Protein 6SAX (pdb70)

Sequence (612 aa):
GSDDISKLIAACDQEPIHIPNAIQPFGAMLIVEKDTQQIVYASANSAEYFSVADNTIHELSDIKQANINSLLPEHLISGLASAIRENEPIWVETDRLSFLGWRHENYYIIEVERYHVQTSNWFEIQFQRAFQKLRNCKTHNDLINTLTRLIQEISGYDRVMIYQFDPEWNGRVIAESVRQLFTSMLNHHFPASDIPAQARAMYSINPIRIIPDVNAEPQPLHMIHKPQNTEAVNLSSGVLRAVSPLHMQYLRNFGVSASTSIGIFNEDELWGIVACHHTKPRAIGRRIRRLLVRTVEFAAERLWLIHDDISKLIAACDQEPIHIPNAIQPFGAMLIVEKDTQQIVYASANSAEYFSVADNTIHELSDIKQANINSLLPEHLISGLASAIRENEPIWWVETDRLSFLGWRHENYYIIEVERYHVQTSNWFEIQFQRAFQKLRNCKTHNDDLINTLTRLIQEISGYDRVMIYQFDPEWNGRVIAESVRQLFTSMLNHHHFPASDIPAQARAMYSINPIRIIPDVNAEPQPLHMIHKPQNTEAVNLSSGVLRAVSPLHMQYLRNFGVSASTSIGIFNEDELWGIVACHHTKPRAIGRRRIRRLLVRTVEFAAERLWLIH

Radius of gyration: 31.43 Å; Cα contacts (8 Å, |Δi|>4): 1172; chains: 2; bounding box: 61×74×91 Å

Foldseek 3Di:
DVVVVVVVLVVLQVDCLQFPQWWFPQWWKFKAFQVVQATFKTWQCVQVQQCQVDVVGNHPLCNLVDHPPSRDPPVQVVCQVVDDDFLDWDWDDDPFKIWIWGDDDRIIMIIIHGDDDDDPCPLVVLLVVLLVLLVPDFALVSLVQSLQVSLCVLFVFQKKWWWFADPQQKTATDYIDGPDDDDDRHGPTGGNSLQHPVNVVLCLSPQKEWFQFLPGDITGMDTNDNDPDPDGDGPRNDHTRDDDNVVSVVCVVVLFTIKMKGFQDDPSDGGTIIIGGHNHGHDDDPSSVVSSNVSSPSSSVSSVPHD/DVVCVVLVVLQVPPLQFPLWFFPQWKKFKAFQVVRQGFKIWQCNQVFQCVQPVPRHHPLCSLVDGPVSSDDPVLVVCAVPPPDFLDWDWDDDQFKIWIWTDDDRIIMIIIGTDDDDPDCVLVVLLVVLLVCLVPDQALLSLQQSLQVSLCVNQVFQKKFWWFADPQQKTFTDYMDHHPPQDDRHGPIGGNSLCHDVNLVLCLSPQKEWFQFLPGDITGMDTRDHDPDDDGDGPSSDHGRDDDNVVSVVQVVSLFTIKMKGFQDPPNDGGTIIIGTHNHRGDDDPVSVVSSNVSSNSSNVSNVVSD

Solvent-accessible surface area: 29562 Å² total; per-residue (Å²): 47,25,102,88,6,48,139,85,58,56,57,28,47,139,65,73,23,75,51,47,62,15,0,8,39,38,0,0,0,1,0,3,4,69,103,66,99,66,2,1,21,0,0,40,9,0,20,109,18,1,37,38,64,28,117,100,7,126,110,53,71,35,1,100,143,18,89,10,98,73,7,6,29,142,144,0,24,60,16,4,63,95,26,160,180,76,42,104,61,43,123,26,61,41,114,121,0,3,2,26,0,2,43,23,104,49,14,18,0,1,0,0,8,128,68,157,150,82,102,101,100,87,40,107,82,43,32,94,152,0,52,74,87,0,112,103,11,168,62,103,79,74,2,14,66,26,8,1,107,10,0,19,97,21,0,17,0,4,11,0,6,2,15,45,18,55,124,86,72,31,3,72,4,26,2,50,20,65,135,87,169,62,118,63,27,81,26,39,35,43,58,25,30,44,29,23,46,36,25,31,56,18,18,81,82,18,45,12,37,1,3,13,38,3,100,27,123,65,40,64,21,74,91,13,39,192,9,131,69,100,122,43,7,30,0,2,2,5,9,0,12,7,17,20,101,59,66,16,60,55,2,97,95,57,50,7,22,0,12,1,14,1,6,4,46,58,166,138,108,14,58,0,10,0,15,0,14,9,52,139,79,84,74,7,39,31,80,41,12,123,0,0,7,110,0,2,97,26,2,6,97,57,25,79,122,30,171,119,85,31,75,126,34,95,55,16,30,58,132,19,54,21,68,52,48,63,15,0,6,38,38,0,0,0,0,0,2,6,74,90,60,91,70,1,0,21,0,0,35,10,0,15,93,10,0,48,66,54,34,136,101,5,136,108,48,70,36,0,95,153,23,89,10,89,85,4,14,26,150,132,0,49,61,22,10,83,82,24,143,132,73,55,75,57,50,90,16,77,52,125,144,1,3,1,27,0,2,39,31,118,58,22,37,0,1,0,0,13,105,53,142,109,100,130,57,90,115,50,51,67,20,20,115,136,0,38,87,67,0,120,84,12,159,69,56,88,72,2,4,56,16,8,0,106,4,0,21,63,4,5,16,0,14,13,0,8,0,17,55,17,61,140,131,73,49,3,103,4,17,0,27,18,43,98,157,169,74,92,56,9,79,64,19,57,18,40,24,33,38,33,27,34,36,24,36,64,18,17,85,89,19,46,14,36,0,3,10,42,0,95,28,135,67,47,65,22,74,84,14,50,181,10,136,73,96,125,41,8,38,0,5,11,4,10,0,12,6,16,19,76,50,66,15,81,67,2,96,50,63,51,7,18,0,11,1,15,0,5,5,47,56,151,120,97,17,36,0,6,0,16,2,11,19,61,144,80,88,83,8,38,20,102,32,14,116,2,1,11,63,1,1,75,25,2,8,83,56,7,44,125,47,145

Organism: NCBI:txid1036674

Nearest PDB structures (foldseek):
  5lly-assembly1_C  TM=9.921E-01  e=1.375E-58  Idiomarina sp. A28L
  5lly-assembly2_A  TM=9.893E-01  e=1.227E-58  Idiomarina sp. A28L
  5llw-assembly1_A  TM=9.892E-01  e=7.573E-58  Idiomarina sp. A28L
  6saw-assembly2_B  TM=9.685E-01  e=1.299E-58  Idiomarina sp. A28L
  6et7-assembly1_A  TM=9.796E-01  e=2.362E-57  Idiomarina sp. A28L

B-factor: mean 48.81, std 17.59, range [23.15, 106.36]

CATH classification: 3.30.450.40

Secondary structure (DSSP, 8-state):
-HHHHHHHHHTT--TT--SEE-TTSEEEEEETTT--EEEEETTHHHHHHHH-TT--SSGGGTT--HHHHS-HHHHHHHHH--STT--EEEE-SSEEEEEEEETTEEEEEEEE-------HHHHHHHHHHHHHHT--SHHHHHHHHHHHHHHHH--SEEEEEEE-TTS-EEEEEEEE-TTSPP-TT-EE-GGGS-HHHHHHTTT-SEEEES-TTSPPEEEEE-SPPS--SPPP-TTSS-BPPPHHHHHHHHHHT-SEEEEEEEEETTEEEEEEEEEESS-----HHHHHHHHHHHHHHHHHHHHH-/-HHHHHHHHHHHTTS-TT--SEE-TTSEEEEEETTTTEEEEEETTTHHHHTTT-SS--STHHHHH--HHHHS-HHHHHHHHT--STT--EEEE-SS-EEEEEEETTEEEEEEE------TTHHHHHHHHHHHHHHT--SHHHHHHHHHHHHHHHH--SEEEEEEE-TTS-EEEEEEEESS-----TTBEE-GGGS-HHHHHHHHH-SEEEES-TTS--EEEEE-S--S--SPPP-TTSS-BPPPHHHHHHHHHHT-SEEEEEEEEETTEEEEEEEEEESS-----HHHHHHHHHHHHHHHHHHTT--

Structure (mmCIF, N/CA/C/O backbone):
data_6SAX
#
_entry.id   6SAX
#
_cell.length_a   149.960
_cell.length_b   149.960
_cell.length_c   77.520
_cell.angle_alpha   90.000
_cell.angle_beta   90.000
_cell.angle_gamma   120.000
#
_symmetry.space_group_name_H-M   'P 61'
#
loop_
_entity.id
_entity.type
_entity.pdbx_description
1 polymer 'Diguanylate cyclase (GGDEF) domain-containing protein'
2 non-polymer '3-[2-[(Z)-[3-(2-carboxyethyl)-5-[(Z)-(4-ethenyl-3-methyl-5-oxidanylidene-pyrrol-2-ylidene)methyl]-4-methyl-pyrrol-1-ium -2-ylidene]methyl]-5-[(Z)-[(3E)-3-ethylidene-4-methyl-5-oxidanylidene-pyrrolidin-2-ylidene]methyl]-4-methyl-1H-pyrrol-3- yl]propanoic acid'
3 water water
#
loop_
_atom_site.group_PDB
_atom_site.id
_atom_site.type_symbol
_atom_site.label_atom_id
_atom_site.label_alt_id
_atom_site.label_comp_id
_atom_site.label_asym_id
_atom_site.label_entity_id
_atom_site.label_seq_id
_atom_site.pdbx_PDB_ins_code
_atom_site.Cartn_x
_atom_site.Cartn_y
_atom_site.Cartn_z
_atom_site.occupancy
_atom_site.B_iso_or_equiv
_atom_site.auth_seq_id
_atom_site.auth_comp_id
_atom_site.auth_asym_id
_atom_site.auth_atom_id
_atom_site.pdbx_PDB_model_num
ATOM 1 N N . GLY A 1 8 ? -100.627 -27.591 -42.004 1.00 59.28 6 GLY B N 1
ATOM 2 C CA . GLY A 1 8 ? -101.066 -26.604 -42.979 1.00 60.20 6 GLY B CA 1
ATOM 3 C C . GLY A 1 8 ? -100.234 -25.335 -42.920 1.00 63.74 6 GLY B C 1
ATOM 4 O O . GLY A 1 8 ? -99.908 -24.858 -41.844 1.00 67.28 6 GLY B O 1
ATOM 5 N N . SER A 1 9 ? -99.906 -24.774 -44.085 1.00 61.27 7 SER B N 1
ATOM 6 C CA . SER A 1 9 ? -98.940 -23.678 -44.154 1.00 59.53 7 SER B CA 1
ATOM 7 C C . SER A 1 9 ? -99.522 -22.366 -43.625 1.00 62.32 7 SER B C 1
ATOM 8 O O . SER A 1 9 ? -98.906 -21.678 -42.790 1.00 59.04 7 SER B O 1
ATOM 11 N N . ASP A 1 10 ? -100.704 -21.991 -44.119 1.00 65.15 8 ASP B N 1
ATOM 12 C CA . ASP A 1 10 ? -101.343 -20.769 -43.653 1.00 63.92 8 ASP B CA 1
ATOM 13 C C . ASP A 1 10 ? -101.780 -20.875 -42.201 1.00 65.50 8 ASP B C 1
ATOM 14 O O . ASP A 1 10 ? -101.840 -19.853 -41.518 1.00 63.99 8 ASP B O 1
ATOM 19 N N . ASP A 1 11 ? -102.025 -22.088 -41.703 1.00 63.24 9 ASP B N 1
ATOM 20 C CA . ASP A 1 11 ? -102.351 -22.268 -40.290 1.00 68.75 9 ASP B CA 1
ATOM 21 C C . ASP A 1 11 ? -101.140 -22.005 -39.400 1.00 67.06 9 ASP B C 1
ATOM 22 O O . ASP A 1 11 ? -101.244 -21.332 -38.357 1.00 68.25 9 ASP B O 1
ATOM 27 N N . ILE A 1 12 ? -99.986 -22.560 -39.778 1.00 63.28 10 ILE B N 1
ATOM 28 C CA . ILE A 1 12 ? -98.755 -22.261 -39.056 1.00 65.79 10 ILE B CA 1
ATOM 29 C C . ILE A 1 12 ? -98.503 -20.759 -39.063 1.00 64.89 10 ILE B C 1
ATOM 30 O O . ILE A 1 12 ? -98.059 -20.180 -38.060 1.00 63.36 10 ILE B O 1
ATOM 35 N N . SER A 1 13 ? -98.820 -20.096 -40.180 1.00 60.91 11 SER B N 1
ATOM 36 C CA . SER A 1 13 ? -98.616 -18.653 -40.222 1.00 60.67 11 SER B CA 1
ATOM 37 C C . SER A 1 13 ? -99.608 -17.900 -39.330 1.00 62.72 11 SER B C 1
ATOM 38 O O . SER A 1 13 ? -99.246 -16.878 -38.735 1.00 58.98 11 SER B O 1
ATOM 41 N N . LYS A 1 14 ? -100.857 -18.374 -39.225 1.00 61.78 12 LYS B N 1
ATOM 42 C CA . LYS A 1 14 ? -101.779 -17.791 -38.245 1.00 66.61 12 LYS B CA 1
ATOM 43 C C . LYS A 1 14 ? -101.188 -17.861 -36.844 1.00 65.85 12 LYS B C 1
ATOM 44 O O . LYS A 1 14 ? -101.177 -16.866 -36.108 1.00 67.96 12 LYS B O 1
ATOM 50 N N . LEU A 1 15 ? -100.705 -19.043 -36.453 1.00 65.01 13 LEU B N 1
ATOM 51 C CA . LEU A 1 15 ? -100.133 -19.191 -35.115 1.00 63.44 13 LEU B CA 1
ATOM 52 C C . LEU A 1 15 ? -98.961 -18.238 -34.904 1.00 64.24 13 LEU B C 1
ATOM 53 O O . LEU A 1 15 ? -98.900 -17.532 -33.892 1.00 66.78 13 LEU B O 1
ATOM 58 N N . ILE A 1 16 ? -98.018 -18.201 -35.852 1.00 62.68 14 ILE B N 1
ATOM 59 C CA . ILE A 1 16 ? -96.877 -17.292 -35.728 1.00 58.40 14 ILE B CA 1
ATOM 60 C C . ILE A 1 16 ? -97.350 -15.847 -35.614 1.00 60.38 14 ILE B C 1
ATOM 61 O O . ILE A 1 16 ? -96.774 -15.048 -34.870 1.00 60.49 14 ILE B O 1
ATOM 66 N N . ALA A 1 17 ? -98.410 -15.491 -36.347 1.00 61.70 15 ALA B N 1
ATOM 67 C CA . ALA A 1 17 ? -98.923 -14.127 -36.322 1.00 59.85 15 ALA B CA 1
ATOM 68 C C . ALA A 1 17 ? -99.667 -13.804 -35.034 1.00 63.43 15 ALA B C 1
ATOM 69 O O . ALA A 1 17 ? -99.814 -12.623 -34.703 1.00 63.96 15 ALA B O 1
ATOM 71 N N . ALA A 1 18 ? -100.144 -14.822 -34.309 1.00 64.66 16 ALA B N 1
ATOM 72 C CA . ALA A 1 18 ? -100.804 -14.580 -33.029 1.00 65.34 16 ALA B CA 1
ATOM 73 C C . ALA A 1 18 ? -99.824 -14.032 -32.000 1.00 66.03 16 ALA B C 1
ATOM 74 O O . ALA A 1 18 ? -100.199 -13.204 -31.162 1.00 70.91 16 ALA B O 1
ATOM 76 N N . CYS A 1 19 ? -98.570 -14.492 -32.045 1.00 67.03 17 CYS B N 1
ATOM 77 C CA . CYS A 1 19 ? -97.498 -13.965 -31.205 1.00 67.53 17 CYS B CA 1
ATOM 78 C C . CYS A 1 19 ? -97.531 -12.446 -31.120 1.00 69.39 17 CYS B C 1
ATOM 79 O O . CYS A 1 19 ? -97.588 -11.869 -30.028 1.00 71.07 17 CYS B O 1
ATOM 82 N N . ASP A 1 20 ? -97.489 -11.786 -32.274 1.00 62.75 18 ASP B N 1
ATOM 83 C CA . ASP A 1 20 ? -97.432 -10.331 -32.312 1.00 65.65 18 ASP B CA 1
ATOM 84 C C . ASP A 1 20 ? -98.733 -9.666 -31.885 1.00 68.27 18 ASP B C 1
ATOM 85 O O . ASP A 1 20 ? -98.789 -8.432 -31.861 1.00 69.56 18 ASP B O 1
ATOM 90 N N . GLN A 1 21 ? -99.775 -10.423 -31.544 1.00 70.34 19 GLN B N 1
ATOM 91 C CA . GLN A 1 21 ? -101.078 -9.833 -31.276 1.00 71.65 19 GLN B CA 1
ATOM 92 C C . GLN A 1 21 ? -101.551 -9.991 -29.836 1.00 68.10 19 GLN B C 1
ATOM 93 O O . GLN A 1 21 ? -102.640 -9.509 -29.513 1.00 71.45 19 GLN B O 1
ATOM 99 N N . GLU A 1 22 ? -100.782 -10.640 -28.965 1.00 67.09 20 GLU B N 1
ATOM 100 C CA . GLU A 1 22 ? -101.146 -10.662 -27.551 1.00 69.75 20 GLU B CA 1
ATOM 101 C C . GLU A 1 22 ? -101.109 -9.238 -27.003 1.00 71.86 20 GLU B C 1
ATOM 102 O O . GLU A 1 22 ? -100.142 -8.505 -27.253 1.00 69.97 20 GLU B O 1
ATOM 108 N N . PRO A 1 23 ? -102.122 -8.807 -26.276 1.00 72.20 21 PRO B N 1
ATOM 109 C CA . PRO A 1 23 ? -102.164 -7.393 -25.846 1.00 70.14 21 PRO B CA 1
ATOM 110 C C . PRO A 1 23 ? -101.302 -7.135 -24.614 1.00 70.10 21 PRO B C 1
ATOM 111 O O . PRO A 1 23 ? -101.789 -6.903 -23.498 1.00 73.43 21 PRO B O 1
ATOM 115 N N . ILE A 1 24 ? -99.977 -7.158 -24.805 1.00 68.46 22 ILE B N 1
ATOM 116 C CA . ILE A 1 24 ? -99.064 -7.067 -23.666 1.00 64.87 22 ILE B CA 1
ATOM 117 C C . ILE A 1 24 ? -99.156 -5.719 -22.956 1.00 62.82 22 ILE B C 1
ATOM 118 O O . ILE A 1 24 ? -98.765 -5.613 -21.788 1.00 58.64 22 ILE B O 1
ATOM 123 N N . HIS A 1 25 ? -99.669 -4.685 -23.623 1.00 59.91 23 HIS B N 1
ATOM 124 C CA . HIS A 1 25 ? -99.676 -3.352 -23.037 1.00 62.40 23 HIS B CA 1
ATOM 125 C C . HIS A 1 25 ? -100.781 -3.148 -22.006 1.00 68.63 23 HIS B C 1
ATOM 126 O O . HIS A 1 25 ? -100.736 -2.159 -21.268 1.00 64.61 23 HIS B O 1
ATOM 133 N N . ILE A 1 26 ? -101.759 -4.046 -21.927 1.00 68.43 24 ILE B N 1
ATOM 134 C CA . ILE A 1 26 ? -102.888 -3.865 -21.017 1.00 62.14 24 ILE B CA 1
ATOM 135 C C . ILE A 1 26 ? -103.175 -5.143 -20.236 1.00 65.26 24 ILE B C 1
ATOM 136 O O . ILE A 1 26 ? -104.298 -5.664 -20.296 1.00 66.13 24 ILE B O 1
ATOM 141 N N . PRO A 1 27 ? -102.220 -5.669 -19.462 1.00 65.74 25 PRO B N 1
ATOM 142 C CA . PRO A 1 27 ? -102.486 -6.917 -18.731 1.00 64.88 25 PRO B CA 1
ATOM 143 C C . PRO A 1 27 ? -103.385 -6.756 -17.515 1.00 67.28 25 PRO B C 1
ATOM 144 O O . PRO A 1 27 ? -103.898 -7.769 -17.021 1.00 67.61 25 PRO B O 1
ATOM 148 N N . ASN A 1 28 ? -103.584 -5.535 -17.009 1.00 66.34 26 ASN B N 1
ATOM 149 C CA . ASN A 1 28 ? -104.360 -5.309 -15.786 1.00 67.86 26 ASN B CA 1
ATOM 150 C C . ASN A 1 28 ? -103.837 -6.169 -14.639 1.00 66.98 26 ASN B C 1
ATOM 151 O O . ASN A 1 28 ? -104.598 -6.729 -13.845 1.00 65.78 26 ASN B O 1
ATOM 156 N N . ALA A 1 29 ? -102.516 -6.290 -14.582 1.00 64.60 27 ALA B N 1
ATOM 157 C CA . ALA A 1 29 ? -101.802 -6.904 -13.474 1.00 61.96 27 ALA B CA 1
ATOM 158 C C . ALA A 1 29 ? -100.403 -6.308 -13.474 1.00 54.30 27 ALA B C 1
ATOM 159 O O . ALA A 1 29 ? -100.031 -5.566 -14.387 1.00 56.82 27 ALA B O 1
ATOM 161 N N . ILE A 1 30 ? -99.634 -6.611 -12.426 1.00 48.62 28 ILE B N 1
ATOM 162 C CA . ILE A 1 30 ? -98.261 -6.134 -12.317 1.00 49.87 28 ILE B CA 1
ATOM 163 C C . ILE A 1 30 ? -97.391 -7.222 -11.708 1.00 54.00 28 ILE B C 1
ATOM 164 O O . ILE A 1 30 ? -97.877 -8.168 -11.083 1.00 56.61 28 ILE B O 1
ATOM 169 N N . GLN A 1 31 ? -96.088 -7.066 -11.894 1.00 46.43 29 GLN B N 1
ATOM 170 C CA . GLN A 1 31 ? -95.142 -7.865 -11.140 1.00 50.70 29 GLN B CA 1
ATOM 171 C C . GLN A 1 31 ? -95.082 -7.364 -9.698 1.00 52.71 29 GLN B C 1
ATOM 172 O O . GLN A 1 31 ? -95.142 -6.154 -9.456 1.00 50.30 29 GLN B O 1
ATOM 178 N N . PRO A 1 32 ? -94.951 -8.258 -8.729 1.00 56.27 30 PRO B N 1
ATOM 179 C CA . PRO A 1 32 ? -95.110 -7.855 -7.321 1.00 54.45 30 PRO B CA 1
ATOM 180 C C . PRO A 1 32 ? -93.905 -7.178 -6.681 1.00 52.14 30 PRO B C 1
ATOM 181 O O . PRO A 1 32 ? -93.851 -7.097 -5.452 1.00 54.74 30 PRO B O 1
ATOM 185 N N . PHE A 1 33 ? -92.941 -6.681 -7.454 1.00 51.66 31 PHE B N 1
ATOM 186 C CA . PHE A 1 33 ? -91.839 -5.954 -6.837 1.00 47.48 31 PHE B CA 1
ATOM 187 C C . PHE A 1 33 ? -92.156 -4.475 -6.653 1.00 45.36 31 PHE B C 1
ATOM 188 O O . PHE A 1 33 ? -91.298 -3.714 -6.200 1.00 46.15 31 PHE B O 1
ATOM 196 N N . GLY A 1 34 ? -93.375 -4.060 -6.978 1.00 48.23 32 GLY B N 1
ATOM 197 C CA . GLY A 1 34 ? -93.854 -2.736 -6.640 1.00 52.63 32 GLY B CA 1
ATOM 198 C C . GLY A 1 34 ? -95.358 -2.786 -6.494 1.00 52.74 32 GLY B C 1
ATOM 199 O O . GLY A 1 34 ? -95.982 -3.840 -6.636 1.00 51.70 32 GLY B O 1
ATOM 200 N N . ALA A 1 35 ? -95.946 -1.631 -6.204 1.00 48.17 33 ALA B N 1
ATOM 201 C CA . ALA A 1 35 ? -97.395 -1.520 -6.169 1.00 52.74 33 ALA B CA 1
ATOM 202 C C . ALA A 1 35 ? -97.815 -0.407 -7.111 1.00 46.34 33 ALA B C 1
ATOM 203 O O . ALA A 1 35 ? -97.036 0.498 -7.412 1.00 49.57 33 ALA B O 1
ATOM 205 N N . MET A 1 36 ? -99.051 -0.484 -7.594 1.00 47.45 34 MET B N 1
ATOM 206 C CA . MET A 1 36 ? -99.526 0.454 -8.601 1.00 55.41 34 MET B CA 1
ATOM 207 C C . MET A 1 36 ? -100.883 1.038 -8.228 1.00 59.46 34 MET B C 1
ATOM 208 O O . MET A 1 36 ? -101.781 0.318 -7.778 1.00 61.85 34 MET B O 1
ATOM 213 N N . LEU A 1 37 ? -101.023 2.349 -8.431 1.00 60.39 35 LEU B N 1
ATOM 214 C CA . LEU A 1 37 ? -102.288 3.059 -8.306 1.00 65.68 35 LEU B CA 1
ATOM 215 C C . LEU A 1 37 ? -102.635 3.713 -9.636 1.00 68.17 35 LEU B C 1
ATOM 216 O O . LEU A 1 37 ? -101.771 4.305 -10.298 1.00 64.48 35 LEU B O 1
ATOM 221 N N . ILE A 1 38 ? -103.902 3.606 -10.026 1.00 70.18 36 ILE B N 1
ATOM 222 C CA . ILE A 1 38 ? -104.432 4.286 -11.198 1.00 77.37 36 ILE B CA 1
ATOM 223 C C . ILE A 1 38 ? -105.545 5.207 -10.729 1.00 80.91 36 ILE B C 1
ATOM 224 O O . ILE A 1 38 ? -106.507 4.752 -10.096 1.00 82.72 36 ILE B O 1
ATOM 229 N N . VAL A 1 39 ? -105.414 6.491 -11.060 1.00 79.00 37 VAL B N 1
ATOM 230 C CA . VAL A 1 39 ? -106.244 7.555 -10.514 1.00 81.13 37 VAL B CA 1
ATOM 231 C C . VAL A 1 39 ? -106.814 8.372 -11.664 1.00 82.27 37 VAL B C 1
ATOM 232 O O . VAL A 1 39 ? -106.070 8.788 -12.555 1.00 81.78 37 VAL B O 1
ATOM 236 N N . GLU A 1 40 ? -108.120 8.627 -11.644 1.00 84.85 38 GLU B N 1
ATOM 237 C CA . GLU A 1 40 ? -108.689 9.504 -12.662 1.00 87.51 38 GLU B CA 1
ATOM 238 C C . GLU A 1 40 ? -108.198 10.933 -12.441 1.00 86.11 38 GLU B C 1
ATOM 239 O O . GLU A 1 40 ? -108.190 11.425 -11.310 1.00 89.11 38 GLU B O 1
ATOM 245 N N . LYS A 1 41 ? -107.771 11.592 -13.522 1.00 82.48 39 LYS B N 1
ATOM 246 C CA . LYS A 1 41 ? -107.120 12.896 -13.397 1.00 85.20 39 LYS B CA 1
ATOM 247 C C . LYS A 1 41 ? -108.078 13.955 -12.865 1.00 88.13 39 LYS B C 1
ATOM 248 O O . LYS A 1 41 ? -107.767 14.652 -11.891 1.00 88.92 39 LYS B O 1
ATOM 254 N N . ASP A 1 42 ? -109.243 14.101 -13.500 1.00 90.37 40 ASP B N 1
ATOM 255 C CA . ASP A 1 42 ? -110.186 15.136 -13.083 1.00 93.07 40 ASP B CA 1
ATOM 256 C C . ASP A 1 42 ? -110.881 14.770 -11.773 1.00 91.17 40 ASP B C 1
ATOM 257 O O . ASP A 1 42 ? -111.011 15.614 -10.879 1.00 92.89 40 ASP B O 1
ATOM 262 N N . THR A 1 43 ? -111.328 13.518 -11.638 1.00 90.08 41 THR B N 1
ATOM 263 C CA . THR A 1 43 ? -111.944 13.081 -10.388 1.00 90.07 41 THR B CA 1
ATOM 264 C C . THR A 1 43 ? -110.970 13.172 -9.220 1.00 91.85 41 THR B C 1
ATOM 265 O O . THR A 1 43 ? -111.389 13.399 -8.078 1.00 90.74 41 THR B O 1
ATOM 269 N N . GLN A 1 44 ? -109.676 13.028 -9.493 1.00 93.09 42 GLN B N 1
ATOM 270 C CA . GLN A 1 44 ? -108.656 12.802 -8.471 1.00 90.60 42 GLN B CA 1
ATOM 271 C C . GLN A 1 44 ? -109.147 11.759 -7.471 1.00 88.30 42 GLN B C 1
ATOM 272 O O . GLN A 1 44 ? -109.191 11.975 -6.261 1.00 93.28 42 GLN B O 1
ATOM 278 N N . GLN A 1 45 ? -109.532 10.609 -8.020 1.00 84.09 43 GLN B N 1
ATOM 279 C CA . GLN A 1 45 ? -110.059 9.500 -7.242 1.00 87.03 43 GLN B CA 1
ATOM 280 C C . GLN A 1 45 ? -109.376 8.203 -7.651 1.00 89.26 43 GLN B C 1
ATOM 281 O O . GLN A 1 45 ? -109.145 7.956 -8.839 1.00 85.49 43 GLN B O 1
ATOM 287 N N . ILE A 1 46 ? -109.074 7.371 -6.659 1.00 87.79 44 ILE B N 1
ATOM 288 C CA . ILE A 1 46 ? -108.339 6.128 -6.867 1.00 84.87 44 ILE B CA 1
ATOM 289 C C . ILE A 1 46 ? -109.291 5.087 -7.449 1.00 87.99 44 ILE B C 1
ATOM 290 O O . ILE A 1 46 ? -110.187 4.593 -6.759 1.00 89.10 44 ILE B O 1
ATOM 295 N N . VAL A 1 47 ? -109.098 4.750 -8.726 1.00 91.50 45 VAL B N 1
ATOM 296 C CA . VAL A 1 47 ? -110.009 3.863 -9.433 1.00 89.39 45 VAL B CA 1
ATOM 297 C C . VAL A 1 47 ? -109.450 2.451 -9.609 1.00 86.94 45 VAL B C 1
ATOM 298 O O . VAL A 1 47 ? -110.235 1.497 -9.694 1.00 86.02 45 VAL B O 1
ATOM 302 N N . TYR A 1 48 ? -108.129 2.279 -9.662 1.00 84.21 46 TYR B N 1
ATOM 303 C CA . TYR A 1 48 ? -107.555 0.941 -9.679 1.00 81.69 46 TYR B CA 1
ATOM 304 C C . TYR A 1 48 ? -106.376 0.867 -8.719 1.00 77.72 46 TYR B C 1
ATOM 305 O O . TYR A 1 48 ? -105.610 1.824 -8.584 1.00 75.49 46 TYR B O 1
ATOM 314 N N . ALA A 1 49 ? -106.232 -0.276 -8.056 1.00 76.70 47 ALA B N 1
ATOM 315 C CA . ALA A 1 49 ? -105.095 -0.487 -7.171 1.00 75.64 47 ALA B CA 1
ATOM 316 C C . ALA A 1 49 ? -104.672 -1.946 -7.227 1.00 75.87 47 ALA B C 1
ATOM 317 O O . ALA A 1 49 ? -105.517 -2.846 -7.224 1.00 77.82 47 ALA B O 1
ATOM 319 N N . SER A 1 50 ? -103.364 -2.174 -7.271 1.00 70.54 48 SER B N 1
ATOM 320 C CA . SER A 1 50 ? -102.857 -3.536 -7.283 1.00 71.42 48 SER B CA 1
ATOM 321 C C . SER A 1 50 ? -103.198 -4.241 -5.971 1.00 69.61 48 SER B C 1
ATOM 322 O O . SER A 1 50 ? -103.259 -3.625 -4.902 1.00 67.52 48 SER B O 1
ATOM 325 N N . ALA A 1 51 ? -103.421 -5.552 -6.064 1.00 70.77 49 ALA B N 1
ATOM 326 C CA . ALA A 1 51 ? -103.833 -6.356 -4.917 1.00 73.24 49 ALA B CA 1
ATOM 327 C C . ALA A 1 51 ? -102.782 -6.374 -3.811 1.00 68.88 49 ALA B C 1
ATOM 328 O O . ALA A 1 51 ? -102.991 -6.988 -2.760 1.00 70.63 49 ALA B O 1
ATOM 330 N N . ASN A 1 52 ? -101.651 -5.706 -4.031 1.00 66.30 50 ASN B N 1
ATOM 331 C CA . ASN A 1 52 ? -100.571 -5.672 -3.057 1.00 63.87 50 ASN B CA 1
ATOM 332 C C . ASN A 1 52 ? -100.276 -4.261 -2.566 1.00 66.35 50 ASN B C 1
ATOM 333 O O . ASN A 1 52 ? -99.285 -4.063 -1.851 1.00 70.25 50 ASN B O 1
ATOM 338 N N . SER A 1 53 ? -101.114 -3.278 -2.922 1.00 64.89 51 SER B N 1
ATOM 339 C CA . SER A 1 53 ? -100.856 -1.889 -2.544 1.00 67.52 51 SER B CA 1
ATOM 340 C C . SER A 1 53 ? -100.692 -1.721 -1.039 1.00 68.09 51 SER B C 1
ATOM 341 O O . SER A 1 53 ? -99.953 -0.835 -0.591 1.00 66.73 51 SER B O 1
ATOM 344 N N . ALA A 1 54 ? -101.354 -2.567 -0.247 1.00 68.28 52 ALA B N 1
ATOM 345 C CA . ALA A 1 54 ? -101.358 -2.392 1.201 1.00 71.63 52 ALA B CA 1
ATOM 346 C C . ALA A 1 54 ? -99.948 -2.460 1.778 1.00 71.98 52 ALA B C 1
ATOM 347 O O . ALA A 1 54 ? -99.557 -1.611 2.586 1.00 71.19 52 ALA B O 1
ATOM 349 N N . GLU A 1 55 ? -99.162 -3.457 1.368 1.00 74.22 53 GLU B N 1
ATOM 350 C CA . GLU A 1 55 ? -97.841 -3.669 1.955 1.00 73.75 53 GLU B CA 1
ATOM 351 C C . GLU A 1 55 ? -96.793 -2.671 1.479 1.00 69.73 53 GLU B C 1
ATOM 352 O O . GLU A 1 55 ? -95.649 -2.738 1.939 1.00 69.16 53 GLU B O 1
ATOM 358 N N . TYR A 1 56 ? -97.137 -1.768 0.563 1.00 70.25 54 TYR B N 1
ATOM 359 C CA . TYR A 1 56 ? -96.238 -0.686 0.178 1.00 70.07 54 TYR B CA 1
ATOM 360 C C . TYR A 1 56 ? -96.613 0.641 0.820 1.00 66.70 54 TYR B C 1
ATOM 361 O O . TYR A 1 56 ? -95.732 1.371 1.284 1.00 65.64 54 TYR B O 1
ATOM 370 N N . PHE A 1 57 ? -97.900 0.965 0.880 1.00 66.69 55 PHE B N 1
ATOM 371 C CA . PHE A 1 57 ? -98.307 2.201 1.529 1.00 72.61 55 PHE B CA 1
ATOM 372 C C . PHE A 1 57 ? -98.408 2.066 3.043 1.00 77.54 55 PHE B C 1
ATOM 373 O O . PHE A 1 57 ? -98.422 3.086 3.738 1.00 77.54 55 PHE B O 1
ATOM 381 N N . SER A 1 58 ? -98.440 0.841 3.571 1.00 77.39 56 SER B N 1
ATOM 382 C CA . SER A 1 58 ? -98.275 0.645 5.007 1.00 77.06 56 SER B CA 1
ATOM 383 C C . SER A 1 58 ? -96.884 1.026 5.495 1.00 79.03 56 SER B C 1
ATOM 384 O O . SER A 1 58 ? -96.653 1.032 6.710 1.00 87.38 56 SER B O 1
ATOM 387 N N . VAL A 1 59 ? -95.960 1.336 4.585 1.00 76.32 57 VAL B N 1
ATOM 388 C CA . VAL A 1 59 ? -94.620 1.750 4.988 1.00 77.89 57 VAL B CA 1
ATOM 389 C C . VAL A 1 59 ? -94.600 3.230 5.363 1.00 77.37 57 VAL B C 1
ATOM 390 O O . VAL A 1 59 ? -93.930 3.628 6.323 1.00 73.05 57 VAL B O 1
ATOM 394 N N . ALA A 1 60 ? -95.333 4.064 4.620 1.00 80.63 58 ALA B N 1
ATOM 395 C CA . ALA A 1 60 ? -95.421 5.494 4.895 1.00 81.02 58 ALA B CA 1
ATOM 396 C C . ALA A 1 60 ? -96.597 5.842 5.801 1.00 86.19 58 ALA B C 1
ATOM 397 O O . ALA A 1 60 ? -96.457 6.663 6.712 1.00 86.76 58 ALA B O 1
ATOM 399 N N . ASP A 1 61 ? -97.751 5.222 5.566 1.00 90.49 59 ASP B N 1
ATOM 400 C CA . ASP A 1 61 ? -98.986 5.495 6.289 1.00 91.09 59 ASP B CA 1
ATOM 401 C C . ASP A 1 61 ? -99.385 4.249 7.067 1.00 94.13 59 ASP B C 1
ATOM 402 O O . ASP A 1 61 ? -99.529 3.169 6.483 1.00 92.53 59 ASP B O 1
ATOM 407 N N . ASN A 1 62 ? -99.576 4.397 8.379 1.00 100.41 60 ASN B N 1
ATOM 408 C CA . ASN A 1 62 ? -99.919 3.258 9.221 1.00 102.69 60 ASN B CA 1
ATOM 409 C C . ASN A 1 62 ? -101.417 3.021 9.339 1.00 101.06 60 ASN B C 1
ATOM 410 O O . ASN A 1 62 ? -101.815 1.970 9.851 1.00 100.16 60 ASN B O 1
ATOM 415 N N . THR A 1 63 ? -102.255 3.957 8.885 1.00 98.39 61 THR B N 1
ATOM 416 C CA . THR A 1 63 ? -103.693 3.705 8.904 1.00 99.91 61 THR B CA 1
ATOM 417 C C . THR A 1 63 ? -104.082 2.639 7.889 1.00 101.36 61 THR B C 1
ATOM 418 O O . THR A 1 63 ? -105.087 1.943 8.078 1.00 99.96 61 THR B O 1
ATOM 422 N N . ILE A 1 64 ? -103.292 2.485 6.828 1.00 100.38 62 ILE B N 1
ATOM 423 C CA . ILE A 1 64 ? -103.604 1.564 5.740 1.00 97.23 62 ILE B CA 1
ATOM 424 C C . ILE A 1 64 ? -102.952 0.217 6.029 1.00 96.20 62 ILE B C 1
ATOM 425 O O . ILE A 1 64 ? -101.721 0.111 6.070 1.00 95.79 62 ILE B O 1
ATOM 430 N N . HIS A 1 65 ? -103.777 -0.816 6.233 1.00 96.97 63 HIS B N 1
ATOM 431 C CA . HIS A 1 65 ? -103.293 -2.187 6.347 1.00 98.03 63 HIS B CA 1
ATOM 432 C C . HIS A 1 65 ? -104.006 -3.149 5.410 1.00 95.95 63 HIS B C 1
ATOM 433 O O . HIS A 1 65 ? -103.677 -4.340 5.409 1.00 97.44 63 HIS B O 1
ATOM 440 N N . GLU A 1 66 ? -104.980 -2.680 4.634 1.00 93.56 64 GLU B N 1
ATOM 441 C CA . GLU A 1 66 ? -105.743 -3.559 3.763 1.00 93.99 64 GLU B CA 1
ATOM 442 C C . GLU A 1 66 ? -106.103 -2.824 2.484 1.00 93.73 64 GLU B C 1
ATOM 443 O O . GLU A 1 66 ? -106.098 -1.591 2.423 1.00 93.73 64 GLU B O 1
ATOM 449 N N . LEU A 1 67 ? -106.421 -3.616 1.457 1.00 91.22 65 LEU B N 1
ATOM 450 C CA . LEU A 1 67 ? -106.891 -3.050 0.200 1.00 91.43 65 LEU B CA 1
ATOM 451 C C . LEU A 1 67 ? -108.137 -2.203 0.411 1.00 90.33 65 LEU B C 1
ATOM 452 O O . LEU A 1 67 ? -108.323 -1.194 -0.277 1.00 94.40 65 LEU B O 1
ATOM 457 N N . SER A 1 68 ? -108.989 -2.586 1.369 1.00 94.12 66 SER B N 1
ATOM 458 C CA . SER A 1 68 ? -110.197 -1.816 1.655 1.00 96.93 66 SER B CA 1
ATOM 459 C C . SER A 1 68 ? -109.861 -0.378 2.032 1.00 96.68 66 SER B C 1
ATOM 460 O O . SER A 1 68 ? -110.545 0.562 1.603 1.00 91.06 66 SER B O 1
ATOM 463 N N . ASP A 1 69 ? -108.802 -0.191 2.828 1.00 96.05 67 ASP B N 1
ATOM 464 C CA . ASP A 1 69 ? -108.424 1.133 3.311 1.00 95.14 67 ASP B CA 1
ATOM 465 C C . ASP A 1 69 ? -108.098 2.098 2.180 1.00 95.56 67 ASP B C 1
ATOM 466 O O . ASP A 1 69 ? -108.130 3.315 2.393 1.00 96.41 67 ASP B O 1
ATOM 471 N N . ILE A 1 70 ? -107.791 1.584 0.989 1.00 95.47 68 ILE B N 1
ATOM 472 C CA . ILE A 1 70 ? -107.424 2.438 -0.135 1.00 96.51 68 ILE B CA 1
ATOM 473 C C . ILE A 1 70 ? -108.649 3.110 -0.745 1.00 96.87 68 ILE B C 1
ATOM 474 O O . ILE A 1 70 ? -108.542 4.200 -1.325 1.00 91.53 68 ILE B O 1
ATOM 479 N N . LYS A 1 71 ? -109.824 2.485 -0.632 1.00 96.46 69 LYS B N 1
ATOM 480 C CA . LYS A 1 71 ? -111.049 3.174 -1.017 1.00 98.66 69 LYS B CA 1
ATOM 481 C C . LYS A 1 71 ? -111.271 4.403 -0.141 1.00 100.45 69 LYS B C 1
ATOM 482 O O . LYS A 1 71 ? -111.719 5.449 -0.627 1.00 98.17 69 LYS B O 1
ATOM 488 N N . GLN A 1 72 ? -110.933 4.297 1.153 1.00 100.66 70 GLN B N 1
ATOM 489 C CA . GLN A 1 72 ? -111.025 5.440 2.062 1.00 101.45 70 GLN B CA 1
ATOM 490 C C . GLN A 1 72 ? -109.926 6.456 1.793 1.00 99.99 70 GLN B C 1
ATOM 491 O O . GLN A 1 72 ? -110.156 7.669 1.887 1.00 95.86 70 GLN B O 1
ATOM 497 N N . ALA A 1 73 ? -108.730 5.976 1.468 1.00 96.53 71 ALA B N 1
ATOM 498 C CA . ALA A 1 73 ? -107.559 6.834 1.415 1.00 93.69 71 ALA B CA 1
ATOM 499 C C . ALA A 1 73 ? -107.749 7.970 0.419 1.00 89.76 71 ALA B C 1
ATOM 500 O O . ALA A 1 73 ? -108.396 7.815 -0.621 1.00 89.02 71 ALA B O 1
ATOM 502 N N . ASN A 1 74 ? -107.207 9.128 0.774 1.00 90.88 72 ASN B N 1
ATOM 503 C CA . ASN A 1 74 ? -107.081 10.257 -0.128 1.00 88.15 72 ASN B CA 1
ATOM 504 C C . ASN A 1 74 ? -105.729 10.175 -0.824 1.00 86.82 72 ASN B C 1
ATOM 505 O O . ASN A 1 74 ? -104.762 9.635 -0.280 1.00 85.99 72 ASN B O 1
ATOM 510 N N . ILE A 1 75 ? -105.672 10.706 -2.045 1.00 81.24 73 ILE B N 1
ATOM 511 C CA . ILE A 1 75 ? -104.413 10.735 -2.784 1.00 79.48 73 ILE B CA 1
ATOM 512 C C . ILE A 1 75 ? -103.356 11.522 -2.023 1.00 79.53 73 ILE B C 1
ATOM 513 O O . ILE A 1 75 ? -102.175 11.153 -2.007 1.00 79.41 73 ILE B O 1
ATOM 518 N N . ASN A 1 76 ? -103.759 12.610 -1.371 1.00 79.56 74 ASN B N 1
ATOM 519 C CA . ASN A 1 76 ? -102.790 13.531 -0.791 1.00 80.58 74 ASN B CA 1
ATOM 520 C C . ASN A 1 76 ? -102.184 13.016 0.511 1.00 76.54 74 ASN B C 1
ATOM 521 O O . ASN A 1 76 ? -101.119 13.496 0.916 1.00 69.78 74 ASN B O 1
ATOM 526 N N . SER A 1 77 ? -102.817 12.037 1.158 1.00 77.85 75 SER B N 1
ATOM 527 C CA . SER A 1 77 ? -102.144 11.331 2.242 1.00 78.27 75 SER B CA 1
ATOM 528 C C . SER A 1 77 ? -101.223 10.240 1.712 1.00 79.06 75 SER B C 1
ATOM 529 O O . SER A 1 77 ? -100.160 9.996 2.294 1.00 81.11 75 SER B O 1
ATOM 532 N N . LEU A 1 78 ? -101.599 9.599 0.600 1.00 81.30 76 LEU B N 1
ATOM 533 C CA . LEU A 1 78 ? -100.827 8.481 0.059 1.00 77.53 76 LEU B CA 1
ATOM 534 C C . LEU A 1 78 ? -99.601 8.953 -0.716 1.00 72.00 76 LEU B C 1
ATOM 535 O O . LEU A 1 78 ? -98.500 8.416 -0.536 1.00 69.09 76 LEU B O 1
ATOM 540 N N . LEU A 1 79 ? -99.771 9.948 -1.591 1.00 68.61 77 LEU B N 1
ATOM 541 C CA . LEU A 1 79 ? -98.654 10.301 -2.457 1.00 66.39 77 LEU B CA 1
ATOM 542 C C . LEU A 1 79 ? -97.943 11.544 -1.947 1.00 65.95 77 LEU B C 1
ATOM 543 O O . LEU A 1 79 ? -98.595 12.477 -1.469 1.00 70.35 77 LEU B O 1
ATOM 548 N N . PRO A 1 80 ? -96.617 11.590 -2.051 1.00 64.45 78 PRO B N 1
ATOM 549 C CA . PRO A 1 80 ? -95.898 12.809 -1.671 1.00 63.60 78 PRO B CA 1
ATOM 550 C C . PRO A 1 80 ? -96.364 13.981 -2.515 1.00 71.01 78 PRO B C 1
ATOM 551 O O . PRO A 1 80 ? -96.857 13.815 -3.633 1.00 72.13 78 PRO B O 1
ATOM 555 N N . GLU A 1 81 ? -96.216 15.181 -1.958 1.00 76.49 79 GLU B N 1
ATOM 556 C CA . GLU A 1 81 ? -96.847 16.343 -2.568 1.00 74.57 79 GLU B CA 1
ATOM 557 C C . GLU A 1 81 ? -96.153 16.737 -3.862 1.00 72.84 79 GLU B C 1
ATOM 558 O O . GLU A 1 81 ? -96.816 17.137 -4.828 1.00 74.62 79 GLU B O 1
ATOM 564 N N . HIS A 1 82 ? -94.823 16.633 -3.905 1.00 69.16 80 HIS B N 1
ATOM 565 C CA . HIS A 1 82 ? -94.113 16.948 -5.139 1.00 71.75 80 HIS B CA 1
ATOM 566 C C . HIS A 1 82 ? -94.553 16.045 -6.285 1.00 73.42 80 HIS B C 1
ATOM 567 O O . HIS A 1 82 ? -94.587 16.482 -7.442 1.00 70.29 80 HIS B O 1
ATOM 574 N N . LEU A 1 83 ? -94.922 14.798 -5.986 1.00 71.84 81 LEU B N 1
ATOM 575 C CA . LEU A 1 83 ? -95.413 13.910 -7.034 1.00 71.02 81 LEU B CA 1
ATOM 576 C C . LEU A 1 83 ? -96.733 14.416 -7.611 1.00 71.15 81 LEU B C 1
ATOM 577 O O . LEU A 1 83 ? -96.898 14.493 -8.834 1.00 70.01 81 LEU B O 1
ATOM 582 N N . ILE A 1 84 ? -97.690 14.761 -6.744 1.00 71.94 82 ILE B N 1
ATOM 583 C CA . ILE A 1 84 ? -98.984 15.246 -7.219 1.00 69.31 82 ILE B CA 1
ATOM 584 C C . ILE A 1 84 ? -98.811 16.553 -7.984 1.00 69.49 82 ILE B C 1
ATOM 585 O O . ILE A 1 84 ? -99.442 16.768 -9.028 1.00 70.63 82 ILE B O 1
ATOM 590 N N . SER A 1 85 ? -97.928 17.431 -7.497 1.00 69.60 83 SER B N 1
ATOM 591 C CA . SER A 1 85 ? -97.715 18.713 -8.162 1.00 69.16 83 SER B CA 1
ATOM 592 C C . SER A 1 85 ? -97.061 18.527 -9.528 1.00 73.16 83 SER B C 1
ATOM 593 O O . SER A 1 85 ? -97.448 19.188 -10.498 1.00 74.05 83 SER B O 1
ATOM 596 N N . GLY A 1 86 ? -96.075 17.629 -9.628 1.00 73.45 84 GLY B N 1
ATOM 597 C CA . GLY A 1 86 ? -95.458 17.364 -10.917 1.00 68.71 84 GLY B CA 1
ATOM 598 C C . GLY A 1 86 ? -96.413 16.713 -11.899 1.00 71.57 84 GLY B C 1
ATOM 599 O O . GLY A 1 86 ? -96.413 17.040 -13.086 1.00 75.64 84 GLY B O 1
ATOM 600 N N . LEU A 1 87 ? -97.241 15.782 -11.419 1.00 69.99 85 LEU B N 1
ATOM 601 C CA . LEU A 1 87 ? -98.195 15.115 -12.298 1.00 73.36 85 LEU B CA 1
ATOM 602 C C . LEU A 1 87 ? -99.269 16.075 -12.795 1.00 76.81 85 LEU B C 1
ATOM 603 O O . LEU A 1 87 ? -99.746 15.948 -13.929 1.00 79.30 85 LEU B O 1
ATOM 608 N N . ALA A 1 88 ? -99.680 17.032 -11.961 1.00 77.89 86 ALA B N 1
ATOM 609 C CA . ALA A 1 88 ? -100.629 18.036 -12.429 1.00 78.36 86 ALA B CA 1
ATOM 610 C C . ALA A 1 88 ? -99.969 18.986 -13.422 1.00 76.56 86 ALA B C 1
ATOM 611 O O . ALA A 1 88 ? -100.470 19.186 -14.535 1.00 75.70 86 ALA B O 1
ATOM 613 N N . SER A 1 89 ? -98.821 19.558 -13.046 1.00 74.14 87 SER B N 1
ATOM 614 C CA . SER A 1 89 ? -98.077 20.489 -13.886 1.00 77.52 87 SER B CA 1
ATOM 615 C C . SER A 1 89 ? -97.376 19.812 -15.069 1.00 80.86 87 SER B C 1
ATOM 616 O O . SER A 1 89 ? -96.445 20.400 -15.641 1.00 81.42 87 SER B O 1
ATOM 619 N N . ALA A 1 90 ? -97.783 18.605 -15.453 1.00 81.76 88 ALA B N 1
ATOM 620 C CA . ALA A 1 90 ? -97.175 17.889 -16.566 1.00 83.91 88 ALA B CA 1
ATOM 621 C C . ALA A 1 90 ? -98.167 17.818 -17.717 1.00 88.23 88 ALA B C 1
ATOM 622 O O . ALA A 1 90 ? -99.243 17.223 -17.579 1.00 87.13 88 ALA B O 1
ATOM 624 N N . ILE A 1 91 ? -97.796 18.415 -18.847 1.00 90.88 89 ILE B N 1
ATOM 625 C CA . ILE A 1 91 ? -98.635 18.401 -20.044 1.00 94.78 89 ILE B CA 1
ATOM 626 C C . ILE A 1 91 ? -98.383 17.154 -20.890 1.00 92.19 89 ILE B C 1
ATOM 627 O O . ILE A 1 91 ? -99.327 16.530 -21.384 1.00 89.36 89 ILE B O 1
ATOM 632 N N . ARG A 1 92 ? -97.111 16.784 -21.052 1.00 91.21 90 ARG B N 1
ATOM 633 C CA . ARG A 1 92 ? -96.720 15.676 -21.917 1.00 88.40 90 ARG B CA 1
ATOM 634 C C . ARG A 1 9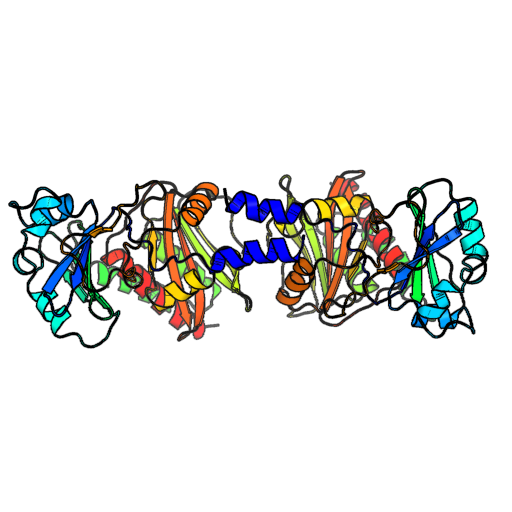2 ? -97.210 14.341 -21.362 1.00 85.24 90 ARG B C 1
ATOM 635 O O . ARG A 1 92 ? -96.974 14.020 -20.195 1.00 86.01 90 ARG B O 1
ATOM 643 N N . GLU A 1 93 ? -97.877 13.553 -22.202 1.00 80.78 91 GLU B N 1
ATOM 644 C CA . GLU A 1 93 ? -98.257 12.211 -21.791 1.00 78.23 91 GLU B CA 1
ATOM 645 C C . GLU A 1 93 ? -97.037 11.294 -21.750 1.00 76.85 91 GLU B C 1
ATOM 646 O O . GLU A 1 93 ? -96.016 11.539 -22.401 1.00 67.51 91 GLU B O 1
ATOM 652 N N . ASN A 1 94 ? -97.157 10.235 -20.943 1.00 75.61 92 ASN B N 1
ATOM 653 C CA . ASN A 1 94 ? -96.240 9.087 -20.955 1.00 72.05 92 ASN B CA 1
ATOM 654 C C . ASN A 1 94 ? -94.773 9.496 -20.805 1.00 71.22 92 ASN B C 1
ATOM 655 O O . ASN A 1 94 ? -93.889 8.971 -21.486 1.00 72.30 92 ASN B O 1
ATOM 660 N N . GLU A 1 95 ? -94.504 10.431 -19.902 1.00 70.05 93 GLU B N 1
ATOM 661 C CA . GLU A 1 95 ? -93.132 10.778 -19.530 1.00 71.89 93 GLU B CA 1
ATOM 662 C C . GLU A 1 95 ? -92.990 10.721 -18.013 1.00 71.17 93 GLU B C 1
ATOM 663 O O . GLU A 1 95 ? -93.501 11.616 -17.309 1.00 64.43 93 GLU B O 1
ATOM 669 N N . PRO A 1 96 ? -92.318 9.703 -17.475 1.00 70.73 94 PRO B N 1
ATOM 670 C CA . PRO A 1 96 ? -92.401 9.444 -16.034 1.00 65.81 94 PRO B CA 1
ATOM 671 C C . PRO A 1 96 ? -91.626 10.441 -15.182 1.00 64.66 94 PRO B C 1
ATOM 672 O O . PRO A 1 96 ? -90.481 10.803 -15.473 1.00 62.53 94 PRO B O 1
ATOM 676 N N . ILE A 1 97 ? -92.295 10.871 -14.119 1.00 61.35 95 ILE B N 1
ATOM 677 C CA . ILE A 1 97 ? -91.786 11.671 -13.013 1.00 64.36 95 ILE B CA 1
ATOM 678 C C . ILE A 1 97 ? -91.354 10.735 -11.893 1.00 60.15 95 ILE B C 1
ATOM 679 O O . ILE A 1 97 ? -92.041 9.754 -11.590 1.00 53.82 95 ILE B O 1
ATOM 684 N N . TRP A 1 98 ? -90.228 11.040 -11.259 1.00 58.76 96 TRP B N 1
ATOM 685 C CA . TRP A 1 98 ? -89.729 10.250 -10.146 1.00 54.61 96 TRP B CA 1
ATOM 686 C C . TRP A 1 98 ? -89.614 11.114 -8.898 1.00 55.21 96 TRP B C 1
ATOM 687 O O . TRP A 1 98 ? -88.976 12.171 -8.928 1.00 56.61 96 TRP B O 1
ATOM 698 N N . VAL A 1 99 ? -90.213 10.651 -7.801 1.00 56.24 97 VAL B N 1
ATOM 699 C CA . VAL A 1 99 ? -90.132 11.322 -6.505 1.00 53.84 97 VAL B CA 1
ATOM 700 C C . VAL A 1 99 ? -89.752 10.297 -5.445 1.00 49.98 97 VAL B C 1
ATOM 701 O O . VAL A 1 99 ? -90.441 9.287 -5.273 1.00 49.12 97 VAL B O 1
ATOM 705 N N . GLU A 1 100 ? -88.678 10.573 -4.714 1.00 51.20 98 GLU B N 1
ATOM 706 C CA . GLU A 1 100 ? -88.130 9.646 -3.726 1.00 53.15 98 GLU B CA 1
ATOM 707 C C . GLU A 1 100 ? -88.285 10.248 -2.334 1.00 53.51 98 GLU B C 1
ATOM 708 O O . GLU A 1 100 ? -87.650 11.263 -2.027 1.00 51.31 98 GLU B O 1
ATOM 714 N N . THR A 1 101 ? -89.116 9.625 -1.489 1.00 50.93 99 THR B N 1
ATOM 715 C CA . THR A 1 101 ? -89.235 10.031 -0.092 1.00 45.30 99 THR B CA 1
ATOM 716 C C . THR A 1 101 ? -88.127 9.366 0.722 1.00 49.04 99 THR B C 1
ATOM 717 O O . THR A 1 101 ? -87.161 8.825 0.180 1.00 52.37 99 THR B O 1
ATOM 721 N N . ASP A 1 102 ? -88.249 9.400 2.045 1.00 48.87 100 ASP B N 1
ATOM 722 C CA . ASP A 1 102 ? -87.287 8.710 2.897 1.00 50.55 100 ASP B CA 1
ATOM 723 C C . ASP A 1 102 ? -87.475 7.197 2.885 1.00 48.76 100 ASP B C 1
ATOM 724 O O . ASP A 1 102 ? -86.557 6.467 3.275 1.00 50.47 100 ASP B O 1
ATOM 729 N N . ARG A 1 103 ? -88.639 6.720 2.444 1.00 50.52 101 ARG B N 1
ATOM 730 C CA . ARG A 1 103 ? -89.001 5.312 2.513 1.00 48.43 101 ARG B CA 1
ATOM 731 C C . ARG A 1 103 ? -89.441 4.712 1.197 1.00 54.43 101 ARG B C 1
ATOM 732 O O . ARG A 1 103 ? -89.495 3.480 1.096 1.00 51.37 101 ARG B O 1
ATOM 740 N N . LEU A 1 104 ? -89.802 5.521 0.206 1.00 46.81 102 LEU B N 1
ATOM 741 C CA . LEU A 1 104 ? -90.482 5.010 -0.967 1.00 47.38 102 LEU B CA 1
ATOM 742 C C . LEU A 1 104 ? -89.955 5.717 -2.207 1.00 48.41 102 LEU B C 1
ATOM 743 O O . LEU A 1 104 ? -89.522 6.872 -2.153 1.00 47.31 102 LEU B O 1
ATOM 748 N N . SER A 1 105 ? -89.968 4.991 -3.322 1.00 46.92 103 SER B N 1
ATOM 749 C CA . SER A 1 105 ? -89.513 5.504 -4.609 1.00 44.10 103 SER B CA 1
ATOM 750 C C . SER A 1 105 ? -90.699 5.457 -5.558 1.00 44.86 103 SER B C 1
ATOM 751 O O . SER A 1 105 ? -91.192 4.370 -5.887 1.00 43.19 103 SER B O 1
ATOM 754 N N . PHE A 1 106 ? -91.175 6.632 -5.964 1.00 47.24 104 PHE B N 1
ATOM 755 C CA . PHE A 1 106 ? -92.358 6.781 -6.792 1.00 48.33 104 PHE B CA 1
ATOM 756 C C . PHE A 1 106 ? -91.952 7.116 -8.218 1.00 48.19 104 PHE B C 1
ATOM 757 O O . PHE A 1 106 ? -91.021 7.901 -8.444 1.00 46.80 104 PHE B O 1
ATOM 765 N N . LEU A 1 107 ? -92.676 6.533 -9.168 1.00 46.58 105 LEU B N 1
ATOM 766 C CA . LEU A 1 107 ? -92.586 6.884 -10.580 1.00 48.67 105 LEU B CA 1
ATOM 767 C C . LEU A 1 107 ? -94.011 6.978 -11.097 1.00 50.33 105 LEU B C 1
ATOM 768 O O . LEU A 1 107 ? -94.757 6.003 -11.014 1.00 53.68 105 LEU B O 1
ATOM 773 N N . GLY A 1 108 ? -94.409 8.147 -11.595 1.00 46.90 106 GLY B N 1
ATOM 774 C CA . GLY A 1 108 ? -95.755 8.339 -12.088 1.00 48.75 106 GLY B CA 1
ATOM 775 C C . GLY A 1 108 ? -95.755 9.054 -13.424 1.00 57.18 106 GLY B C 1
ATOM 776 O O . GLY A 1 108 ? -94.781 9.694 -13.810 1.00 53.63 106 GLY B O 1
ATOM 777 N N . TRP A 1 109 ? -96.869 8.920 -14.141 1.00 56.01 107 TRP B N 1
ATOM 778 C CA . TRP A 1 109 ? -96.998 9.564 -15.446 1.00 55.35 107 TRP B CA 1
ATOM 779 C C . TRP A 1 109 ? -98.476 9.670 -15.791 1.00 61.41 107 TRP B C 1
ATOM 780 O O . TRP A 1 109 ? -99.326 9.019 -15.178 1.00 64.75 107 TRP B O 1
ATOM 791 N N . ARG A 1 110 ? -98.785 10.516 -16.771 1.00 63.36 108 ARG B N 1
ATOM 792 C CA . ARG A 1 110 ? -100.169 10.712 -17.178 1.00 73.73 108 ARG B CA 1
ATOM 793 C C . ARG A 1 110 ? -100.411 10.099 -18.550 1.00 74.81 108 ARG B C 1
ATOM 794 O O . ARG A 1 110 ? -99.586 10.220 -19.462 1.00 71.15 108 ARG B O 1
ATOM 802 N N . HIS A 1 111 ? -101.549 9.423 -18.667 1.00 78.03 109 HIS B N 1
ATOM 803 C CA . HIS A 1 111 ? -101.971 8.721 -19.874 1.00 80.80 109 HIS B CA 1
ATOM 804 C C . HIS A 1 111 ? -103.469 8.986 -19.992 1.00 85.05 109 HIS B C 1
ATOM 805 O O . HIS A 1 111 ? -104.265 8.400 -19.248 1.00 84.77 109 HIS B O 1
ATOM 812 N N . GLU A 1 112 ? -103.838 9.906 -20.887 1.00 84.67 110 GLU B N 1
ATOM 813 C CA . GLU A 1 112 ? -105.235 10.267 -21.153 1.00 83.90 110 GLU B CA 1
ATOM 814 C C . GLU A 1 112 ? -105.835 10.875 -19.891 1.00 84.15 110 GLU B C 1
ATOM 815 O O . GLU A 1 112 ? -105.295 11.880 -19.392 1.00 83.33 110 GLU B O 1
ATOM 821 N N . ASN A 1 113 ? -106.936 10.340 -19.358 1.00 84.55 111 ASN B N 1
ATOM 822 C CA . ASN A 1 113 ? -107.541 10.814 -18.123 1.00 84.02 111 ASN B CA 1
ATOM 823 C C . ASN A 1 113 ? -107.022 10.063 -16.900 1.00 85.29 111 ASN B C 1
ATOM 824 O O . ASN A 1 113 ? -107.633 10.131 -15.827 1.00 85.74 111 ASN B O 1
ATOM 829 N N . TYR A 1 114 ? -105.911 9.349 -17.033 1.00 82.80 112 TYR B N 1
ATOM 830 C CA . TYR A 1 114 ? -105.395 8.535 -15.947 1.00 77.89 112 TYR B CA 1
ATOM 831 C C . TYR A 1 114 ? -104.027 9.034 -15.510 1.00 78.41 112 TYR B C 1
ATOM 832 O O . TYR A 1 114 ? -103.208 9.445 -16.335 1.00 79.65 112 TYR B O 1
ATOM 841 N N . TYR A 1 115 ? -103.816 9.044 -14.199 1.00 77.95 113 TYR B N 1
ATOM 842 C CA . TYR A 1 115 ? -102.499 9.099 -13.586 1.00 73.46 113 TYR B CA 1
ATOM 843 C C . TYR A 1 115 ? -102.129 7.684 -13.172 1.00 68.13 113 TYR B C 1
ATOM 844 O O . TYR A 1 115 ? -102.918 7.010 -12.498 1.00 69.03 113 TYR B O 1
ATOM 853 N N . ILE A 1 116 ? -100.946 7.228 -13.574 1.00 65.73 114 ILE B N 1
ATOM 854 C CA . ILE A 1 116 ? -100.459 5.910 -13.183 1.00 68.18 114 ILE B CA 1
ATOM 855 C C . ILE A 1 116 ? -99.221 6.096 -12.317 1.00 56.14 114 ILE B C 1
ATOM 856 O O . ILE A 1 116 ? -98.244 6.731 -12.742 1.00 51.55 114 ILE B O 1
ATOM 861 N N . ILE A 1 117 ? -99.269 5.545 -11.107 1.00 50.03 115 ILE B N 1
ATOM 862 C CA . ILE A 1 117 ? -98.212 5.691 -10.117 1.00 56.79 115 ILE B CA 1
ATOM 863 C C . ILE A 1 117 ? -97.726 4.301 -9.728 1.00 52.63 115 ILE B C 1
ATOM 864 O O . ILE A 1 117 ? -98.524 3.446 -9.326 1.00 51.25 115 ILE B O 1
ATOM 869 N N . GLU A 1 118 ? -96.425 4.079 -9.869 1.00 50.82 116 GLU B N 1
ATOM 870 C CA . GLU A 1 118 ? -95.739 2.893 -9.392 1.00 49.90 116 GLU B CA 1
ATOM 871 C C . GLU A 1 118 ? -94.906 3.287 -8.183 1.00 52.27 116 GLU B C 1
ATOM 872 O O . GLU A 1 118 ? -94.279 4.354 -8.166 1.00 50.61 116 GLU B O 1
ATOM 878 N N . VAL A 1 119 ? -94.908 2.432 -7.171 1.00 45.54 117 VAL B N 1
ATOM 879 C CA . VAL A 1 119 ? -94.163 2.686 -5.949 1.00 48.13 117 VAL B CA 1
ATOM 880 C C . VAL A 1 119 ? -93.332 1.452 -5.638 1.00 49.36 117 VAL B C 1
ATOM 881 O O . VAL A 1 119 ? -93.811 0.316 -5.766 1.00 44.14 117 VAL B O 1
ATOM 885 N N . GLU A 1 120 ? -92.075 1.678 -5.272 1.00 47.85 118 GLU B N 1
ATOM 886 C CA . GLU A 1 120 ? -91.166 0.622 -4.876 1.00 46.05 118 GLU B CA 1
ATOM 887 C C . GLU A 1 120 ? -90.510 1.008 -3.565 1.00 46.01 118 GLU B C 1
ATOM 888 O O . GLU A 1 120 ? -90.597 2.151 -3.108 1.00 46.33 118 GLU B O 1
ATOM 894 N N . ARG A 1 121 ? -89.859 0.021 -2.970 1.00 43.81 119 ARG B N 1
ATOM 895 C CA . ARG A 1 121 ? -88.949 0.189 -1.854 1.00 45.68 119 ARG B CA 1
ATOM 896 C C . ARG A 1 121 ? -87.538 0.374 -2.389 1.00 43.18 119 ARG B C 1
ATOM 897 O O . ARG A 1 121 ? -87.259 0.104 -3.559 1.00 40.16 119 ARG B O 1
ATOM 905 N N . TYR A 1 122 ? -86.635 0.829 -1.526 1.00 42.99 120 TYR B N 1
ATOM 906 C CA . TYR A 1 122 ? -85.245 0.934 -1.947 1.00 42.77 120 TYR B CA 1
ATOM 907 C C . TYR A 1 122 ? -84.301 0.780 -0.765 1.00 44.47 120 TYR B C 1
ATOM 908 O O . TYR A 1 122 ? -84.647 1.080 0.377 1.00 46.99 120 TYR B O 1
ATOM 917 N N . HIS A 1 123 ? -83.099 0.304 -1.072 1.00 45.01 121 HIS B N 1
ATOM 918 C CA . HIS A 1 123 ? -82.015 0.140 -0.126 1.00 45.27 121 HIS B CA 1
ATOM 919 C C . HIS A 1 123 ? -81.336 1.475 0.161 1.00 45.57 121 HIS B C 1
ATOM 920 O O . HIS A 1 123 ? -81.455 2.450 -0.590 1.00 42.13 121 HIS B O 1
ATOM 927 N N . VAL A 1 124 ? -80.595 1.500 1.269 1.00 43.88 122 VAL B N 1
ATOM 928 C CA . VAL A 1 124 ? -79.816 2.681 1.607 1.00 46.10 122 VAL B CA 1
ATOM 929 C C . VAL A 1 124 ? -78.774 2.922 0.518 1.00 43.75 122 VAL B C 1
ATOM 930 O O . VAL A 1 124 ? -78.142 1.985 0.013 1.00 44.38 122 VAL B O 1
ATOM 934 N N . GLN A 1 125 ? -78.607 4.185 0.133 1.00 43.69 123 GLN B N 1
ATOM 935 C CA . GLN A 1 125 ? -77.794 4.572 -1.014 1.00 39.34 123 GLN B CA 1
ATOM 936 C C . GLN A 1 125 ? -76.492 5.233 -0.574 1.00 43.07 123 GLN B C 1
ATOM 937 O O . GLN A 1 125 ? -76.394 5.811 0.516 1.00 39.62 123 GLN B O 1
ATOM 943 N N . THR A 1 126 ? -75.488 5.148 -1.447 1.00 31.99 124 THR B N 1
ATOM 944 C CA . THR A 1 126 ? -74.220 5.845 -1.264 1.00 34.53 124 THR B CA 1
ATOM 945 C C . THR A 1 126 ? -74.187 7.075 -2.166 1.00 38.04 124 THR B C 1
ATOM 946 O O . THR A 1 126 ? -74.337 6.954 -3.385 1.00 45.13 124 THR B O 1
ATOM 950 N N . SER A 1 127 ? -73.982 8.251 -1.572 1.00 38.80 125 SER B N 1
ATOM 951 C CA . SER A 1 127 ? -73.933 9.483 -2.353 1.00 40.18 125 SER B CA 1
ATOM 952 C C . SER A 1 127 ? -72.851 9.421 -3.430 1.00 41.70 125 SER B C 1
ATOM 953 O O . SER A 1 127 ? -71.766 8.864 -3.219 1.00 41.28 125 SER B O 1
ATOM 956 N N . ASN A 1 128 ? -73.158 10.008 -4.594 1.00 38.35 126 ASN B N 1
ATOM 957 C CA . ASN A 1 128 ? -72.242 10.146 -5.725 1.00 39.47 126 ASN B CA 1
ATOM 958 C C . ASN A 1 128 ? -71.847 8.810 -6.346 1.00 38.66 126 ASN B C 1
ATOM 959 O O . ASN A 1 128 ? -70.957 8.767 -7.214 1.00 38.67 126 ASN B O 1
ATOM 964 N N . TRP A 1 129 ? -72.465 7.713 -5.919 1.00 39.17 127 TRP B N 1
ATOM 965 C CA . TRP A 1 129 ? -72.097 6.412 -6.454 1.00 41.13 127 TRP B CA 1
ATOM 966 C C . TRP A 1 129 ? -72.573 6.260 -7.899 1.00 40.27 127 TRP B C 1
ATOM 967 O O . TRP A 1 129 ? -71.816 5.799 -8.761 1.00 39.08 127 TRP B O 1
ATOM 978 N N . PHE A 1 130 ? -73.818 6.658 -8.177 1.00 39.80 128 PHE B N 1
ATOM 979 C CA . PHE A 1 130 ? -74.342 6.686 -9.540 1.00 38.61 128 PHE B CA 1
ATOM 980 C C . PHE A 1 130 ? -73.361 7.378 -10.488 1.00 42.22 128 PHE B C 1
ATOM 981 O O . PHE A 1 130 ? -72.923 6.801 -11.495 1.00 40.44 128 PHE B O 1
ATOM 989 N N . GLU A 1 131 ? -72.988 8.617 -10.149 1.00 39.64 129 GLU B N 1
ATOM 990 C CA . GLU A 1 131 ? -72.153 9.433 -11.020 1.00 35.10 129 GLU B CA 1
ATOM 991 C C . GLU A 1 131 ? -70.735 8.888 -11.118 1.00 35.27 129 GLU B C 1
ATOM 992 O O . GLU A 1 131 ? -70.153 8.892 -12.202 1.00 40.33 129 GLU B O 1
ATOM 998 N N . ILE A 1 132 ? -70.154 8.409 -10.016 1.00 36.05 130 ILE B N 1
ATOM 999 C CA . ILE A 1 132 ? -68.798 7.867 -10.109 1.00 35.35 130 ILE B CA 1
ATOM 1000 C C . ILE A 1 132 ? -68.773 6.612 -10.980 1.00 38.88 130 ILE B C 1
ATOM 1001 O O . ILE A 1 132 ? -67.846 6.407 -11.775 1.00 37.68 130 ILE B O 1
ATOM 1006 N N . GLN A 1 133 ? -69.788 5.755 -10.846 1.00 39.57 131 GLN B N 1
ATOM 1007 C CA . GLN A 1 133 ? -69.878 4.570 -11.692 1.00 39.08 131 GLN B CA 1
ATOM 1008 C C . GLN A 1 133 ? -70.026 4.953 -13.161 1.00 39.56 131 GLN B C 1
ATOM 1009 O O . GLN A 1 133 ? -69.305 4.435 -14.021 1.00 39.44 131 GLN B O 1
ATOM 1015 N N . PHE A 1 134 ? -70.947 5.875 -13.471 1.00 40.75 132 PHE B N 1
ATOM 1016 C CA . PHE A 1 134 ? -71.073 6.315 -14.855 1.00 35.50 132 PHE B CA 1
ATOM 1017 C C . PHE A 1 134 ? -69.774 6.921 -15.365 1.00 41.52 132 PHE B C 1
ATOM 1018 O O . PHE A 1 134 ? -69.439 6.780 -16.548 1.00 40.53 132 PHE B O 1
ATOM 1026 N N . GLN A 1 135 ? -69.027 7.594 -14.495 1.00 40.64 133 GLN B N 1
ATOM 1027 C CA . GLN A 1 135 ? -67.768 8.184 -14.925 1.00 43.57 133 GLN B CA 1
ATOM 1028 C C . GLN A 1 135 ? -66.776 7.113 -15.367 1.00 45.79 133 GLN B C 1
ATOM 1029 O O . GLN A 1 135 ? -66.068 7.285 -16.365 1.00 48.49 133 GLN B O 1
ATOM 1035 N N . ARG A 1 136 ? -66.710 5.999 -14.635 1.00 43.77 134 ARG B N 1
ATOM 1036 C CA . ARG A 1 136 ? -65.796 4.929 -15.013 1.00 43.58 134 ARG B CA 1
ATOM 1037 C C . ARG A 1 136 ? -66.249 4.241 -16.291 1.00 42.70 134 ARG B C 1
ATOM 1038 O O . ARG A 1 136 ? -65.417 3.826 -17.103 1.00 41.22 134 ARG B O 1
ATOM 1046 N N . ALA A 1 137 ? -67.563 4.106 -16.483 1.00 42.42 135 ALA B N 1
ATOM 1047 C CA . ALA A 1 137 ? -68.063 3.533 -17.727 1.00 40.78 135 ALA B CA 1
ATOM 1048 C C . ALA A 1 137 ? -67.824 4.484 -18.890 1.00 43.30 135 ALA B C 1
ATOM 1049 O O . ALA A 1 137 ? -67.433 4.057 -19.982 1.00 43.68 135 ALA B O 1
ATOM 1051 N N . PHE A 1 138 ? -68.043 5.782 -18.661 1.00 45.96 136 PHE B N 1
ATOM 1052 C CA . PHE A 1 138 ? -67.814 6.779 -19.698 1.00 44.02 136 PHE B CA 1
ATOM 1053 C C . PHE A 1 138 ? -66.370 6.741 -20.176 1.00 45.35 136 PHE B C 1
ATOM 1054 O O . PHE A 1 138 ? -66.101 6.856 -21.378 1.00 44.69 136 PHE B O 1
ATOM 1062 N N . GLN A 1 139 ? -65.429 6.544 -19.252 1.00 44.66 137 GLN B N 1
ATOM 1063 C CA . GLN A 1 139 ? -64.018 6.546 -19.616 1.00 45.43 137 GLN B CA 1
ATOM 1064 C C . GLN A 1 139 ? -63.628 5.270 -20.348 1.00 48.98 137 GLN B C 1
ATOM 1065 O O . GLN A 1 139 ? -62.793 5.305 -21.258 1.00 50.16 137 GLN B O 1
ATOM 1071 N N . LYS A 1 140 ? -64.198 4.129 -19.955 1.00 46.19 138 LYS B N 1
ATOM 1072 C CA . LYS A 1 140 ? -63.836 2.876 -20.610 1.00 46.39 138 LYS B CA 1
ATOM 1073 C C . LYS A 1 140 ? -64.438 2.782 -22.005 1.00 45.81 138 LYS B C 1
ATOM 1074 O O . LYS A 1 140 ? -63.758 2.368 -22.949 1.00 45.95 138 LYS B O 1
ATOM 1080 N N . LEU A 1 141 ? -65.712 3.151 -22.152 1.00 41.38 139 LEU B N 1
ATOM 1081 C CA . LEU A 1 141 ? -66.345 3.126 -23.463 1.00 40.49 139 LEU B CA 1
ATOM 1082 C C . LEU A 1 141 ? -65.681 4.118 -24.414 1.00 46.26 139 LEU B C 1
ATOM 1083 O O . LEU A 1 141 ? -65.520 3.837 -25.609 1.00 47.05 139 LEU B O 1
ATOM 1088 N N . ARG A 1 142 ? -65.272 5.279 -23.896 1.00 46.67 140 ARG B N 1
ATOM 1089 C CA . ARG A 1 142 ? -64.684 6.303 -24.753 1.00 48.17 140 ARG B CA 1
ATOM 1090 C C . ARG A 1 142 ? -63.290 5.918 -25.237 1.00 47.79 140 ARG B C 1
ATOM 1091 O O . ARG A 1 142 ? -62.874 6.359 -26.312 1.00 44.41 140 ARG B O 1
ATOM 1099 N N . ASN A 1 143 ? -62.549 5.118 -24.468 1.00 44.69 141 ASN B N 1
ATOM 1100 C CA . ASN A 1 143 ? -61.231 4.674 -24.911 1.00 48.24 141 ASN B CA 1
ATOM 1101 C C . ASN A 1 143 ? -61.279 3.526 -25.904 1.00 50.61 141 ASN B C 1
ATOM 1102 O O . ASN A 1 143 ? -60.220 3.103 -26.380 1.00 52.76 141 ASN B O 1
ATOM 1107 N N . CYS A 1 144 ? -62.458 2.996 -26.207 1.00 48.43 142 CYS B N 1
ATOM 1108 C CA . CYS A 1 144 ? -62.569 1.940 -27.197 1.00 46.84 142 CYS B CA 1
ATOM 1109 C C . CYS A 1 144 ? -62.441 2.537 -28.589 1.00 48.11 142 CYS B C 1
ATOM 1110 O O . CYS A 1 144 ? -62.987 3.606 -28.874 1.00 48.70 142 CYS B O 1
ATOM 1113 N N . LYS A 1 145 ? -61.712 1.843 -29.457 1.00 46.25 143 LYS B N 1
ATOM 1114 C CA . LYS A 1 145 ? -61.443 2.366 -30.785 1.00 52.05 143 LYS B CA 1
ATOM 1115 C C . LYS A 1 145 ? -61.993 1.525 -31.931 1.00 49.59 143 LYS B C 1
ATOM 1116 O O . LYS A 1 145 ? -62.049 2.032 -33.052 1.00 51.17 143 LYS B O 1
ATOM 1122 N N . THR A 1 146 ? -62.408 0.278 -31.693 1.00 45.88 144 THR B N 1
ATOM 1123 C CA . THR A 1 146 ? -63.175 -0.481 -32.674 1.00 44.58 144 THR B CA 1
ATOM 1124 C C . THR A 1 146 ? -64.451 -1.006 -32.038 1.00 43.00 144 THR B C 1
ATOM 1125 O O . THR A 1 146 ? -64.553 -1.148 -30.815 1.00 46.11 144 THR B O 1
ATOM 1129 N N . HIS A 1 147 ? -65.423 -1.314 -32.899 1.00 40.78 145 HIS B N 1
ATOM 1130 C CA . HIS A 1 147 ? -66.720 -1.757 -32.409 1.00 42.08 145 HIS B CA 1
ATOM 1131 C C . HIS A 1 147 ? -66.609 -3.043 -31.599 1.00 41.01 145 HIS B C 1
ATOM 1132 O O . HIS A 1 147 ? -67.411 -3.274 -30.692 1.00 41.43 145 HIS B O 1
ATOM 1139 N N . ASN A 1 148 ? -65.626 -3.885 -31.899 1.00 44.34 146 ASN B N 1
ATOM 1140 C CA . ASN A 1 148 ? -65.532 -5.142 -31.176 1.00 41.04 146 ASN B CA 1
ATOM 1141 C C . ASN A 1 148 ? -65.064 -4.907 -29.751 1.00 41.91 146 ASN B C 1
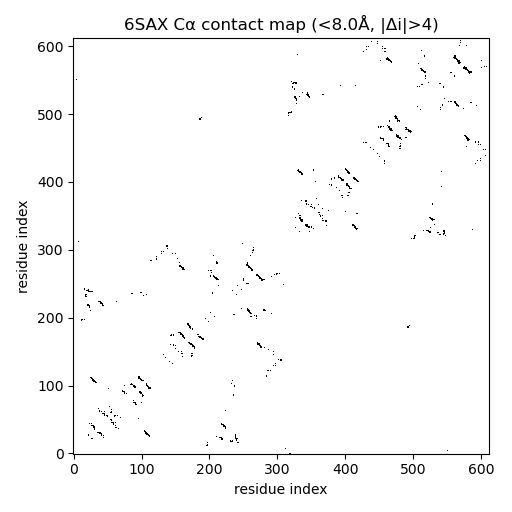ATOM 1142 O O . ASN A 1 148 ? -65.553 -5.556 -28.821 1.00 42.39 146 ASN B O 1
ATOM 1147 N N . ASP A 1 149 ? -64.128 -3.976 -29.551 1.00 41.35 147 ASP B N 1
ATOM 1148 C CA . ASP A 1 149 ? -63.777 -3.607 -28.183 1.00 39.19 147 ASP B CA 1
ATOM 1149 C C . ASP A 1 149 ? -64.929 -2.882 -27.504 1.00 40.58 147 ASP B C 1
ATOM 1150 O O . ASP A 1 149 ? -65.225 -3.139 -26.336 1.00 44.34 147 ASP B O 1
ATOM 1155 N N . LEU A 1 150 ? -65.621 -2.012 -28.238 1.00 43.41 148 LEU B N 1
ATOM 1156 C CA . LEU A 1 150 ? -66.757 -1.299 -27.670 1.00 40.90 148 LEU B CA 1
ATOM 1157 C C . LEU A 1 150 ? -67.819 -2.256 -27.138 1.00 37.23 148 LEU B C 1
ATOM 1158 O O . LEU A 1 150 ? -68.266 -2.116 -25.996 1.00 37.15 148 LEU B O 1
ATOM 1163 N N . ILE A 1 151 ? -68.256 -3.223 -27.952 1.00 36.84 149 ILE B N 1
ATOM 1164 C CA . ILE A 1 151 ? -69.379 -4.058 -27.514 1.00 41.09 149 ILE B CA 1
ATOM 1165 C C . ILE A 1 151 ? -68.964 -5.007 -26.390 1.00 36.65 149 ILE B C 1
ATOM 1166 O O . ILE A 1 151 ? -69.759 -5.281 -25.483 1.00 37.66 149 ILE B O 1
ATOM 1171 N N . ASN A 1 152 ? -67.724 -5.512 -26.417 1.00 37.67 150 ASN B N 1
ATOM 1172 C CA . ASN A 1 152 ? -67.248 -6.382 -25.345 1.00 37.75 150 ASN B CA 1
ATOM 1173 C C . ASN A 1 152 ? -67.147 -5.611 -24.039 1.00 39.90 150 ASN B C 1
ATOM 1174 O O . ASN A 1 152 ? -67.604 -6.085 -22.988 1.00 38.61 150 ASN B O 1
ATOM 1179 N N . THR A 1 153 ? -66.521 -4.425 -24.095 1.00 37.14 151 THR B N 1
ATOM 1180 C CA . THR A 1 153 ? -66.477 -3.514 -22.960 1.00 33.80 151 THR B CA 1
ATOM 1181 C C . THR A 1 153 ? -67.874 -3.236 -22.419 1.00 37.15 151 THR B C 1
ATOM 1182 O O . THR A 1 153 ? -68.091 -3.244 -21.202 1.00 37.57 151 THR B O 1
ATOM 1186 N N . LEU A 1 154 ? -68.839 -2.998 -23.312 1.00 33.94 152 LEU B N 1
ATOM 1187 C CA . LEU A 1 154 ? -70.201 -2.733 -22.864 1.00 33.48 152 LEU B CA 1
ATOM 1188 C C . LEU A 1 154 ? -70.761 -3.915 -22.076 1.00 36.52 152 LEU B C 1
ATOM 1189 O O . LEU A 1 154 ? -71.297 -3.737 -20.971 1.00 36.10 152 LEU B O 1
ATOM 1194 N N . THR A 1 155 ? -70.681 -5.127 -22.644 1.00 34.72 153 THR B N 1
ATOM 1195 C CA . THR A 1 155 ? -71.220 -6.288 -21.935 1.00 38.07 153 THR B CA 1
ATOM 1196 C C . THR A 1 155 ? -70.563 -6.445 -20.573 1.00 34.47 153 THR B C 1
ATOM 1197 O O . THR A 1 155 ? -71.241 -6.723 -19.582 1.00 35.28 153 THR B O 1
ATOM 1201 N N . ARG A 1 156 ? -69.244 -6.242 -20.503 1.00 37.85 154 ARG B N 1
ATOM 1202 C CA . ARG A 1 156 ? -68.549 -6.373 -19.228 1.00 35.19 154 ARG B CA 1
ATOM 1203 C C . ARG A 1 156 ? -69.029 -5.333 -18.215 1.00 38.57 154 ARG B C 1
ATOM 1204 O O . ARG A 1 156 ? -69.258 -5.661 -17.046 1.00 44.74 154 ARG B O 1
ATOM 1212 N N . LEU A 1 157 ? -69.182 -4.071 -18.635 1.00 39.89 155 LEU B N 1
ATOM 1213 C CA . LEU A 1 157 ? -69.654 -3.041 -17.705 1.00 36.84 155 LEU B CA 1
ATOM 1214 C C . LEU A 1 157 ? -71.064 -3.336 -17.219 1.00 34.62 155 LEU B C 1
ATOM 1215 O O . LEU A 1 157 ? -71.367 -3.167 -16.034 1.00 36.73 155 LEU B O 1
ATOM 1220 N N . ILE A 1 158 ? -71.953 -3.739 -18.125 1.00 34.63 156 ILE B N 1
ATOM 1221 C CA . ILE A 1 158 ? -73.325 -4.046 -17.724 1.00 36.38 156 ILE B CA 1
ATOM 1222 C C . ILE A 1 158 ? -73.337 -5.218 -16.753 1.00 35.17 156 ILE B C 1
ATOM 1223 O O . ILE A 1 158 ? -74.072 -5.224 -15.758 1.00 35.48 156 ILE B O 1
ATOM 1228 N N . GLN A 1 159 ? -72.503 -6.218 -17.022 1.00 38.60 157 GLN B N 1
ATOM 1229 C CA . GLN A 1 159 ? -72.308 -7.325 -16.095 1.00 39.47 157 GLN B CA 1
ATOM 1230 C C . GLN A 1 159 ? -71.857 -6.840 -14.713 1.00 38.26 157 GLN B C 1
ATOM 1231 O O . GLN A 1 159 ? -72.386 -7.281 -13.688 1.00 35.72 157 GLN B O 1
ATOM 1237 N N . GLU A 1 160 ? -70.861 -5.950 -14.665 1.00 36.70 158 GLU B N 1
ATOM 1238 C CA . GLU A 1 160 ? -70.342 -5.511 -13.367 1.00 39.67 158 GLU B CA 1
ATOM 1239 C C . GLU A 1 160 ? -71.359 -4.666 -12.608 1.00 38.97 158 GLU B C 1
ATOM 1240 O O . GLU A 1 160 ? -71.530 -4.835 -11.399 1.00 41.92 158 GLU B O 1
ATOM 1246 N N . ILE A 1 161 ? -72.061 -3.769 -13.297 1.00 38.78 159 ILE B N 1
ATOM 1247 C CA . ILE A 1 161 ? -73.024 -2.910 -12.618 1.00 34.84 159 ILE B CA 1
ATOM 1248 C C . ILE A 1 161 ? -74.219 -3.722 -12.130 1.00 35.97 159 ILE B C 1
ATOM 1249 O O . ILE A 1 161 ? -74.663 -3.570 -10.986 1.00 42.16 159 ILE B O 1
ATOM 1254 N N . SER A 1 162 ? -74.762 -4.595 -12.980 1.00 36.54 160 SER B N 1
ATOM 1255 C CA . SER A 1 162 ? -75.996 -5.286 -12.626 1.00 34.48 160 SER B CA 1
ATOM 1256 C C . SER A 1 162 ? -75.760 -6.562 -11.825 1.00 36.18 160 SER B C 1
ATOM 1257 O O . SER A 1 162 ? -76.655 -7.000 -11.093 1.00 36.42 160 SER B O 1
ATOM 1260 N N . GLY A 1 163 ? -74.586 -7.174 -11.947 1.00 38.70 161 GLY B N 1
ATOM 1261 C CA . GLY A 1 163 ? -74.364 -8.473 -11.335 1.00 38.53 161 GLY B CA 1
ATOM 1262 C C . GLY A 1 163 ? -75.166 -9.628 -11.910 1.00 36.81 161 GLY B C 1
ATOM 1263 O O . GLY A 1 163 ? -75.277 -10.668 -11.259 1.00 42.04 161 GLY B O 1
ATOM 1264 N N . TYR A 1 164 ? -75.738 -9.494 -13.104 1.00 39.43 162 TYR B N 1
ATOM 1265 C CA . TYR A 1 164 ? -76.453 -10.624 -13.685 1.00 39.57 162 TYR B CA 1
ATOM 1266 C C . TYR A 1 164 ? -75.478 -11.713 -14.114 1.00 35.28 162 TYR B C 1
ATOM 1267 O O . TYR A 1 164 ? -74.330 -11.437 -14.474 1.00 36.89 162 TYR B O 1
ATOM 1276 N N . ASP A 1 165 ? -75.947 -12.966 -14.046 1.00 31.95 163 ASP B N 1
ATOM 1277 C CA . ASP A 1 165 ? -75.110 -14.108 -14.412 1.00 34.81 163 ASP B CA 1
ATOM 1278 C C . ASP A 1 165 ? -74.663 -14.032 -15.867 1.00 37.98 163 ASP B C 1
ATOM 1279 O O . ASP A 1 165 ? -73.539 -14.437 -16.198 1.00 34.91 163 ASP B O 1
ATOM 1284 N N . ARG A 1 166 ? -75.528 -13.531 -16.757 1.00 31.90 164 ARG B N 1
ATOM 1285 C CA . ARG A 1 166 ? -75.162 -13.476 -18.167 1.00 37.23 164 ARG B CA 1
ATOM 1286 C C . ARG A 1 166 ? -75.659 -12.194 -18.811 1.00 33.98 164 ARG B C 1
ATOM 1287 O O . ARG A 1 166 ? -76.838 -11.852 -18.688 1.00 31.74 164 ARG B O 1
ATOM 1295 N N . VAL A 1 167 ? -74.756 -11.511 -19.516 1.00 31.83 165 VAL B N 1
ATOM 1296 C CA . VAL A 1 167 ? -75.067 -10.318 -20.298 1.00 30.87 165 VAL B CA 1
ATOM 1297 C C . VAL A 1 167 ? -74.650 -10.555 -21.748 1.00 31.62 165 VAL B C 1
ATOM 1298 O O . VAL A 1 167 ? -73.518 -10.975 -22.012 1.00 36.12 165 VAL B O 1
ATOM 1302 N N . MET A 1 168 ? -75.557 -10.262 -22.682 1.00 32.44 166 MET B N 1
ATOM 1303 C CA . MET A 1 168 ? -75.365 -10.499 -24.108 1.00 29.56 166 MET B CA 1
ATOM 1304 C C . MET A 1 168 ? -75.797 -9.283 -24.917 1.00 31.64 166 MET B C 1
ATOM 1305 O O . MET A 1 168 ? -76.684 -8.532 -24.503 1.00 30.25 166 MET B O 1
ATOM 1310 N N . ILE A 1 169 ? -75.170 -9.099 -26.081 1.00 32.32 167 ILE B N 1
ATOM 1311 C CA . ILE A 1 169 ? -75.654 -8.157 -27.089 1.00 31.89 167 ILE B CA 1
ATOM 1312 C C . ILE A 1 169 ? -76.354 -8.962 -28.173 1.00 30.55 167 ILE B C 1
ATOM 1313 O O . ILE A 1 169 ? -75.766 -9.875 -28.763 1.00 33.01 167 ILE B O 1
ATOM 1318 N N . TYR A 1 170 ? -77.601 -8.617 -28.445 1.00 27.19 168 TYR B N 1
ATOM 1319 C CA . TYR A 1 170 ? -78.431 -9.316 -29.412 1.00 32.49 168 TYR B CA 1
ATOM 1320 C C . TYR A 1 170 ? -78.724 -8.331 -30.536 1.00 35.44 168 TYR B C 1
ATOM 1321 O O . TYR A 1 170 ? -79.381 -7.310 -30.309 1.00 36.41 168 TYR B O 1
ATOM 1330 N N . GLN A 1 171 ? -78.210 -8.612 -31.734 1.00 33.98 169 GLN B N 1
ATOM 1331 C CA . GLN A 1 171 ? -78.292 -7.689 -32.864 1.00 37.03 169 GLN B CA 1
ATOM 1332 C C . GLN A 1 171 ? -79.372 -8.128 -33.844 1.00 35.85 169 GLN B C 1
ATOM 1333 O O . GLN A 1 171 ? -79.397 -9.293 -34.275 1.00 35.10 169 GLN B O 1
ATOM 1339 N N . PHE A 1 172 ? -80.264 -7.200 -34.181 1.00 33.65 170 PHE B N 1
ATOM 1340 C CA . PHE A 1 172 ? -81.302 -7.466 -35.170 1.00 41.37 170 PHE B CA 1
ATOM 1341 C C . PHE A 1 172 ? -80.739 -7.349 -36.586 1.00 37.88 170 PHE B C 1
ATOM 1342 O O . PHE A 1 172 ? -79.828 -6.556 -36.853 1.00 37.68 170 PHE B O 1
ATOM 1350 N N . ASP A 1 173 ? -81.281 -8.169 -37.497 1.00 37.63 171 ASP B N 1
ATOM 1351 C CA . ASP A 1 173 ? -80.999 -8.019 -38.926 1.00 36.99 171 ASP B CA 1
ATOM 1352 C C . ASP A 1 173 ? -82.182 -7.287 -39.561 1.00 38.80 171 ASP B C 1
ATOM 1353 O O . ASP A 1 173 ? -83.163 -7.014 -38.851 1.00 34.95 171 ASP B O 1
ATOM 1358 N N . PRO A 1 174 ? -82.155 -6.963 -40.869 1.00 34.82 172 PRO B N 1
ATOM 1359 C CA . PRO A 1 174 ? -83.229 -6.124 -41.429 1.00 30.26 172 PRO B CA 1
ATOM 1360 C C . PRO A 1 174 ? -84.631 -6.675 -41.247 1.00 33.89 172 PRO B C 1
ATOM 1361 O O . PRO A 1 174 ? -85.587 -5.895 -41.303 1.00 37.75 172 PRO B O 1
ATOM 1365 N N . GLU A 1 175 ? -84.797 -7.969 -40.980 1.00 39.56 173 GLU B N 1
ATOM 1366 C CA . GLU A 1 175 ? -86.125 -8.555 -40.830 1.00 38.30 173 GLU B CA 1
ATOM 1367 C C . GLU A 1 175 ? -86.462 -8.884 -39.384 1.00 42.37 173 GLU B C 1
ATOM 1368 O O . GLU A 1 175 ? -87.454 -9.583 -39.136 1.00 43.20 173 GLU B O 1
ATOM 1374 N N . TRP A 1 176 ? -85.688 -8.341 -38.461 1.00 37.51 174 TRP B N 1
ATOM 1375 C CA . TRP A 1 176 ? -85.924 -8.500 -37.035 1.00 40.66 174 TRP B CA 1
ATOM 1376 C C . TRP A 1 176 ? -85.567 -9.854 -36.445 1.00 40.22 174 TRP B C 1
ATOM 1377 O O . TRP A 1 176 ? -85.933 -10.175 -35.330 1.00 42.38 174 TRP B O 1
ATOM 1388 N N . ASN A 1 177 ? -84.845 -10.643 -37.216 1.00 41.85 175 ASN B N 1
ATOM 1389 C CA . ASN A 1 177 ? -84.336 -11.888 -36.730 1.00 39.97 175 ASN B CA 1
ATOM 1390 C C . ASN A 1 177 ? -83.088 -11.351 -36.073 1.00 41.18 175 ASN B C 1
ATOM 1391 O O . ASN A 1 177 ? -82.661 -10.251 -36.395 1.00 40.08 175 ASN B O 1
ATOM 1396 N N . GLY A 1 178 ? -82.505 -12.091 -35.153 1.00 37.73 176 GLY B N 1
ATOM 1397 C CA . GLY A 1 178 ? -81.322 -11.612 -34.487 1.00 34.17 176 GLY B CA 1
ATOM 1398 C C . GLY A 1 178 ? -80.344 -12.672 -34.081 1.00 33.50 176 GLY B C 1
ATOM 1399 O O . GLY A 1 178 ? -80.650 -13.846 -34.103 1.00 34.13 176 GLY B O 1
ATOM 1400 N N . ARG A 1 179 ? -79.147 -12.239 -33.732 1.00 31.48 177 ARG B N 1
ATOM 1401 C CA . ARG A 1 179 ? -78.125 -13.149 -33.238 1.00 31.58 177 ARG B CA 1
ATOM 1402 C C . ARG A 1 179 ? -77.334 -12.512 -32.101 1.00 34.72 177 ARG B C 1
ATOM 1403 O O . ARG A 1 179 ? -77.183 -11.289 -32.027 1.00 34.86 177 ARG B O 1
ATOM 1411 N N . VAL A 1 180 ? -76.827 -13.360 -31.212 1.00 31.29 178 VAL B N 1
ATOM 1412 C CA . VAL A 1 180 ? -75.976 -12.913 -30.116 1.00 27.73 178 VAL B CA 1
ATOM 1413 C C . VAL A 1 180 ? -74.592 -12.612 -30.673 1.00 31.43 178 VAL B C 1
ATOM 1414 O O . VAL A 1 180 ? -73.990 -13.457 -31.347 1.00 26.85 178 VAL B O 1
ATOM 1418 N N . ILE A 1 181 ? -74.072 -11.418 -30.390 1.00 33.08 179 ILE B N 1
ATOM 1419 C CA . ILE A 1 181 ? -72.784 -10.999 -30.939 1.00 28.93 179 ILE B CA 1
ATOM 1420 C C . ILE A 1 181 ? -71.716 -10.780 -29.879 1.00 32.98 179 ILE B C 1
ATOM 1421 O O . ILE A 1 181 ? -70.554 -10.548 -30.238 1.00 34.99 179 ILE B O 1
ATOM 1426 N N . ALA A 1 182 ? -72.051 -10.843 -28.592 1.00 35.30 180 ALA B N 1
ATOM 1427 C CA . ALA A 1 182 ? -71.071 -10.658 -27.527 1.00 35.19 180 ALA B CA 1
ATOM 1428 C C . ALA A 1 182 ? -71.671 -11.201 -26.239 1.00 31.43 180 ALA B C 1
ATOM 1429 O O . ALA A 1 182 ? -72.895 -11.249 -26.089 1.00 32.35 180 ALA B O 1
ATOM 1431 N N . GLU A 1 183 ? -70.798 -11.590 -25.310 1.00 35.82 181 GLU B N 1
ATOM 1432 C CA . GLU A 1 183 ? -71.173 -12.396 -24.149 1.00 32.47 181 GLU B CA 1
ATOM 1433 C C . GLU A 1 183 ? -70.266 -12.055 -22.975 1.00 36.62 181 GLU B C 1
ATOM 1434 O O . GLU A 1 183 ? -69.050 -11.950 -23.148 1.00 33.88 181 GLU B O 1
ATOM 1440 N N . SER A 1 184 ? -70.856 -11.909 -21.779 1.00 36.78 182 SER B N 1
ATOM 1441 C CA . SER A 1 184 ? -70.098 -11.830 -20.532 1.00 36.07 182 SER B CA 1
ATOM 1442 C C . SER A 1 184 ? -70.818 -12.623 -19.452 1.00 36.23 182 SER B C 1
ATOM 1443 O O . SER A 1 184 ? -72.014 -12.413 -19.216 1.00 33.03 182 SER B O 1
ATOM 1446 N N . VAL A 1 185 ? -70.094 -13.533 -18.793 1.00 34.36 183 VAL B N 1
ATOM 1447 C CA . VAL A 1 185 ? -70.732 -14.451 -17.857 1.00 36.21 183 VAL B CA 1
ATOM 1448 C C . VAL A 1 185 ? -70.049 -14.415 -16.490 1.00 34.43 183 VAL B C 1
ATOM 1449 O O . VAL A 1 185 ? -68.873 -14.061 -16.351 1.00 31.62 183 VAL B O 1
ATOM 1453 N N . ARG A 1 186 ? -70.818 -14.770 -15.468 1.00 37.65 184 ARG B N 1
ATOM 1454 C CA . ARG A 1 186 ? -70.361 -14.816 -14.084 1.00 40.92 184 ARG B CA 1
ATOM 1455 C C . ARG A 1 186 ? -70.116 -16.242 -13.609 1.00 37.38 184 ARG B C 1
ATOM 1456 O O . ARG A 1 186 ? -69.979 -16.472 -12.404 1.00 38.66 184 ARG B O 1
ATOM 1464 N N . GLN A 1 187 ? -70.054 -17.195 -14.534 1.00 38.09 185 GLN B N 1
ATOM 1465 C CA . GLN A 1 187 ? -69.958 -18.617 -14.239 1.00 37.92 185 GLN B CA 1
ATOM 1466 C C . GLN A 1 187 ? -69.762 -19.335 -15.567 1.00 36.64 185 GLN B C 1
ATOM 1467 O O . GLN A 1 187 ? -69.809 -18.719 -16.630 1.00 39.42 185 GLN B O 1
ATOM 1473 N N . LEU A 1 188 ? -69.548 -20.646 -15.504 1.00 34.85 186 LEU B N 1
ATOM 1474 C CA . LEU A 1 188 ? -69.464 -21.416 -16.735 1.00 32.26 186 LEU B CA 1
ATOM 1475 C C . LEU A 1 188 ? -70.837 -21.497 -17.389 1.00 36.33 186 LEU B C 1
ATOM 1476 O O . LEU A 1 188 ? -71.861 -21.638 -16.712 1.00 33.08 186 LEU B O 1
ATOM 1481 N N . PHE A 1 189 ? -70.840 -21.365 -18.714 1.00 32.37 187 PHE B N 1
ATOM 1482 C CA . PHE A 1 189 ? -72.022 -21.417 -19.560 1.00 35.11 187 PHE B CA 1
ATOM 1483 C C . PHE A 1 189 ? -71.565 -21.935 -20.906 1.00 33.60 187 PHE B C 1
ATOM 1484 O O . PHE A 1 189 ? -70.475 -21.577 -21.361 1.00 36.97 187 PHE B O 1
ATOM 1492 N N . THR A 1 190 ? -72.381 -22.773 -21.537 1.00 36.68 188 THR B N 1
ATOM 1493 C CA . THR A 1 190 ? -72.162 -23.041 -22.949 1.00 35.84 188 THR B CA 1
ATOM 1494 C C . THR A 1 190 ? -72.407 -21.753 -23.721 1.00 34.01 188 THR B C 1
ATOM 1495 O O . THR A 1 190 ? -73.305 -20.973 -23.389 1.00 33.13 188 THR B O 1
ATOM 1499 N N . SER A 1 191 ? -71.578 -21.518 -24.733 1.00 34.75 189 SER B N 1
ATOM 1500 C CA . SER A 1 191 ? -71.576 -20.232 -25.414 1.00 35.24 189 SER B CA 1
ATOM 1501 C C . SER A 1 191 ? -72.880 -19.997 -26.166 1.00 34.38 189 SER B C 1
ATOM 1502 O O . SER A 1 191 ? -73.455 -20.921 -26.746 1.00 35.42 189 SER B O 1
ATOM 1505 N N . MET A 1 192 ? -73.358 -18.752 -26.126 1.00 34.28 190 MET B N 1
ATOM 1506 C CA . MET A 1 192 ? -74.457 -18.290 -26.962 1.00 34.21 190 MET B CA 1
ATOM 1507 C C . MET A 1 192 ? -73.969 -17.504 -28.170 1.00 34.46 190 MET B C 1
ATOM 1508 O O . MET A 1 192 ? -74.791 -17.028 -28.960 1.00 32.36 190 MET B O 1
ATOM 1513 N N . LEU A 1 193 ? -72.660 -17.330 -28.311 1.00 29.40 191 LEU B N 1
ATOM 1514 C CA . LEU A 1 193 ? -72.125 -16.507 -29.382 1.00 33.29 191 LEU B CA 1
ATOM 1515 C C . LEU A 1 193 ? -72.596 -17.009 -30.746 1.00 36.11 191 LEU B C 1
ATOM 1516 O O . LEU A 1 193 ? -72.509 -18.205 -31.051 1.00 35.18 191 LEU B O 1
ATOM 1521 N N . ASN A 1 194 ? -73.121 -16.087 -31.554 1.00 33.76 192 ASN B N 1
ATOM 1522 C CA . ASN A 1 194 ? -73.587 -16.350 -32.916 1.00 29.65 192 ASN B CA 1
ATOM 1523 C C . ASN A 1 194 ? -74.739 -17.347 -32.966 1.00 31.38 192 ASN B C 1
ATOM 1524 O O . ASN A 1 194 ? -74.953 -17.997 -33.991 1.00 35.95 192 ASN B O 1
ATOM 1529 N N . HIS A 1 195 ? -75.484 -17.486 -31.875 1.00 27.59 193 HIS B N 1
ATOM 1530 C CA . HIS A 1 195 ? -76.748 -18.198 -31.904 1.00 28.40 193 HIS B CA 1
ATOM 1531 C C . HIS A 1 195 ? -77.808 -17.284 -32.490 1.00 31.53 193 HIS B C 1
ATOM 1532 O O . HIS A 1 195 ? -77.915 -16.116 -32.105 1.00 30.61 193 HIS B O 1
ATOM 1539 N N . HIS A 1 196 ? -78.574 -17.817 -33.433 1.00 31.08 194 HIS B N 1
ATOM 1540 C CA . HIS A 1 196 ? -79.605 -17.080 -34.138 1.00 30.14 194 HIS B CA 1
ATOM 1541 C C . HIS A 1 196 ? -80.959 -17.386 -33.537 1.00 32.34 194 HIS B C 1
ATOM 1542 O O . HIS A 1 196 ? -81.209 -18.491 -33.054 1.00 29.49 194 HIS B O 1
ATOM 1549 N N . PHE A 1 197 ? -81.846 -16.399 -33.602 1.00 32.42 195 PHE B N 1
ATOM 1550 C CA . PHE A 1 197 ? -83.176 -16.549 -33.077 1.00 32.00 195 PHE B CA 1
ATOM 1551 C C . PHE A 1 197 ? -84.120 -15.856 -34.047 1.00 34.47 195 PHE B C 1
ATOM 1552 O O . PHE A 1 197 ? -83.763 -14.821 -34.641 1.00 39.58 195 PHE B O 1
ATOM 1560 N N . PRO A 1 198 ? -85.313 -16.412 -34.238 1.00 36.56 196 PRO B N 1
ATOM 1561 C CA . PRO A 1 198 ? -86.262 -15.826 -35.185 1.00 33.03 196 PRO B CA 1
ATOM 1562 C C . PRO A 1 198 ? -86.857 -14.540 -34.632 1.00 37.96 196 PRO B C 1
ATOM 1563 O O . PRO A 1 198 ? -86.774 -14.236 -33.439 1.00 35.58 196 PRO B O 1
ATOM 1567 N N . ALA A 1 199 ? -87.488 -13.788 -35.533 1.00 37.13 197 ALA B N 1
ATOM 1568 C CA . ALA A 1 199 ? -88.128 -12.541 -35.146 1.00 37.72 197 ALA B CA 1
ATOM 1569 C C . ALA A 1 199 ? -89.269 -12.757 -34.165 1.00 37.92 197 ALA B C 1
ATOM 1570 O O . ALA A 1 199 ? -89.576 -11.850 -33.387 1.00 40.89 197 ALA B O 1
ATOM 1572 N N . SER A 1 200 ? -89.888 -13.939 -34.165 1.00 37.45 198 SER B N 1
ATOM 1573 C CA . SER A 1 200 ? -91.050 -14.167 -33.317 1.00 38.08 198 SER B CA 1
ATOM 1574 C C . SER A 1 200 ? -90.702 -14.229 -31.833 1.00 41.25 198 SER B C 1
ATOM 1575 O O . SER A 1 200 ? -91.602 -14.094 -30.999 1.00 42.14 198 SER B O 1
ATOM 1578 N N . ASP A 1 201 ? -89.428 -14.433 -31.480 1.00 41.15 199 ASP B N 1
ATOM 1579 C CA . ASP A 1 201 ? -89.063 -14.528 -30.067 1.00 39.38 199 ASP B CA 1
ATOM 1580 C C . ASP A 1 201 ? -89.210 -13.189 -29.354 1.00 39.63 199 ASP B C 1
ATOM 1581 O O . ASP A 1 201 ? -89.445 -13.156 -28.140 1.00 43.00 199 ASP B O 1
ATOM 1586 N N . ILE A 1 202 ? -89.062 -12.088 -30.082 1.00 39.04 200 ILE B N 1
ATOM 1587 C CA . ILE A 1 202 ? -89.410 -10.753 -29.600 1.00 41.88 200 ILE B CA 1
ATOM 1588 C C . ILE A 1 202 ? -90.403 -10.165 -30.593 1.00 45.01 200 ILE B C 1
ATOM 1589 O O . ILE A 1 202 ? -89.991 -9.518 -31.570 1.00 44.99 200 ILE B O 1
ATOM 1594 N N . PRO A 1 203 ? -91.703 -10.371 -30.399 1.00 45.69 201 PRO B N 1
ATOM 1595 C CA . PRO A 1 203 ? -92.679 -9.898 -31.385 1.00 45.73 201 PRO B CA 1
ATOM 1596 C C . PRO A 1 203 ? -92.658 -8.380 -31.499 1.00 47.79 201 PRO B C 1
ATOM 1597 O O . PRO A 1 203 ? -92.089 -7.672 -30.665 1.00 46.04 201 PRO B O 1
ATOM 1601 N N . ALA A 1 204 ? -93.287 -7.881 -32.566 1.00 49.33 202 ALA B N 1
ATOM 1602 C CA . ALA A 1 204 ? -93.180 -6.460 -32.892 1.00 49.89 202 ALA B CA 1
ATOM 1603 C C . ALA A 1 204 ? -93.693 -5.579 -31.762 1.00 47.60 202 ALA B C 1
ATOM 1604 O O . ALA A 1 204 ? -93.181 -4.473 -31.558 1.00 50.22 202 ALA B O 1
ATOM 1606 N N . GLN A 1 205 ? -94.692 -6.056 -31.016 1.00 47.03 203 GLN B N 1
ATOM 1607 C CA . GLN A 1 205 ? -95.216 -5.312 -29.872 1.00 48.83 203 GLN B CA 1
ATOM 1608 C C . GLN A 1 205 ? -94.160 -5.145 -28.782 1.00 52.76 203 GLN B C 1
ATOM 1609 O O . GLN A 1 205 ? -94.022 -4.065 -28.191 1.00 50.01 203 GLN B O 1
ATOM 1615 N N . ALA A 1 206 ? -93.414 -6.210 -28.490 1.00 49.98 204 ALA B N 1
ATOM 1616 C CA . ALA A 1 206 ? -92.312 -6.097 -27.547 1.00 43.28 204 ALA B CA 1
ATOM 1617 C C . ALA A 1 206 ? -91.209 -5.193 -28.089 1.00 45.32 204 ALA B C 1
ATOM 1618 O O . ALA A 1 206 ? -90.665 -4.361 -27.356 1.00 47.43 204 ALA B O 1
ATOM 1620 N N . ARG A 1 207 ? -90.860 -5.340 -29.366 1.00 42.40 205 ARG B N 1
ATOM 1621 C CA . ARG A 1 207 ? -89.851 -4.460 -29.945 1.00 44.42 205 ARG B CA 1
ATOM 1622 C C . ARG A 1 207 ? -90.248 -3.001 -29.785 1.00 43.28 205 ARG B C 1
ATOM 1623 O O . ARG A 1 207 ? -89.413 -2.150 -29.455 1.00 41.03 205 ARG B O 1
ATOM 1631 N N . ALA A 1 208 ? -91.531 -2.701 -29.991 1.00 46.35 206 ALA B N 1
ATOM 1632 C CA . ALA A 1 208 ? -92.018 -1.331 -29.887 1.00 44.26 206 ALA B CA 1
ATOM 1633 C C . ALA A 1 208 ? -91.982 -0.819 -28.448 1.00 42.68 206 ALA B C 1
ATOM 1634 O O . ALA A 1 208 ? -91.867 0.390 -28.223 1.00 46.12 206 ALA B O 1
ATOM 1636 N N . MET A 1 209 ? -92.061 -1.717 -27.467 1.00 43.01 207 MET B N 1
ATOM 1637 C CA . MET A 1 209 ? -92.076 -1.298 -26.072 1.00 44.51 207 MET B CA 1
ATOM 1638 C C . MET A 1 209 ? -90.777 -0.620 -25.642 1.00 44.26 207 MET B C 1
ATOM 1639 O O . MET A 1 209 ? -90.791 0.157 -24.681 1.00 45.46 207 MET B O 1
ATOM 1644 N N . TYR A 1 210 ? -89.660 -0.890 -26.323 1.00 42.98 208 TYR B N 1
ATOM 1645 C CA . TYR A 1 210 ? -88.409 -0.207 -26.010 1.00 40.74 208 TYR B CA 1
ATOM 1646 C C . TYR A 1 210 ? -88.427 1.253 -26.434 1.00 46.34 208 TYR B C 1
ATOM 1647 O O . TYR A 1 210 ? -87.672 2.059 -25.879 1.00 48.25 208 TYR B O 1
ATOM 1656 N N . SER A 1 211 ? -89.258 1.614 -27.411 1.00 46.09 209 SER B N 1
ATOM 1657 C CA . SER A 1 211 ? -89.403 3.024 -27.750 1.00 46.52 209 SER B CA 1
ATOM 1658 C C . SER A 1 211 ? -90.177 3.795 -26.683 1.00 42.59 209 SER B C 1
ATOM 1659 O O . SER A 1 211 ? -90.062 5.019 -26.619 1.00 47.25 209 SER B O 1
ATOM 1662 N N . ILE A 1 212 ? -90.937 3.108 -25.839 1.00 39.99 210 ILE B N 1
ATOM 1663 C CA . ILE A 1 212 ? -91.709 3.739 -24.775 1.00 44.60 210 ILE B CA 1
ATOM 1664 C C . ILE A 1 212 ? -90.962 3.709 -23.436 1.00 49.09 210 ILE B C 1
ATOM 1665 O O . ILE A 1 212 ? -90.793 4.743 -22.787 1.00 43.90 210 ILE B O 1
ATOM 1670 N N . ASN A 1 213 ? -90.500 2.537 -23.010 1.00 44.09 211 ASN B N 1
ATOM 1671 C CA . ASN A 1 213 ? -89.568 2.414 -21.887 1.00 40.83 211 ASN B CA 1
ATOM 1672 C C . ASN A 1 213 ? -88.357 1.612 -22.346 1.00 43.16 211 ASN B C 1
ATOM 1673 O O . ASN A 1 213 ? -88.481 0.395 -22.601 1.00 38.66 211 ASN B O 1
ATOM 1678 N N . PRO A 1 214 ? -87.175 2.227 -22.433 1.00 40.97 212 PRO B N 1
ATOM 1679 C CA . PRO A 1 214 ? -86.018 1.523 -23.000 1.00 38.27 212 PRO B CA 1
ATOM 1680 C C . PRO A 1 214 ? -85.532 0.335 -22.168 1.00 41.55 212 PRO B C 1
ATOM 1681 O O . PRO A 1 214 ? -84.697 -0.435 -22.667 1.00 37.78 212 PRO B O 1
ATOM 1685 N N . ILE A 1 215 ? -85.996 0.164 -20.927 1.00 38.15 213 ILE B N 1
ATOM 1686 C CA . ILE A 1 215 ? -85.588 -0.959 -20.094 1.00 33.59 213 ILE B CA 1
ATOM 1687 C C . ILE A 1 215 ? -86.823 -1.771 -19.725 1.00 40.37 213 ILE B C 1
ATOM 1688 O O . ILE A 1 215 ? -87.892 -1.217 -19.440 1.00 39.78 213 ILE B O 1
ATOM 1693 N N . ARG A 1 216 ? -86.676 -3.091 -19.783 1.00 38.71 214 ARG B N 1
ATOM 1694 C CA . ARG A 1 216 ? -87.680 -4.041 -19.338 1.00 37.70 214 ARG B CA 1
ATOM 1695 C C . ARG A 1 216 ? -87.027 -4.908 -18.283 1.00 41.44 214 ARG B C 1
ATOM 1696 O O . ARG A 1 216 ? -85.895 -5.373 -18.469 1.00 41.98 214 ARG B O 1
ATOM 1704 N N . ILE A 1 217 ? -87.735 -5.126 -17.180 1.00 39.24 215 ILE B N 1
ATOM 1705 C CA . ILE A 1 217 ? -87.131 -5.725 -16.003 1.00 40.05 215 ILE B CA 1
ATOM 1706 C C . ILE A 1 217 ? -88.092 -6.760 -15.430 1.00 40.92 215 ILE B C 1
ATOM 1707 O O . ILE A 1 217 ? -89.284 -6.487 -15.259 1.00 38.21 215 ILE B O 1
ATOM 1712 N N . ILE A 1 218 ? -87.584 -7.964 -15.184 1.00 41.88 216 ILE B N 1
ATOM 1713 C CA . ILE A 1 218 ? -88.366 -9.103 -14.711 1.00 41.76 216 ILE B CA 1
ATOM 1714 C C . ILE A 1 218 ? -87.581 -9.740 -13.571 1.00 40.22 216 ILE B C 1
ATOM 1715 O O . ILE A 1 218 ? -86.717 -10.594 -13.822 1.00 41.63 216 ILE B O 1
ATOM 1720 N N . PRO A 1 219 ? -87.832 -9.354 -12.317 1.00 40.93 217 PRO B N 1
ATOM 1721 C CA . PRO A 1 219 ? -86.983 -9.842 -11.211 1.00 38.83 217 PRO B CA 1
ATOM 1722 C C . PRO A 1 219 ? -87.138 -11.322 -10.887 1.00 39.76 217 PRO B C 1
ATOM 1723 O O . PRO A 1 219 ? -86.207 -11.905 -10.319 1.00 36.71 217 PRO B O 1
ATOM 1727 N N . ASP A 1 220 ? -88.271 -11.941 -11.214 1.00 38.50 218 ASP B N 1
ATOM 1728 C CA . ASP A 1 220 ? -88.538 -13.322 -10.821 1.00 39.27 218 ASP B CA 1
ATOM 1729 C C . ASP A 1 220 ? -89.582 -13.883 -11.771 1.00 44.11 218 ASP B C 1
ATOM 1730 O O . ASP A 1 220 ? -90.699 -13.359 -11.833 1.00 46.84 218 ASP B O 1
ATOM 1735 N N . VAL A 1 221 ? -89.227 -14.932 -12.524 1.00 46.51 219 VAL B N 1
ATOM 1736 C CA . VAL A 1 221 ? -90.181 -15.470 -13.495 1.00 48.67 219 VAL B CA 1
ATOM 1737 C C . VAL A 1 221 ? -91.317 -16.198 -12.808 1.00 50.11 219 VAL B C 1
ATOM 1738 O O . VAL A 1 221 ? -92.388 -16.362 -13.399 1.00 53.41 219 VAL B O 1
ATOM 1742 N N . ASN A 1 222 ? -91.120 -16.629 -11.566 1.00 54.35 220 ASN B N 1
ATOM 1743 C CA . ASN A 1 222 ? -92.123 -17.400 -10.853 1.00 52.26 220 ASN B CA 1
ATOM 1744 C C . ASN A 1 222 ? -92.882 -16.578 -9.824 1.00 55.97 220 ASN B C 1
ATOM 1745 O O . ASN A 1 222 ? -93.781 -17.113 -9.172 1.00 56.55 220 ASN B O 1
ATOM 1750 N N . ALA A 1 223 ? -92.554 -15.295 -9.673 1.00 56.40 221 ALA B N 1
ATOM 1751 C CA . ALA A 1 223 ? -93.327 -14.432 -8.791 1.00 54.82 221 ALA B CA 1
ATOM 1752 C C . ALA A 1 223 ? -94.755 -14.315 -9.302 1.00 55.46 221 ALA B C 1
ATOM 1753 O O . ALA A 1 223 ? -94.998 -14.247 -10.507 1.00 59.76 221 ALA B O 1
ATOM 1755 N N . GLU A 1 224 ? -95.699 -14.279 -8.372 1.00 66.80 222 GLU B N 1
ATOM 1756 C CA . GLU A 1 224 ? -97.128 -14.266 -8.669 1.00 69.48 222 GLU B CA 1
ATOM 1757 C C . GLU A 1 224 ? -97.602 -12.883 -9.110 1.00 64.21 222 GLU B C 1
ATOM 1758 O O . GLU A 1 224 ? -97.553 -11.934 -8.317 1.00 63.84 222 GLU B O 1
ATOM 1764 N N . PRO A 1 225 ? -98.071 -12.722 -10.351 1.00 65.83 223 PRO B N 1
ATOM 1765 C CA . PRO A 1 225 ? -98.608 -11.418 -10.768 1.00 62.82 223 PRO B CA 1
ATOM 1766 C C . PRO A 1 225 ? -99.803 -11.009 -9.915 1.00 64.88 223 PRO B C 1
ATOM 1767 O O . PRO A 1 225 ? -100.568 -11.848 -9.434 1.00 63.84 223 PRO B O 1
ATOM 1771 N N . GLN A 1 226 ? -99.942 -9.695 -9.716 1.00 64.60 224 GLN B N 1
ATOM 1772 C CA . GLN A 1 226 ? -100.976 -9.128 -8.856 1.00 62.21 224 GLN B CA 1
ATOM 1773 C C . GLN A 1 226 ? -101.921 -8.298 -9.706 1.00 59.63 224 GLN B C 1
ATOM 1774 O O . GLN A 1 226 ? -101.477 -7.313 -10.314 1.00 60.99 224 GLN B O 1
ATOM 1780 N N . PRO A 1 227 ? -103.205 -8.634 -9.778 1.00 63.74 225 PRO B N 1
ATOM 1781 C CA . PRO A 1 227 ? -104.111 -7.918 -10.680 1.00 66.48 225 PRO B CA 1
ATOM 1782 C C . PRO A 1 227 ? -104.588 -6.595 -10.098 1.00 66.42 225 PRO B C 1
ATOM 1783 O O . PRO A 1 227 ? -104.600 -6.377 -8.886 1.00 67.31 225 PRO B O 1
ATOM 1787 N N . LEU A 1 228 ? -104.994 -5.707 -11.002 1.00 69.19 226 LEU B N 1
ATOM 1788 C CA . LEU A 1 228 ? -105.483 -4.384 -10.626 1.00 73.55 226 LEU B CA 1
ATOM 1789 C C . LEU A 1 228 ? -106.952 -4.481 -10.224 1.00 80.46 226 LEU B C 1
ATOM 1790 O O . LEU A 1 228 ? -107.817 -4.776 -11.059 1.00 77.62 226 LEU B O 1
ATOM 1795 N N . HIS A 1 229 ? -107.239 -4.223 -8.949 1.00 80.42 227 HIS B N 1
ATOM 1796 C CA . HIS A 1 229 ? -108.606 -4.238 -8.450 1.00 79.35 227 HIS B CA 1
ATOM 1797 C C . HIS A 1 229 ? -109.263 -2.878 -8.650 1.00 83.51 227 HIS B C 1
ATOM 1798 O O . HIS A 1 229 ? -108.610 -1.835 -8.538 1.00 83.96 227 HIS B O 1
ATOM 1805 N N . MET A 1 230 ? -110.559 -2.900 -8.959 1.00 85.09 228 MET B N 1
ATOM 1806 C CA . MET A 1 230 ? -111.337 -1.673 -9.067 1.00 85.38 228 MET B CA 1
ATOM 1807 C C . MET A 1 230 ? -111.624 -1.122 -7.673 1.00 92.30 228 MET B C 1
ATOM 1808 O O . MET A 1 230 ? -112.093 -1.849 -6.791 1.00 87.32 228 MET B O 1
ATOM 1813 N N . ILE A 1 231 ? -111.332 0.165 -7.472 1.00 93.75 229 ILE B N 1
ATOM 1814 C CA . ILE A 1 231 ? -111.483 0.797 -6.163 1.00 92.84 229 ILE B CA 1
ATOM 1815 C C . ILE A 1 231 ? -112.713 1.702 -6.158 1.00 91.69 229 ILE B C 1
ATOM 1816 O O . ILE A 1 231 ? -113.691 1.430 -5.453 1.00 94.03 229 ILE B O 1
ATOM 1821 N N . HIS A 1 232 ? -112.672 2.784 -6.932 1.00 90.38 230 HIS B N 1
ATOM 1822 C CA . HIS A 1 232 ? -113.827 3.648 -7.153 1.00 90.45 230 HIS B CA 1
ATOM 1823 C C . HIS A 1 232 ? -114.204 3.544 -8.623 1.00 91.58 230 HIS B C 1
ATOM 1824 O O . HIS A 1 232 ? -113.360 3.779 -9.494 1.00 96.35 230 HIS B O 1
ATOM 1831 N N . LYS A 1 233 ? -115.465 3.190 -8.894 1.00 91.91 231 LYS B N 1
ATOM 1832 C CA . LYS A 1 233 ? -115.971 2.899 -10.235 1.00 95.54 231 LYS B CA 1
ATOM 1833 C C . LYS A 1 233 ? -115.538 3.942 -11.263 1.00 94.30 231 LYS B C 1
ATOM 1834 O O . LYS A 1 233 ? -116.049 5.070 -11.268 1.00 91.62 231 LYS B O 1
ATOM 1840 N N . PRO A 1 234 ? -114.606 3.599 -12.151 1.00 95.39 232 PRO B N 1
ATOM 1841 C CA . PRO A 1 234 ? -114.138 4.573 -13.142 1.00 96.05 232 PRO B CA 1
ATOM 1842 C C . PRO A 1 234 ? -115.190 4.844 -14.205 1.00 95.60 232 PRO B C 1
ATOM 1843 O O . PRO A 1 234 ? -116.019 3.988 -14.529 1.00 92.18 232 PRO B O 1
ATOM 1847 N N . GLN A 1 235 ? -115.140 6.061 -14.755 1.00 96.78 233 GLN B N 1
ATOM 1848 C CA . GLN A 1 235 ? -116.074 6.438 -15.811 1.00 94.77 233 GLN B CA 1
ATOM 1849 C C . GLN A 1 235 ? -115.969 5.492 -16.999 1.00 95.85 233 GLN B C 1
ATOM 1850 O O . GLN A 1 235 ? -116.986 5.093 -17.580 1.00 93.85 233 GLN B O 1
ATOM 1856 N N . ASN A 1 236 ? -114.747 5.118 -17.366 1.00 100.49 234 ASN B N 1
ATOM 1857 C CA . ASN A 1 236 ? -114.473 4.261 -18.512 1.00 98.04 234 ASN B CA 1
ATOM 1858 C C . ASN A 1 236 ? -113.815 2.980 -18.014 1.00 99.84 234 ASN B C 1
ATOM 1859 O O . ASN A 1 236 ? -112.738 3.030 -17.408 1.00 100.10 234 ASN B O 1
ATOM 1864 N N . THR A 1 237 ? -114.462 1.838 -18.258 1.00 99.39 235 THR B N 1
ATOM 1865 C CA . THR A 1 237 ? -113.948 0.555 -17.789 1.00 101.28 235 THR B CA 1
ATOM 1866 C C . THR A 1 237 ? -112.969 -0.087 -18.767 1.00 102.45 235 THR B C 1
ATOM 1867 O O . THR A 1 237 ? -112.586 -1.244 -18.561 1.00 100.74 235 THR B O 1
ATOM 1871 N N . GLU A 1 238 ? -112.558 0.630 -19.815 1.00 100.12 236 GLU B N 1
ATOM 1872 C CA . GLU A 1 238 ? -111.534 0.118 -20.718 1.00 98.16 236 GLU B CA 1
ATOM 1873 C C . GLU A 1 238 ? -110.259 -0.217 -19.949 1.00 96.71 236 GLU B C 1
ATOM 1874 O O . GLU A 1 238 ? -109.999 0.314 -18.863 1.00 93.61 236 GLU B O 1
ATOM 1880 N N . ALA A 1 239 ? -109.461 -1.112 -20.524 1.00 94.70 237 ALA B N 1
ATOM 1881 C CA . ALA A 1 239 ? -108.179 -1.453 -19.926 1.00 88.84 237 ALA B CA 1
ATOM 1882 C C . ALA A 1 239 ? -107.215 -0.277 -20.047 1.00 83.72 237 ALA B C 1
ATOM 1883 O O . ALA A 1 239 ? -107.183 0.420 -21.067 1.00 79.73 237 ALA B O 1
ATOM 1885 N N . VAL A 1 240 ? -106.434 -0.048 -18.989 1.00 80.38 238 VAL B N 1
ATOM 1886 C CA . VAL A 1 240 ? -105.497 1.070 -18.942 1.00 79.71 238 VAL B CA 1
ATOM 1887 C C . VAL A 1 240 ? -104.139 0.603 -19.451 1.00 72.09 238 VAL B C 1
ATOM 1888 O O . VAL A 1 240 ? -103.672 -0.496 -19.112 1.00 67.81 238 VAL B O 1
ATOM 1892 N N . ASN A 1 241 ? -103.500 1.440 -20.270 1.00 66.44 239 ASN B N 1
ATOM 18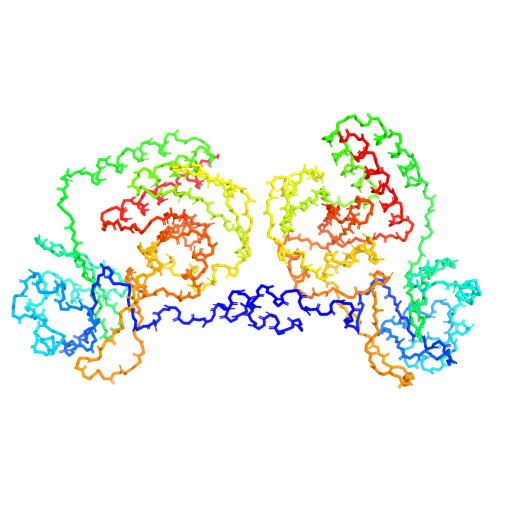93 C CA . ASN A 1 241 ? -102.193 1.121 -20.835 1.00 65.03 239 ASN B CA 1
ATOM 1894 C C . ASN A 1 241 ? -101.090 1.402 -19.815 1.00 65.43 239 ASN B C 1
ATOM 1895 O O . ASN A 1 241 ? -100.895 2.548 -19.393 1.00 62.67 239 ASN B O 1
ATOM 1900 N N . LEU A 1 242 ? -100.340 0.354 -19.466 1.00 64.39 240 LEU B N 1
ATOM 1901 C CA . LEU A 1 242 ? -99.310 0.385 -18.434 1.00 58.41 240 LEU B CA 1
ATOM 1902 C C . LEU A 1 242 ? -97.892 0.442 -19.012 1.00 58.16 240 LEU B C 1
ATOM 1903 O O . LEU A 1 242 ? -96.938 0.063 -18.325 1.00 55.55 240 LEU B O 1
ATOM 1908 N N . SER A 1 243 ? -97.731 0.948 -20.243 1.00 54.22 241 SER B N 1
ATOM 1909 C CA . SER A 1 243 ? -96.502 0.716 -21.009 1.00 52.31 241 SER B CA 1
ATOM 1910 C C . SER A 1 243 ? -95.295 1.464 -20.446 1.00 56.93 241 SER B C 1
ATOM 1911 O O . SER A 1 243 ? -94.169 0.949 -20.486 1.00 56.19 241 SER B O 1
ATOM 1914 N N . SER A 1 244 ? -95.490 2.687 -19.950 1.00 57.20 242 SER B N 1
ATOM 1915 C CA . SER A 1 244 ? -94.336 3.524 -19.634 1.00 57.22 242 SER B CA 1
ATOM 1916 C C . SER A 1 244 ? -93.604 3.114 -18.360 1.00 50.26 242 SER B C 1
ATOM 1917 O O . SER A 1 244 ? -92.475 3.570 -18.151 1.00 45.83 242 SER B O 1
ATOM 1920 N N . GLY A 1 245 ? -94.195 2.274 -17.512 1.00 50.98 243 GLY B N 1
ATOM 1921 C CA . GLY A 1 245 ? -93.594 1.913 -16.243 1.00 48.09 243 GLY B CA 1
ATOM 1922 C C . GLY A 1 245 ? -92.717 0.678 -16.340 1.00 49.87 243 GLY B C 1
ATOM 1923 O O . GLY A 1 245 ? -92.357 0.214 -17.425 1.00 51.15 243 GLY B O 1
ATOM 1924 N N . VAL A 1 246 ? -92.360 0.142 -15.170 1.00 45.50 244 VAL B N 1
ATOM 1925 C CA . VAL A 1 246 ? -91.591 -1.096 -15.103 1.00 44.90 244 VAL B CA 1
ATOM 1926 C C . VAL A 1 246 ? -92.359 -2.235 -14.456 1.00 48.25 244 VAL B C 1
ATOM 1927 O O . VAL A 1 246 ? -91.877 -3.379 -14.491 1.00 50.97 244 VAL B O 1
ATOM 1931 N N . LEU A 1 247 ? -93.537 -1.979 -13.887 1.00 43.31 245 LEU B N 1
ATOM 1932 C CA . LEU A 1 247 ? -94.249 -3.021 -13.162 1.00 48.17 245 LEU B CA 1
ATOM 1933 C C . LEU A 1 247 ? -95.153 -3.865 -14.044 1.00 45.97 245 LEU B C 1
ATOM 1934 O O . LEU A 1 247 ? -95.571 -4.944 -13.606 1.00 46.30 245 LEU B O 1
ATOM 1939 N N . ARG A 1 248 ? -95.464 -3.397 -15.254 1.00 45.07 246 ARG B N 1
ATOM 1940 C CA . ARG A 1 248 ? -96.334 -4.086 -16.204 1.00 48.45 246 ARG B CA 1
ATOM 1941 C C . ARG A 1 248 ? -96.094 -5.594 -16.198 1.00 49.93 246 ARG B C 1
ATOM 1942 O O . ARG A 1 248 ? -94.975 -6.062 -16.448 1.00 47.54 246 ARG B O 1
ATOM 1950 N N . ALA A 1 249 ? -97.140 -6.353 -15.868 1.00 47.33 247 ALA B N 1
ATOM 1951 C CA . ALA A 1 249 ? -97.009 -7.799 -15.739 1.00 48.94 247 ALA B CA 1
ATOM 1952 C C . ALA A 1 249 ? -96.512 -8.419 -17.042 1.00 52.95 247 ALA B C 1
ATOM 1953 O O . ALA A 1 249 ? -96.728 -7.884 -18.138 1.00 51.44 247 ALA B O 1
ATOM 1955 N N . VAL A 1 250 ? -95.832 -9.564 -16.910 1.00 46.36 248 VAL B N 1
ATOM 1956 C CA . VAL A 1 250 ? -95.149 -10.213 -18.025 1.00 49.48 248 VAL B CA 1
ATOM 1957 C C . VAL A 1 250 ? -96.080 -11.225 -18.671 1.00 48.86 248 VAL B C 1
ATOM 1958 O O . VAL A 1 250 ? -96.742 -12.006 -17.977 1.00 48.21 248 VAL B O 1
ATOM 1962 N N . SER A 1 251 ? -96.125 -11.218 -20.002 1.00 51.15 249 SER B N 1
ATOM 1963 C CA . SER A 1 251 ? -96.796 -12.269 -20.753 1.00 47.76 249 SER B CA 1
ATOM 1964 C C . SER A 1 251 ? -96.349 -13.634 -20.238 1.00 50.92 249 SER B C 1
ATOM 1965 O O . SER A 1 251 ? -95.141 -13.924 -20.240 1.00 51.28 249 SER B O 1
ATOM 1968 N N . PRO A 1 252 ? -97.270 -14.482 -19.775 1.00 49.53 250 PRO B N 1
ATOM 1969 C CA . PRO A 1 252 ? -96.852 -15.788 -19.229 1.00 53.04 250 PRO B CA 1
ATOM 1970 C C . PRO A 1 252 ? -96.139 -16.663 -20.245 1.00 48.56 250 PRO B C 1
ATOM 1971 O O . PRO A 1 252 ? -95.330 -17.523 -19.864 1.00 51.19 250 PRO B O 1
ATOM 1975 N N . LEU A 1 253 ? -96.392 -16.446 -21.533 1.00 52.33 251 LEU B N 1
ATOM 1976 C CA . LEU A 1 253 ? -95.636 -17.144 -22.564 1.00 49.81 251 LEU B CA 1
ATOM 1977 C C . LEU A 1 253 ? -94.148 -16.831 -22.460 1.00 50.14 251 LEU B C 1
ATOM 1978 O O . LEU A 1 253 ? -93.309 -17.739 -22.520 1.00 48.48 251 LEU B O 1
ATOM 1983 N N . HIS A 1 254 ? -93.801 -15.553 -22.280 1.00 47.68 252 HIS B N 1
ATOM 1984 C CA . HIS A 1 254 ? -92.392 -15.189 -22.160 1.00 44.59 252 HIS B CA 1
ATOM 1985 C C . HIS A 1 254 ? -91.795 -15.671 -20.844 1.00 45.80 252 HIS B C 1
ATOM 1986 O O . HIS A 1 254 ? -90.604 -16.010 -20.785 1.00 45.45 252 HIS B O 1
ATOM 1993 N N . MET A 1 255 ? -92.598 -15.715 -19.781 1.00 48.13 253 MET B N 1
ATOM 1994 C CA . MET A 1 255 ? -92.140 -16.332 -18.542 1.00 43.71 253 MET B CA 1
ATOM 1995 C C . MET A 1 255 ? -91.726 -17.781 -18.780 1.00 46.14 253 MET B C 1
ATOM 1996 O O . MET A 1 255 ? -90.661 -18.224 -18.322 1.00 45.39 253 MET B O 1
ATOM 2001 N N . GLN A 1 256 ? -92.553 -18.538 -19.516 1.00 47.94 254 GLN B N 1
ATOM 2002 C CA . GLN A 1 256 ? -92.210 -19.932 -19.796 1.00 47.26 254 GLN B CA 1
ATOM 2003 C C . GLN A 1 256 ? -90.990 -20.031 -20.704 1.00 45.14 254 GLN B C 1
ATOM 2004 O O . GLN A 1 256 ? -90.155 -20.924 -20.534 1.00 40.74 254 GLN B O 1
ATOM 2010 N N . TYR A 1 257 ? -90.879 -19.118 -21.673 1.00 47.85 255 TYR B N 1
ATOM 2011 C CA . TYR A 1 257 ? -89.683 -19.023 -22.508 1.00 40.94 255 TYR B CA 1
ATOM 2012 C C . TYR A 1 257 ? -88.425 -18.829 -21.664 1.00 46.95 255 TYR B C 1
ATOM 2013 O O . TYR A 1 257 ? -87.372 -19.405 -21.963 1.00 45.68 255 TYR B O 1
ATOM 2022 N N . LEU A 1 258 ? -88.511 -18.004 -20.615 1.00 45.87 256 LEU B N 1
ATOM 2023 C CA . LEU A 1 258 ? -87.357 -17.811 -19.738 1.00 44.70 256 LEU B CA 1
ATOM 2024 C C . LEU A 1 258 ? -87.067 -19.065 -18.925 1.00 44.02 256 LEU B C 1
ATOM 2025 O O . LEU A 1 258 ? -85.901 -19.435 -18.736 1.00 41.72 256 LEU B O 1
ATOM 2030 N N . ARG A 1 259 ? -88.112 -19.728 -18.429 1.00 43.38 257 ARG B N 1
ATOM 2031 C CA . ARG A 1 259 ? -87.902 -20.995 -17.733 1.00 42.97 257 ARG B CA 1
ATOM 2032 C C . ARG A 1 259 ? -87.180 -21.994 -18.630 1.00 43.50 257 ARG B C 1
ATOM 2033 O O . ARG A 1 259 ? -86.201 -22.626 -18.210 1.00 43.70 257 ARG B O 1
ATOM 2041 N N . ASN A 1 260 ? -87.634 -22.125 -19.886 1.00 41.95 258 ASN B N 1
ATOM 2042 C CA . ASN A 1 260 ? -86.985 -23.031 -20.831 1.00 42.95 258 ASN B CA 1
ATOM 2043 C C . ASN A 1 260 ? -85.530 -22.647 -21.064 1.00 44.90 258 ASN B C 1
ATOM 2044 O O . ASN A 1 260 ? -84.700 -23.507 -21.370 1.00 47.55 258 ASN B O 1
ATOM 2049 N N . PHE A 1 261 ? -85.207 -21.362 -20.927 1.00 46.76 259 PHE B N 1
ATOM 2050 C CA . PHE A 1 261 ? -83.836 -20.884 -21.022 1.00 41.00 259 PHE B CA 1
ATOM 2051 C C . PHE A 1 261 ? -83.015 -21.225 -19.791 1.00 47.42 259 PHE B C 1
ATOM 2052 O O . PHE A 1 261 ? -81.782 -21.113 -19.843 1.00 47.59 259 PHE B O 1
ATOM 2060 N N . GLY A 1 262 ? -83.664 -21.624 -18.697 1.00 46.56 260 GLY B N 1
ATOM 2061 C CA . GLY A 1 262 ? -82.981 -21.817 -17.433 1.00 35.98 260 GLY B CA 1
ATOM 2062 C C . GLY A 1 262 ? -82.703 -20.525 -16.702 1.00 41.35 260 GLY B C 1
ATOM 2063 O O . GLY A 1 262 ? -81.651 -20.390 -16.069 1.00 41.07 260 GLY B O 1
ATOM 2064 N N . VAL A 1 263 ? -83.635 -19.575 -16.755 1.00 41.76 261 VAL B N 1
ATOM 2065 C CA . VAL A 1 263 ? -83.442 -18.213 -16.276 1.00 37.56 261 VAL B CA 1
ATOM 2066 C C . VAL A 1 263 ? -84.545 -17.887 -15.278 1.00 40.37 261 VAL B C 1
ATOM 2067 O O . VAL A 1 263 ? -85.718 -18.196 -15.513 1.00 43.91 261 VAL B O 1
ATOM 2071 N N . SER A 1 264 ? -84.176 -17.257 -14.161 1.00 43.64 262 SER B N 1
ATOM 2072 C CA . SER A 1 264 ? -85.166 -16.847 -13.175 1.00 43.10 262 SER B CA 1
ATOM 2073 C C . SER A 1 264 ? -85.401 -15.346 -13.128 1.00 45.68 262 SER B C 1
ATOM 2074 O O . SER A 1 264 ? -86.463 -14.925 -12.660 1.00 44.65 262 SER B O 1
ATOM 2077 N N . ALA A 1 265 ? -84.451 -14.538 -13.598 1.00 47.13 263 ALA B N 1
ATOM 2078 C CA . ALA A 1 265 ? -84.612 -13.093 -13.683 1.00 43.64 263 ALA B CA 1
ATOM 2079 C C . ALA A 1 265 ? -84.040 -12.602 -15.008 1.00 38.20 263 ALA B C 1
ATOM 2080 O O . ALA A 1 265 ? -82.996 -13.081 -15.458 1.00 37.02 263 ALA B O 1
ATOM 2082 N N . SER A 1 266 ? -84.713 -11.627 -15.611 1.00 35.26 264 SER B N 1
ATOM 2083 C CA . SER A 1 266 ? -84.321 -11.080 -16.899 1.00 35.27 264 SER B CA 1
ATOM 2084 C C . SER A 1 266 ? -84.338 -9.559 -16.857 1.00 36.05 264 SER B C 1
ATOM 2085 O O . SER A 1 266 ? -85.114 -8.951 -16.122 1.00 41.67 264 SER B O 1
ATOM 2088 N N . THR A 1 267 ? -83.475 -8.943 -17.660 1.00 38.19 265 THR B N 1
ATOM 2089 C CA . THR A 1 267 ? -83.523 -7.497 -17.866 1.00 33.55 265 THR B CA 1
ATOM 2090 C C . THR A 1 267 ? -82.933 -7.193 -19.231 1.00 34.18 265 THR B C 1
ATOM 2091 O O . THR A 1 267 ? -81.827 -7.642 -19.533 1.00 35.49 265 THR B O 1
ATOM 2095 N N . SER A 1 268 ? -83.663 -6.439 -20.050 1.00 34.88 266 SER B N 1
ATOM 2096 C CA . SER A 1 268 ? -83.168 -6.064 -21.371 1.00 31.36 266 SER B CA 1
ATOM 2097 C C . SER A 1 268 ? -83.264 -4.555 -21.589 1.00 36.50 266 SER B C 1
ATOM 2098 O O . SER A 1 268 ? -84.187 -3.882 -21.106 1.00 35.57 266 SER B O 1
ATOM 2101 N N . ILE A 1 269 ? -82.283 -4.029 -22.315 1.00 26.71 267 ILE B N 1
ATOM 2102 C CA . ILE A 1 269 ? -82.192 -2.606 -22.622 1.00 33.09 267 ILE B CA 1
ATOM 2103 C C . ILE A 1 269 ? -82.070 -2.436 -24.131 1.00 33.91 267 ILE B C 1
ATOM 2104 O O . ILE A 1 269 ? -81.213 -3.067 -24.764 1.00 32.51 267 ILE B O 1
ATOM 2109 N N . GLY A 1 270 ? -82.916 -1.585 -24.705 1.00 31.56 268 GLY B N 1
ATOM 2110 C CA . GLY A 1 270 ? -82.838 -1.331 -26.134 1.00 34.03 268 GLY B CA 1
ATOM 2111 C C . GLY A 1 270 ? -81.590 -0.546 -26.507 1.00 34.10 268 GLY B C 1
ATOM 2112 O O . GLY A 1 270 ? -81.145 0.343 -25.779 1.00 34.30 268 GLY B O 1
ATOM 2113 N N . ILE A 1 271 ? -81.020 -0.891 -27.657 1.00 37.38 269 ILE B N 1
ATOM 2114 C CA . ILE A 1 271 ? -79.894 -0.178 -28.252 1.00 35.01 269 ILE B CA 1
ATOM 2115 C C . ILE A 1 271 ? -80.422 0.576 -29.466 1.00 39.93 269 ILE B C 1
ATOM 2116 O O . ILE A 1 271 ? -80.743 -0.038 -30.489 1.00 38.92 269 ILE B O 1
ATOM 2121 N N . PHE A 1 272 ? -80.510 1.902 -29.358 1.00 40.36 270 PHE B N 1
ATOM 2122 C CA . PHE A 1 272 ? -81.129 2.745 -30.375 1.00 42.18 270 PHE B CA 1
ATOM 2123 C C . PHE A 1 272 ? -80.076 3.528 -31.144 1.00 41.97 270 PHE B C 1
ATOM 2124 O O . PHE A 1 272 ? -79.119 4.037 -30.556 1.00 47.15 270 PHE B O 1
ATOM 2132 N N . ASN A 1 273 ? -80.263 3.613 -32.461 1.00 40.43 271 ASN B N 1
ATOM 2133 C CA . ASN A 1 273 ? -79.622 4.614 -33.312 1.00 50.41 271 ASN B CA 1
ATOM 2134 C C . ASN A 1 273 ? -80.717 5.579 -33.754 1.00 50.71 271 ASN B C 1
ATOM 2135 O O . ASN A 1 273 ? -81.526 5.244 -34.627 1.00 50.05 271 ASN B O 1
ATOM 2140 N N . GLU A 1 274 ? -80.732 6.773 -33.160 1.00 47.45 272 GLU B N 1
ATOM 2141 C CA . GLU A 1 274 ? -81.850 7.714 -33.281 1.00 55.23 272 GLU B CA 1
ATOM 2142 C C . GLU A 1 274 ? -83.100 6.969 -32.832 1.00 51.04 272 GLU B C 1
ATOM 2143 O O . GLU A 1 274 ? -83.141 6.525 -31.674 1.00 49.15 272 GLU B O 1
ATOM 2149 N N . ASP A 1 275 ? -84.120 6.801 -33.668 1.00 55.98 273 ASP B N 1
ATOM 2150 C CA . ASP A 1 275 ? -85.330 6.094 -33.266 1.00 56.79 273 ASP B CA 1
ATOM 2151 C C . ASP A 1 275 ? -85.341 4.642 -33.717 1.00 52.56 273 ASP B C 1
ATOM 2152 O O . ASP A 1 275 ? -86.337 3.943 -33.495 1.00 52.92 273 ASP B O 1
ATOM 2157 N N . GLU A 1 276 ? -84.268 4.175 -34.342 1.00 44.03 274 GLU B N 1
ATOM 2158 C CA . GLU A 1 276 ? -84.222 2.831 -34.896 1.00 48.73 274 GLU B CA 1
ATOM 2159 C C . GLU A 1 276 ? -83.665 1.867 -33.850 1.00 45.56 274 GLU B C 1
ATOM 2160 O O . GLU A 1 276 ? -82.550 2.056 -33.348 1.00 38.07 274 GLU B O 1
ATOM 2166 N N . LEU A 1 277 ? -84.450 0.845 -33.516 1.00 42.47 275 LEU B N 1
ATOM 2167 C CA . LEU A 1 277 ? -83.999 -0.216 -32.621 1.00 35.84 275 LEU B CA 1
ATOM 2168 C C . LEU A 1 277 ? -82.994 -1.099 -33.352 1.00 38.16 275 LEU B C 1
ATOM 2169 O O . LEU A 1 277 ? -83.348 -1.820 -34.290 1.00 43.44 275 LEU B O 1
ATOM 2174 N N . TRP A 1 278 ? -81.740 -1.038 -32.925 1.00 34.59 276 TRP B N 1
ATOM 2175 C CA . TRP A 1 278 ? -80.656 -1.776 -33.553 1.00 33.58 276 TRP B CA 1
ATOM 2176 C C . TRP A 1 278 ? -80.404 -3.126 -32.892 1.00 38.91 276 TRP B C 1
ATOM 2177 O O . TRP A 1 278 ? -79.945 -4.064 -33.558 1.00 35.52 276 TRP B O 1
ATOM 2188 N N . GLY A 1 279 ? -80.710 -3.241 -31.605 1.00 35.10 277 GLY B N 1
ATOM 2189 C CA . GLY A 1 279 ? -80.458 -4.466 -30.873 1.00 37.03 277 GLY B CA 1
ATOM 2190 C C . GLY A 1 279 ? -80.867 -4.287 -29.428 1.00 36.48 277 GLY B C 1
ATOM 2191 O O . GLY A 1 279 ? -81.506 -3.299 -29.071 1.00 37.38 277 GLY B O 1
ATOM 2192 N N . ILE A 1 280 ? -80.510 -5.262 -28.592 1.00 38.22 278 ILE B N 1
ATOM 2193 C CA . ILE A 1 280 ? -80.776 -5.167 -27.161 1.00 36.84 278 ILE B CA 1
ATOM 2194 C C . ILE A 1 280 ? -79.587 -5.709 -26.376 1.00 35.30 278 ILE B C 1
ATOM 2195 O O . ILE A 1 280 ? -78.812 -6.537 -26.864 1.00 34.86 278 ILE B O 1
ATOM 2200 N N . VAL A 1 281 ? -79.427 -5.206 -25.157 1.00 32.84 279 VAL B N 1
ATOM 2201 C CA . VAL A 1 281 ? -78.633 -5.882 -24.139 1.00 31.01 279 VAL B CA 1
ATOM 2202 C C . VAL A 1 281 ? -79.576 -6.834 -23.422 1.00 33.98 279 VAL B C 1
ATOM 2203 O O . VAL A 1 281 ? -80.570 -6.396 -22.835 1.00 34.18 279 VAL B O 1
ATOM 2207 N N . ALA A 1 282 ? -79.290 -8.133 -23.482 1.00 34.83 280 ALA B N 1
ATOM 2208 C CA . ALA A 1 282 ? -80.087 -9.138 -22.784 1.00 29.95 280 ALA B CA 1
ATOM 2209 C C . ALA A 1 282 ? -79.343 -9.616 -21.544 1.00 30.87 280 ALA B C 1
ATOM 2210 O O . ALA A 1 282 ? -78.152 -9.931 -21.617 1.00 32.85 280 ALA B O 1
ATOM 2212 N N . CYS A 1 283 ? -80.042 -9.675 -20.411 1.00 33.72 281 CYS B N 1
ATOM 2213 C CA . CYS A 1 283 ? -79.439 -10.023 -19.130 1.00 30.41 281 CYS B CA 1
ATOM 2214 C C . CYS A 1 283 ? -80.252 -11.130 -18.494 1.00 32.61 281 CYS B C 1
ATOM 2215 O O . CYS A 1 283 ? -81.465 -10.983 -18.327 1.00 34.46 281 CYS B O 1
ATOM 2218 N N . HIS A 1 284 ? -79.581 -12.219 -18.128 1.00 32.18 282 HIS B N 1
ATOM 2219 C CA . HIS A 1 284 ? -80.194 -13.358 -17.461 1.00 36.08 282 HIS B CA 1
ATOM 2220 C C . HIS A 1 284 ? -79.573 -13.576 -16.091 1.00 33.84 282 HIS B C 1
ATOM 2221 O O . HIS A 1 284 ? -78.367 -13.372 -15.895 1.00 38.25 282 HIS B O 1
ATOM 2228 N N . HIS A 1 285 ? -80.401 -14.030 -15.154 1.00 35.17 283 HIS B N 1
ATOM 2229 C CA . HIS A 1 285 ? -79.926 -14.521 -13.867 1.00 38.22 283 HIS B CA 1
ATOM 2230 C C . HIS A 1 285 ? -80.541 -15.885 -13.564 1.00 36.97 283 HIS B C 1
ATOM 2231 O O . HIS A 1 285 ? -81.722 -16.121 -13.837 1.00 35.14 283 HIS B O 1
ATOM 2238 N N . THR A 1 286 ? -79.734 -16.784 -12.990 1.00 41.84 284 THR B N 1
ATOM 2239 C CA . THR A 1 286 ? -80.246 -18.116 -12.659 1.00 46.88 284 THR B CA 1
ATOM 2240 C C . THR A 1 286 ? -81.129 -18.086 -11.410 1.00 45.45 284 THR B C 1
ATOM 2241 O O . THR A 1 286 ? -82.140 -18.790 -11.350 1.00 54.21 284 THR B O 1
ATOM 2245 N N . LYS A 1 287 ? -80.773 -17.281 -10.404 1.00 47.36 285 LYS B N 1
ATOM 2246 C CA . LYS A 1 287 ? -81.662 -17.037 -9.272 1.00 47.81 285 LYS B CA 1
ATOM 2247 C C . LYS A 1 287 ? -82.450 -15.754 -9.501 1.00 44.43 285 LYS B C 1
ATOM 2248 O O . LYS A 1 287 ? -82.069 -14.924 -10.327 1.00 39.80 285 LYS B O 1
ATOM 2254 N N . PRO A 1 288 ? -83.560 -15.550 -8.789 1.00 45.53 286 PRO B N 1
ATOM 2255 C CA . PRO A 1 288 ? -84.249 -14.257 -8.879 1.00 41.16 286 PRO B CA 1
ATOM 2256 C C . PRO A 1 288 ? -83.328 -13.115 -8.485 1.00 39.66 286 PRO B C 1
ATOM 2257 O O . PRO A 1 288 ? -82.383 -13.283 -7.709 1.00 39.82 286 PRO B O 1
ATOM 2261 N N . ARG A 1 289 ? -83.584 -11.947 -9.064 1.00 38.77 287 ARG B N 1
ATOM 2262 C CA . ARG A 1 289 ? -82.721 -10.806 -8.804 1.00 36.74 287 ARG B CA 1
ATOM 2263 C C . ARG A 1 289 ? -83.509 -9.532 -9.032 1.00 35.26 287 ARG B C 1
ATOM 2264 O O . ARG A 1 289 ? -84.284 -9.437 -9.979 1.00 44.88 287 ARG B O 1
ATOM 2272 N N . ALA A 1 290 ? -83.307 -8.562 -8.160 1.00 38.52 288 ALA B N 1
ATOM 2273 C CA . ALA A 1 290 ? -83.873 -7.238 -8.327 1.00 40.41 288 ALA B CA 1
ATOM 2274 C C . ALA A 1 290 ? -82.746 -6.220 -8.302 1.00 42.25 288 ALA B C 1
ATOM 2275 O O . ALA A 1 290 ? -81.705 -6.430 -7.667 1.00 43.31 288 ALA B O 1
ATOM 2277 N N . ILE A 1 291 ? -82.951 -5.126 -9.025 1.00 42.32 289 ILE B N 1
ATOM 2278 C CA . ILE A 1 291 ? -82.002 -4.026 -9.075 1.00 40.96 289 ILE B CA 1
ATOM 2279 C C . ILE A 1 291 ? -82.790 -2.732 -8.934 1.00 40.26 289 ILE B C 1
ATOM 2280 O O . ILE A 1 291 ? -83.818 -2.551 -9.599 1.00 43.56 289 ILE B O 1
ATOM 2285 N N . GLY A 1 292 ? -82.322 -1.849 -8.055 1.00 38.34 290 GLY B N 1
ATOM 2286 C CA . GLY A 1 292 ? -83.021 -0.604 -7.796 1.00 35.36 290 GLY B CA 1
ATOM 2287 C C . GLY A 1 292 ? -83.066 0.320 -9.008 1.00 41.59 290 GLY B C 1
ATOM 2288 O O . GLY A 1 292 ? -82.424 0.113 -10.043 1.00 39.95 290 GLY B O 1
ATOM 2289 N N . ARG A 1 293 ? -83.860 1.383 -8.845 1.00 38.66 291 ARG B N 1
ATOM 2290 C CA . ARG A 1 293 ? -84.042 2.373 -9.901 1.00 40.54 291 ARG B CA 1
ATOM 2291 C C . ARG A 1 293 ? -82.720 2.984 -10.345 1.00 41.76 291 ARG B C 1
ATOM 2292 O O . ARG A 1 293 ? -82.537 3.289 -11.529 1.00 41.19 291 ARG B O 1
ATOM 2300 N N . ARG A 1 294 ? -81.788 3.190 -9.415 1.00 38.41 292 ARG B N 1
ATOM 2301 C CA . ARG A 1 294 ? -80.548 3.849 -9.801 1.00 40.33 292 ARG B CA 1
ATOM 2302 C C . ARG A 1 294 ? -79.693 2.944 -10.670 1.00 39.00 292 ARG B C 1
ATOM 2303 O O . ARG A 1 294 ? -79.079 3.410 -11.637 1.00 46.27 292 ARG B O 1
ATOM 2311 N N . ILE A 1 295 ? -79.649 1.648 -10.360 1.00 37.48 293 ILE B N 1
ATOM 2312 C CA . ILE A 1 295 ? -78.940 0.722 -11.238 1.00 42.20 293 ILE B CA 1
ATOM 2313 C C . ILE A 1 295 ? -79.614 0.668 -12.608 1.00 36.60 293 ILE B C 1
ATOM 2314 O O . ILE A 1 295 ? -78.941 0.653 -13.640 1.00 37.90 293 ILE B O 1
ATOM 2319 N N . ARG A 1 296 ? -80.946 0.683 -12.644 1.00 36.70 294 ARG B N 1
ATOM 2320 C CA . ARG A 1 296 ? -81.645 0.724 -13.924 1.00 38.39 294 ARG B CA 1
ATOM 2321 C C . ARG A 1 296 ? -81.229 1.938 -14.752 1.00 38.69 294 ARG B C 1
ATOM 2322 O O . ARG A 1 296 ? -80.901 1.815 -15.943 1.00 43.93 294 ARG B O 1
ATOM 2330 N N . ARG A 1 297 ? -81.258 3.126 -14.144 1.00 39.50 295 ARG B N 1
ATOM 2331 C CA . ARG A 1 297 ? -80.940 4.333 -14.902 1.00 43.60 295 ARG B CA 1
ATOM 2332 C C . ARG A 1 297 ? -79.485 4.340 -15.328 1.00 37.74 295 ARG B C 1
ATOM 2333 O O . ARG A 1 297 ? -79.160 4.795 -16.427 1.00 41.95 295 ARG B O 1
ATOM 2341 N N . LEU A 1 298 ? -78.595 3.845 -14.472 1.00 36.72 296 LEU B N 1
ATOM 2342 C CA . LEU A 1 298 ? -77.191 3.756 -14.848 1.00 36.36 296 LEU B CA 1
ATOM 2343 C C . LEU A 1 298 ? -76.990 2.808 -16.025 1.00 37.34 296 LEU B C 1
ATOM 2344 O O . LEU A 1 298 ? -76.199 3.094 -16.930 1.00 38.87 296 LEU B O 1
ATOM 2349 N N . LEU A 1 299 ? -77.701 1.673 -16.036 1.00 34.92 297 LEU B N 1
ATOM 2350 C CA . LEU A 1 299 ? -77.581 0.743 -17.154 1.00 37.33 297 LEU B CA 1
ATOM 2351 C C . LEU A 1 299 ? -78.041 1.400 -18.450 1.00 32.29 297 LEU B C 1
ATOM 2352 O O . LEU A 1 299 ? -77.332 1.362 -19.460 1.00 33.91 297 LEU B O 1
ATOM 2357 N N . VAL A 1 300 ? -79.222 2.028 -18.424 1.00 31.79 298 VAL B N 1
ATOM 2358 C CA . VAL A 1 300 ? -79.739 2.703 -19.617 1.00 33.68 298 VAL B CA 1
ATOM 2359 C C . VAL A 1 300 ? -78.766 3.776 -20.099 1.00 36.83 298 VAL B C 1
ATOM 2360 O O . VAL A 1 300 ? -78.466 3.874 -21.297 1.00 41.53 298 VAL B O 1
ATOM 2364 N N . ARG A 1 301 ? -78.257 4.596 -19.177 1.00 33.29 299 ARG B N 1
ATOM 2365 C CA . ARG A 1 301 ? -77.376 5.696 -19.560 1.00 36.42 299 ARG B CA 1
ATOM 2366 C C . ARG A 1 301 ? -76.064 5.177 -20.135 1.00 34.25 299 ARG B C 1
ATOM 2367 O O . ARG A 1 301 ? -75.531 5.737 -21.107 1.00 37.05 299 ARG B O 1
ATOM 2375 N N . THR A 1 302 ? -75.550 4.083 -19.566 1.00 33.76 300 THR B N 1
ATOM 2376 C CA . THR A 1 302 ? -74.355 3.436 -20.097 1.00 33.86 300 THR B CA 1
ATOM 2377 C C . THR A 1 302 ? -74.588 2.922 -21.515 1.00 35.75 300 THR B C 1
ATOM 2378 O O . THR A 1 302 ? -73.738 3.092 -22.398 1.00 30.03 300 THR B O 1
ATOM 2382 N N . VAL A 1 303 ? -75.744 2.300 -21.752 1.00 36.28 301 VAL B N 1
ATOM 2383 C CA . VAL A 1 303 ? -76.034 1.773 -23.079 1.00 32.68 301 VAL B CA 1
ATOM 2384 C C . VAL A 1 303 ? -76.158 2.909 -24.090 1.00 37.07 301 VAL B C 1
ATOM 2385 O O . VAL A 1 303 ? -75.698 2.789 -25.230 1.00 36.14 301 VAL B O 1
ATOM 2389 N N . GLU A 1 304 ? -76.782 4.025 -23.695 1.00 35.86 302 GLU B N 1
ATOM 2390 C CA . GLU A 1 304 ? -76.919 5.152 -24.616 1.00 36.59 302 GLU B CA 1
ATOM 2391 C C . GLU A 1 304 ? -75.561 5.723 -24.990 1.00 37.31 302 GLU B C 1
ATOM 2392 O O . GLU A 1 304 ? -75.309 6.042 -26.163 1.00 38.36 302 GLU B O 1
ATOM 2398 N N . PHE A 1 305 ? -74.664 5.850 -24.015 1.00 33.17 303 PHE B N 1
ATOM 2399 C CA . PHE A 1 305 ? -73.348 6.352 -24.385 1.00 36.49 303 PHE B CA 1
ATOM 2400 C C . PHE A 1 305 ? -72.609 5.355 -25.262 1.00 38.37 303 PHE B C 1
ATOM 2401 O O . PHE A 1 305 ? -71.881 5.753 -26.179 1.00 40.61 303 PHE B O 1
ATOM 2409 N N . ALA A 1 306 ? -72.759 4.055 -24.986 1.00 35.15 304 ALA B N 1
ATOM 2410 C CA . ALA A 1 306 ? -72.096 3.072 -25.831 1.00 34.99 304 ALA B CA 1
ATOM 2411 C C . ALA A 1 306 ? -72.612 3.168 -27.263 1.00 37.27 304 ALA B C 1
ATOM 2412 O O . ALA A 1 306 ? -71.826 3.172 -28.211 1.00 34.34 304 ALA B O 1
ATOM 2414 N N . ALA A 1 307 ? -73.934 3.301 -27.423 1.00 40.84 305 ALA B N 1
ATOM 2415 C CA . ALA A 1 307 ? -74.547 3.425 -28.741 1.00 37.48 305 ALA B CA 1
ATOM 2416 C C . ALA A 1 307 ? -73.992 4.621 -29.486 1.00 41.24 305 ALA B C 1
ATOM 2417 O O . ALA A 1 307 ? -73.553 4.502 -30.635 1.00 45.25 305 ALA B O 1
ATOM 2419 N N . GLU A 1 308 ? -74.015 5.788 -28.844 1.00 42.84 306 GLU B N 1
ATOM 2420 C CA . GLU A 1 308 ? -73.414 6.977 -29.435 1.00 42.00 306 GLU B CA 1
ATOM 2421 C C . GLU A 1 308 ? -72.009 6.687 -29.955 1.00 41.95 306 GLU B C 1
ATOM 2422 O O . GLU A 1 308 ? -71.668 7.052 -31.084 1.00 45.18 306 GLU B O 1
ATOM 2428 N N . ARG A 1 309 ? -71.184 6.008 -29.151 1.00 39.28 307 ARG B N 1
ATOM 2429 C CA . ARG A 1 309 ? -69.843 5.650 -29.603 1.00 38.88 307 ARG B CA 1
ATOM 2430 C C . ARG A 1 309 ? -69.883 4.642 -30.745 1.00 46.30 307 ARG B C 1
ATOM 2431 O O . ARG A 1 309 ? -69.040 4.695 -31.650 1.00 44.86 307 ARG B O 1
ATOM 2439 N N . LEU A 1 310 ? -70.852 3.724 -30.720 1.00 40.18 308 LEU B N 1
ATOM 2440 C CA . LEU A 1 310 ? -70.881 2.642 -31.693 1.00 44.97 308 LEU B CA 1
ATOM 2441 C C . LEU A 1 310 ? -71.114 3.157 -33.112 1.00 46.42 308 LEU B C 1
ATOM 2442 O O . LEU A 1 310 ? -70.580 2.592 -34.071 1.00 43.09 308 LEU B O 1
ATOM 2447 N N . TRP A 1 311 ? -71.891 4.227 -33.262 1.00 44.40 309 TRP B N 1
ATOM 2448 C CA . TRP A 1 311 ? -72.194 4.785 -34.571 1.00 45.49 309 TRP B CA 1
ATOM 2449 C C . TRP A 1 311 ? -71.094 5.696 -35.104 1.00 46.71 309 TRP B C 1
ATOM 2450 O O . TRP A 1 311 ? -71.195 6.163 -36.239 1.00 49.79 309 TRP B O 1
ATOM 2461 N N . LEU A 1 312 ? -70.062 5.971 -34.317 1.00 47.76 310 LEU B N 1
ATOM 2462 C CA . LEU A 1 312 ? -68.995 6.887 -34.697 1.00 48.74 310 LEU B CA 1
ATOM 2463 C C . LEU A 1 312 ? -67.691 6.180 -35.018 1.00 47.91 310 LEU B C 1
ATOM 2464 O O . LEU A 1 312 ? -67.031 6.527 -35.999 1.00 53.96 310 LEU B O 1
ATOM 2469 N N . ILE A 1 313 ? -67.310 5.186 -34.218 1.00 47.09 311 ILE B N 1
ATOM 2470 C CA . ILE A 1 313 ? -66.023 4.537 -34.390 1.00 47.07 311 ILE B CA 1
ATOM 2471 C C . ILE A 1 313 ? -66.118 3.469 -35.475 1.00 51.75 311 ILE B C 1
ATOM 2472 O O . ILE A 1 313 ? -67.203 3.037 -35.882 1.00 50.04 311 ILE B O 1
ATOM 2477 N N . HIS A 1 314 ? -64.953 3.049 -35.955 1.00 52.70 312 HIS B N 1
ATOM 2478 C CA . HIS A 1 314 ? -64.847 1.907 -36.848 1.00 51.91 312 HIS B CA 1
ATOM 2479 C C . HIS A 1 314 ? -64.566 0.664 -36.015 1.00 49.02 312 HIS B C 1
ATOM 2480 O O . HIS A 1 314 ? -65.486 -0.003 -35.532 1.00 45.23 312 HIS B O 1
ATOM 2488 N N . ASP B 1 10 ? -97.178 -23.942 -23.018 1.00 80.08 8 ASP A N 1
ATOM 2489 C CA . ASP B 1 10 ? -98.002 -24.715 -23.939 1.00 83.46 8 ASP A CA 1
ATOM 2490 C C . ASP B 1 10 ? -97.892 -24.146 -25.339 1.00 77.76 8 ASP A C 1
ATOM 2491 O O . ASP B 1 10 ? -97.715 -24.880 -26.311 1.00 72.08 8 ASP A O 1
ATOM 2496 N N . ASP B 1 11 ? -98.016 -22.821 -25.428 1.00 76.83 9 ASP A N 1
ATOM 2497 C CA . ASP B 1 11 ? -98.102 -22.172 -26.732 1.00 75.26 9 ASP A CA 1
ATOM 2498 C C . ASP B 1 11 ? -96.762 -22.210 -27.459 1.00 71.59 9 ASP A C 1
ATOM 2499 O O . ASP B 1 11 ? -96.722 -22.326 -28.690 1.00 71.63 9 ASP A O 1
ATOM 2504 N N . ILE B 1 12 ? -95.656 -22.124 -26.715 1.00 66.94 10 ILE A N 1
ATOM 2505 C CA . ILE B 1 12 ? -94.336 -22.311 -27.313 1.00 63.43 10 ILE A CA 1
ATOM 2506 C C . ILE B 1 12 ? -94.231 -23.701 -27.927 1.00 66.52 10 ILE A C 1
ATOM 2507 O O . ILE B 1 12 ? -93.802 -23.870 -29.080 1.00 62.72 10 ILE A O 1
ATOM 2512 N N . SER B 1 13 ? -94.603 -24.719 -27.145 1.00 67.49 11 SER A N 1
ATOM 2513 C CA . SER B 1 13 ? -94.558 -26.095 -27.625 1.00 65.72 11 SER A CA 1
ATOM 2514 C C . SER B 1 13 ? -95.400 -26.260 -28.882 1.00 62.19 11 SER A C 1
ATOM 2515 O O . SER B 1 13 ? -94.952 -26.864 -29.862 1.00 62.31 11 SER A O 1
ATOM 2518 N N . LYS B 1 14 ? -96.624 -25.719 -28.868 1.00 61.02 12 LYS A N 1
ATOM 2519 C CA . LYS B 1 14 ? -97.514 -25.838 -30.019 1.00 63.02 12 LYS A CA 1
ATOM 2520 C C . LYS B 1 14 ? -96.925 -25.160 -31.249 1.00 59.61 12 LYS A C 1
ATOM 2521 O O . LYS B 1 14 ? -96.974 -25.712 -32.353 1.00 56.22 12 LYS A O 1
ATOM 2527 N N . LEU B 1 15 ? -96.360 -23.963 -31.076 1.00 61.48 13 LEU A N 1
ATOM 2528 C CA . LEU B 1 15 ? -95.801 -23.231 -32.203 1.00 56.34 13 LEU A CA 1
ATOM 2529 C C . LEU B 1 15 ? -94.603 -23.955 -32.805 1.00 59.14 13 LEU A C 1
ATOM 2530 O O . LEU B 1 15 ? -94.498 -24.070 -34.032 1.00 59.26 13 LEU A O 1
ATOM 2535 N N . ILE B 1 16 ? -93.688 -24.454 -31.970 1.00 59.54 14 ILE A N 1
ATOM 2536 C CA . ILE B 1 16 ? -92.494 -25.094 -32.524 1.00 60.68 14 ILE A CA 1
ATOM 2537 C C . ILE B 1 16 ? -92.842 -26.451 -33.121 1.00 59.88 14 ILE A C 1
ATOM 2538 O O . ILE B 1 16 ? -92.349 -26.818 -34.194 1.00 58.08 14 ILE A O 1
ATOM 2543 N N . ALA B 1 17 ? -93.698 -27.217 -32.440 1.00 62.60 15 ALA A N 1
ATOM 2544 C CA . ALA B 1 17 ? -94.109 -28.524 -32.932 1.00 58.46 15 ALA A CA 1
ATOM 2545 C C . ALA B 1 17 ? -94.920 -28.434 -34.215 1.00 55.05 15 ALA A C 1
ATOM 2546 O O . ALA B 1 17 ? -94.950 -29.404 -34.978 1.00 57.19 15 ALA A O 1
ATOM 2548 N N . ALA B 1 18 ? -95.590 -27.309 -34.469 1.00 56.57 16 ALA A N 1
ATOM 2549 C CA . ALA B 1 18 ? -96.363 -27.191 -35.702 1.00 52.95 16 ALA A CA 1
ATOM 2550 C C . ALA B 1 18 ? -95.454 -27.102 -36.924 1.00 55.16 16 ALA A C 1
ATOM 2551 O O . ALA B 1 18 ? -95.863 -27.474 -38.031 1.00 54.39 16 ALA A O 1
ATOM 2553 N N . CYS B 1 19 ? -94.226 -26.608 -36.747 1.00 54.08 17 CYS A N 1
ATOM 2554 C CA . CYS B 1 19 ? -93.264 -26.624 -37.843 1.00 54.29 17 CYS A CA 1
ATOM 2555 C C . CYS B 1 19 ? -93.014 -28.044 -38.322 1.00 51.36 17 CYS A C 1
ATOM 2556 O O . CYS B 1 19 ? -92.838 -28.277 -39.526 1.00 52.23 17 CYS A O 1
ATOM 2559 N N . ASP B 1 20 ? -93.011 -29.009 -37.394 1.00 45.49 18 ASP A N 1
ATOM 2560 C CA . ASP B 1 20 ? -92.759 -30.406 -37.724 1.00 43.76 18 ASP A CA 1
ATOM 2561 C C . ASP B 1 20 ? -93.935 -31.074 -38.419 1.00 46.43 18 ASP A C 1
ATOM 2562 O O . ASP B 1 20 ? -93.809 -32.235 -38.815 1.00 46.89 18 ASP A O 1
ATOM 2567 N N . GLN B 1 21 ? -95.060 -30.377 -38.590 1.00 49.22 19 GLN A N 1
ATOM 2568 C CA . GLN B 1 21 ? -96.312 -30.997 -39.009 1.00 48.56 19 GLN A CA 1
ATOM 2569 C C . GLN B 1 21 ? -96.715 -30.693 -40.445 1.00 48.27 19 GLN A C 1
ATOM 2570 O O . GLN B 1 21 ? -97.598 -31.378 -40.976 1.00 48.93 19 GLN A O 1
ATOM 2576 N N . GLU B 1 22 ? -96.134 -29.681 -41.071 1.00 45.33 20 GLU A N 1
ATOM 2577 C CA . GLU B 1 22 ? -96.533 -29.343 -42.427 1.00 42.56 20 GLU A CA 1
ATOM 2578 C C . GLU B 1 22 ? -96.292 -30.545 -43.332 1.00 39.78 20 GLU A C 1
ATOM 2579 O O . GLU B 1 22 ? -95.192 -31.111 -43.319 1.00 37.70 20 GLU A O 1
ATOM 2585 N N . PRO B 1 23 ? -97.290 -30.988 -44.092 1.00 43.46 21 PRO A N 1
ATOM 2586 C CA . PRO B 1 23 ? -97.107 -32.150 -44.987 1.00 39.88 21 PRO A CA 1
ATOM 2587 C C . PRO B 1 23 ? -96.394 -31.741 -46.270 1.00 35.08 21 PRO A C 1
ATOM 2588 O O . PRO B 1 23 ? -96.983 -31.601 -47.343 1.00 36.95 21 PRO A O 1
ATOM 2592 N N . ILE B 1 24 ? -95.081 -31.516 -46.158 1.00 34.73 22 ILE A N 1
ATOM 2593 C CA . ILE B 1 24 ? -94.320 -30.995 -47.284 1.00 36.64 22 ILE A CA 1
ATOM 2594 C C . ILE B 1 24 ? -94.217 -32.007 -48.411 1.00 35.07 22 ILE A C 1
ATOM 2595 O O . ILE B 1 24 ? -93.871 -31.637 -49.536 1.00 34.84 22 ILE A O 1
ATOM 2600 N N . HIS B 1 25 ? -94.512 -33.279 -48.134 1.00 35.94 23 HIS A N 1
ATOM 2601 C CA . HIS B 1 25 ? -94.436 -34.326 -49.144 1.00 37.06 23 HIS A CA 1
ATOM 2602 C C . HIS B 1 25 ? -95.632 -34.334 -50.095 1.00 36.87 23 HIS A C 1
ATOM 2603 O O . HIS B 1 25 ? -95.559 -34.961 -51.156 1.00 37.47 23 HIS A O 1
ATOM 2610 N N . ILE B 1 26 ? -96.721 -33.657 -49.753 1.00 37.84 24 ILE A N 1
ATOM 2611 C CA . ILE B 1 26 ? -97.909 -33.654 -50.600 1.00 35.59 24 ILE A CA 1
ATOM 2612 C C . ILE B 1 26 ? -98.414 -32.228 -50.767 1.00 38.78 24 ILE A C 1
ATOM 2613 O O . ILE B 1 26 ? -99.531 -31.925 -50.325 1.00 42.47 24 ILE A O 1
ATOM 2618 N N . PRO B 1 27 ? 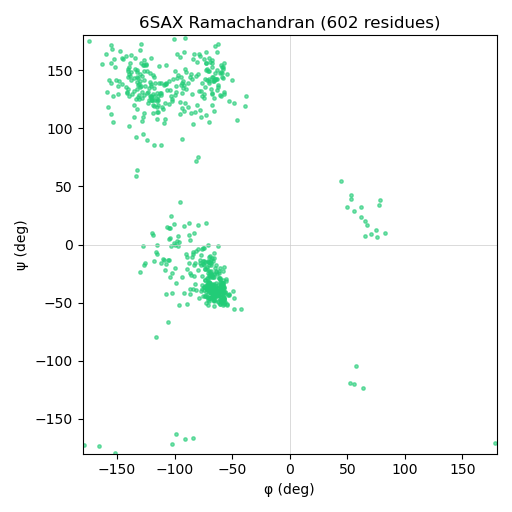-97.653 -31.324 -51.393 1.00 36.46 25 PRO A N 1
ATOM 2619 C CA . PRO B 1 27 ? -98.172 -29.967 -51.614 1.00 34.86 25 PRO A CA 1
ATOM 2620 C C . PRO B 1 27 ? -99.165 -29.871 -52.763 1.00 43.01 25 PRO A C 1
ATOM 2621 O O . PRO B 1 27 ? -99.780 -28.809 -52.932 1.00 42.36 25 PRO A O 1
ATOM 2625 N N . ASN B 1 28 ? -99.329 -30.940 -53.552 1.00 43.30 26 ASN A N 1
ATOM 2626 C CA . ASN B 1 28 ? -100.142 -30.935 -54.776 1.00 43.11 26 ASN A CA 1
ATOM 2627 C C . ASN B 1 28 ? -99.797 -29.760 -55.679 1.00 40.28 26 ASN A C 1
ATOM 2628 O O . ASN B 1 28 ? -100.652 -29.230 -56.389 1.00 45.15 26 ASN A O 1
ATOM 2633 N N . ALA B 1 29 ? -98.536 -29.347 -55.656 1.00 41.07 27 ALA A N 1
ATOM 2634 C CA . ALA B 1 29 ? -98.056 -28.294 -56.533 1.00 35.25 27 ALA A CA 1
ATOM 2635 C C . ALA B 1 29 ? -96.562 -28.499 -56.734 1.00 32.96 27 ALA A C 1
ATOM 2636 O O . ALA B 1 29 ? -95.929 -29.306 -56.052 1.00 32.27 27 ALA A O 1
ATOM 2638 N N . ILE B 1 30 ? -96.002 -27.771 -57.699 1.00 37.37 28 ILE A N 1
ATOM 2639 C CA . ILE B 1 30 ? -94.606 -27.920 -58.083 1.00 33.54 28 ILE A CA 1
ATOM 2640 C C . ILE B 1 30 ? -93.991 -26.547 -58.321 1.00 39.43 28 ILE A C 1
ATOM 2641 O O . ILE B 1 30 ? -94.682 -25.568 -58.610 1.00 40.96 28 ILE A O 1
ATOM 2646 N N . GLN B 1 31 ? -92.667 -26.489 -58.197 1.00 35.85 29 GLN A N 1
ATOM 2647 C CA . GLN B 1 31 ? -91.935 -25.329 -58.668 1.00 31.58 29 GLN A CA 1
ATOM 2648 C C . GLN B 1 31 ? -91.969 -25.297 -60.197 1.00 38.58 29 GLN A C 1
ATOM 2649 O O . GLN B 1 31 ? -92.019 -26.344 -60.843 1.00 34.36 29 GLN A O 1
ATOM 2655 N N . PRO B 1 32 ? -91.940 -24.105 -60.805 1.00 41.71 30 PRO A N 1
ATOM 2656 C CA . PRO B 1 32 ? -92.161 -24.028 -62.259 1.00 37.29 30 PRO A CA 1
ATOM 2657 C C . PRO B 1 32 ? -90.921 -24.187 -63.124 1.00 37.87 30 PRO A C 1
ATOM 2658 O O . PRO B 1 32 ? -90.970 -23.805 -64.295 1.00 50.45 30 PRO A O 1
ATOM 2662 N N . PHE B 1 33 ? -89.820 -24.745 -62.614 1.00 39.40 31 PHE A N 1
ATOM 2663 C CA . PHE B 1 33 ? -88.708 -25.029 -63.519 1.00 38.18 31 PHE A CA 1
ATOM 2664 C C . PHE B 1 33 ? -88.887 -26.353 -64.266 1.00 41.64 31 PHE A C 1
ATOM 2665 O O . PHE B 1 33 ? -87.957 -26.799 -64.947 1.00 40.59 31 PHE A O 1
ATOM 2673 N N . GLY B 1 34 ? -90.070 -26.953 -64.178 1.00 37.35 32 GLY A N 1
ATOM 2674 C CA . GLY B 1 34 ? -90.436 -28.097 -64.982 1.00 35.85 32 GLY A CA 1
ATOM 2675 C C . GLY B 1 34 ? -91.933 -28.326 -64.916 1.00 33.34 32 GLY A C 1
ATOM 2676 O O . GLY B 1 34 ? -92.677 -27.530 -64.342 1.00 39.11 32 GLY A O 1
ATOM 2677 N N . ALA B 1 35 ? -92.370 -29.439 -65.500 1.00 32.89 33 ALA A N 1
ATOM 2678 C CA . ALA B 1 35 ? -93.774 -29.836 -65.475 1.00 35.21 33 ALA A CA 1
ATOM 2679 C C . ALA B 1 35 ? -93.880 -31.282 -65.004 1.00 31.03 33 ALA A C 1
ATOM 2680 O O . ALA B 1 35 ? -92.933 -32.063 -65.116 1.00 27.27 33 ALA A O 1
ATOM 2682 N N . MET B 1 36 ? -95.044 -31.641 -64.469 1.00 33.24 34 MET A N 1
ATOM 2683 C CA . MET B 1 36 ? -95.223 -32.939 -63.825 1.00 36.09 34 MET A CA 1
ATOM 2684 C C . MET B 1 36 ? -96.503 -33.616 -64.296 1.00 38.64 34 MET A C 1
ATOM 2685 O O . MET B 1 36 ? -97.565 -32.983 -64.352 1.00 35.36 34 MET A O 1
ATOM 2690 N N . LEU B 1 37 ? -96.392 -34.902 -64.631 1.00 36.34 35 LEU A N 1
ATOM 2691 C CA . LEU B 1 37 ? -97.530 -35.779 -64.877 1.00 37.58 35 LEU A CA 1
ATOM 2692 C C . LEU B 1 37 ? -97.568 -36.847 -63.800 1.00 34.24 35 LEU A C 1
ATOM 2693 O O . LEU B 1 37 ? -96.527 -37.366 -63.396 1.00 36.03 35 LEU A O 1
ATOM 2698 N N . ILE B 1 38 ? -98.762 -37.162 -63.320 1.00 38.29 36 ILE A N 1
ATOM 2699 C CA . ILE B 1 38 ? -98.973 -38.300 -62.437 1.00 36.54 36 ILE A CA 1
ATOM 2700 C C . ILE B 1 38 ? -99.953 -39.223 -63.136 1.00 39.14 36 ILE A C 1
ATOM 2701 O O . ILE B 1 38 ? -101.061 -38.797 -63.509 1.00 39.47 36 ILE A O 1
ATOM 2706 N N . VAL B 1 39 ? -99.539 -40.480 -63.307 1.00 37.32 37 VAL A N 1
ATOM 2707 C CA . VAL B 1 39 ? -100.206 -41.465 -64.145 1.00 38.05 37 VAL A CA 1
ATOM 2708 C C . VAL B 1 39 ? -100.600 -42.647 -63.277 1.00 34.88 37 VAL A C 1
ATOM 2709 O O . VAL B 1 39 ? -99.753 -43.219 -62.580 1.00 33.82 37 VAL A O 1
ATOM 2713 N N . GLU B 1 40 ? -101.876 -43.020 -63.333 1.00 36.75 38 GLU A N 1
ATOM 2714 C CA . GLU B 1 40 ? -102.361 -44.182 -62.600 1.00 35.59 38 GLU A CA 1
ATOM 2715 C C . GLU B 1 40 ? -101.752 -45.435 -63.211 1.00 38.14 38 GLU A C 1
ATOM 2716 O O . GLU B 1 40 ? -101.765 -45.606 -64.431 1.00 43.45 38 GLU A O 1
ATOM 2722 N N . LYS B 1 41 ? -101.188 -46.301 -62.376 1.00 34.81 39 LYS A N 1
ATOM 2723 C CA . LYS B 1 41 ? -100.389 -47.393 -62.919 1.00 36.44 39 LYS A CA 1
ATOM 2724 C C . LYS B 1 41 ? -101.253 -48.432 -63.635 1.00 40.86 39 LYS A C 1
ATOM 2725 O O . LYS B 1 41 ? -100.939 -48.844 -64.757 1.00 40.17 39 LYS A O 1
ATOM 2731 N N . ASP B 1 42 ? -102.338 -48.889 -63.018 1.00 42.45 40 ASP A N 1
ATOM 2732 C CA . ASP B 1 42 ? -103.024 -50.014 -63.645 1.00 44.77 40 ASP A CA 1
ATOM 2733 C C . ASP B 1 42 ? -104.002 -49.596 -64.743 1.00 41.35 40 ASP A C 1
ATOM 2734 O O . ASP B 1 42 ? -104.483 -50.461 -65.476 1.00 41.56 40 ASP A O 1
ATOM 2739 N N . THR B 1 43 ? -104.273 -48.302 -64.913 1.00 41.93 41 THR A N 1
ATOM 2740 C CA . THR B 1 43 ? -105.020 -47.827 -66.071 1.00 37.97 41 THR A CA 1
ATOM 2741 C C . THR B 1 43 ? -104.165 -47.041 -67.061 1.00 40.83 41 THR A C 1
ATOM 2742 O O . THR B 1 43 ? -104.611 -46.806 -68.188 1.00 43.52 41 THR A O 1
ATOM 2746 N N . GLN B 1 44 ? -102.955 -46.636 -66.675 1.00 38.02 42 GLN A N 1
ATOM 2747 C CA . GLN B 1 44 ? -102.098 -45.769 -67.489 1.00 37.05 42 GLN A CA 1
ATOM 2748 C C . GLN B 1 44 ? -102.807 -44.475 -67.874 1.00 36.76 42 GLN A C 1
ATOM 2749 O O . GLN B 1 44 ? -102.508 -43.871 -68.902 1.00 35.07 42 GLN A O 1
ATOM 2755 N N . GLN B 1 45 ? -103.733 -44.025 -67.030 1.00 39.11 43 GLN A N 1
ATOM 2756 C CA . GLN B 1 45 ? -104.411 -42.754 -67.242 1.00 40.95 43 GLN A CA 1
ATOM 2757 C C . GLN B 1 45 ? -103.660 -41.613 -66.567 1.00 40.50 43 GLN A C 1
ATOM 2758 O O . GLN B 1 45 ? -103.245 -41.720 -65.407 1.00 41.04 43 GLN A O 1
ATOM 2764 N N . ILE B 1 46 ? -103.489 -40.522 -67.307 1.00 40.17 44 ILE A N 1
ATOM 2765 C CA . ILE B 1 46 ? -102.972 -39.288 -66.730 1.00 39.76 44 ILE A CA 1
ATOM 2766 C C . ILE B 1 46 ? -104.051 -38.716 -65.822 1.00 44.37 44 ILE A C 1
ATOM 2767 O O . ILE B 1 46 ? -105.057 -38.183 -66.302 1.00 43.48 44 ILE A O 1
ATOM 2772 N N . VAL B 1 47 ? -103.850 -38.835 -64.510 1.00 41.21 45 VAL A N 1
ATOM 2773 C CA . VAL B 1 47 ? -104.813 -38.325 -63.546 1.00 42.11 45 VAL A CA 1
ATOM 2774 C C . VAL B 1 47 ? -104.416 -36.972 -62.965 1.00 49.28 45 VAL A C 1
ATOM 2775 O O . VAL B 1 47 ? -105.291 -36.258 -62.447 1.00 46.66 45 VAL A O 1
ATOM 2779 N N . TYR B 1 48 ? -103.134 -36.593 -63.028 1.00 44.94 46 TYR A N 1
ATOM 2780 C CA . TYR B 1 48 ? -102.753 -35.258 -62.576 1.00 41.50 46 TYR A CA 1
ATOM 2781 C C . TYR B 1 48 ? -101.718 -34.668 -63.514 1.00 40.22 46 TYR A C 1
ATOM 2782 O O . TYR B 1 48 ? -100.865 -35.376 -64.050 1.00 38.60 46 TYR A O 1
ATOM 2791 N N . ALA B 1 49 ? -101.782 -33.353 -63.668 1.00 36.93 47 ALA A N 1
ATOM 2792 C CA . ALA B 1 49 ? -100.834 -32.630 -64.492 1.00 42.29 47 ALA A CA 1
ATOM 2793 C C . ALA B 1 49 ? -100.654 -31.251 -63.888 1.00 40.88 47 ALA A C 1
ATOM 2794 O O . ALA B 1 49 ? -101.616 -30.653 -63.399 1.00 40.80 47 ALA A O 1
ATOM 2796 N N . SER B 1 50 ? -99.420 -30.760 -63.905 1.00 40.13 48 SER A N 1
ATOM 2797 C CA . SER B 1 50 ? -99.171 -29.406 -63.442 1.00 42.92 48 SER A CA 1
ATOM 2798 C C . SER B 1 50 ? -99.818 -28.412 -64.400 1.00 45.44 48 SER A C 1
ATOM 2799 O O . SER B 1 50 ? -100.011 -28.700 -65.584 1.00 40.72 48 SER A O 1
ATOM 2802 N N . ALA B 1 51 ? -100.174 -27.234 -63.875 1.00 44.94 49 ALA A N 1
ATOM 2803 C CA . ALA B 1 51 ? -100.876 -26.260 -64.707 1.00 44.85 49 ALA A CA 1
ATOM 2804 C C . ALA B 1 51 ? -100.021 -25.775 -65.867 1.00 44.55 49 ALA A C 1
ATOM 2805 O O . ALA B 1 51 ? -100.562 -25.235 -66.835 1.00 54.54 49 ALA A O 1
ATOM 2807 N N . ASN B 1 52 ? -98.704 -25.971 -65.809 1.00 46.48 50 ASN A N 1
ATOM 2808 C CA . ASN B 1 52 ? -97.807 -25.564 -66.882 1.00 42.59 50 ASN A CA 1
ATOM 2809 C C . ASN B 1 52 ? -97.405 -26.729 -67.779 1.00 46.45 50 ASN A C 1
ATOM 2810 O O . ASN B 1 52 ? -96.402 -26.630 -68.494 1.00 45.49 50 ASN A O 1
ATOM 2815 N N . SER B 1 53 ? -98.151 -27.843 -67.734 1.00 44.81 51 SER A N 1
ATOM 2816 C CA . SER B 1 53 ? -97.800 -29.005 -68.546 1.00 44.28 51 SER A CA 1
ATOM 2817 C C . SER B 1 53 ? -97.775 -28.674 -70.029 1.00 48.73 51 SER A C 1
ATOM 2818 O O . SER B 1 53 ? -96.963 -29.233 -70.778 1.00 47.86 51 SER A O 1
ATOM 2821 N N . ALA B 1 54 ? -98.655 -27.772 -70.473 1.00 49.46 52 ALA A N 1
ATOM 2822 C CA . ALA B 1 54 ? -98.778 -27.510 -71.901 1.00 54.21 52 ALA A CA 1
ATOM 2823 C C . ALA B 1 54 ? -97.490 -26.938 -72.475 1.00 55.49 52 ALA A C 1
ATOM 2824 O O . ALA B 1 54 ? -97.065 -27.337 -73.565 1.00 57.94 52 ALA A O 1
ATOM 2826 N N . GLU B 1 55 ? -96.832 -26.021 -71.755 1.00 46.98 53 GLU A N 1
ATOM 2827 C CA . GLU B 1 55 ? -95.640 -25.431 -72.354 1.00 54.16 53 GLU A CA 1
ATOM 2828 C C . GLU B 1 55 ? -94.469 -26.406 -72.428 1.00 57.92 53 GLU A C 1
ATOM 2829 O O . GLU B 1 55 ? -93.520 -26.155 -73.180 1.00 62.06 53 GLU A O 1
ATOM 2835 N N . TYR B 1 56 ? -94.514 -27.520 -71.701 1.00 53.23 54 TYR A N 1
ATOM 2836 C CA . TYR B 1 56 ? -93.431 -28.490 -71.793 1.00 53.19 54 TYR A CA 1
ATOM 2837 C C . TYR B 1 56 ? -93.745 -29.656 -72.717 1.00 55.05 54 TYR A C 1
ATOM 2838 O O . TYR B 1 56 ? -92.833 -30.165 -73.380 1.00 58.19 54 TYR A O 1
ATOM 2847 N N . PHE B 1 57 ? -95.004 -30.079 -72.803 1.00 53.50 55 PHE A N 1
ATOM 2848 C CA . PHE B 1 57 ? -95.347 -31.215 -73.647 1.00 57.37 55 PHE A CA 1
ATOM 2849 C C . PHE B 1 57 ? -95.700 -30.821 -75.070 1.00 66.04 55 PHE A C 1
ATOM 2850 O O . PHE B 1 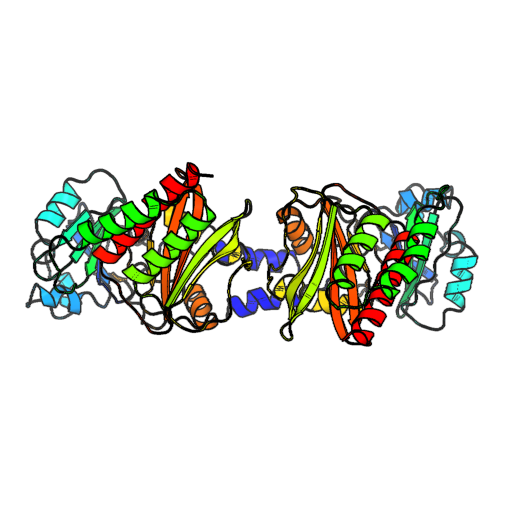57 ? -95.831 -31.704 -75.925 1.00 66.26 55 PHE A O 1
ATOM 2858 N N . SER B 1 58 ? -95.832 -29.523 -75.348 1.00 66.65 56 SER A N 1
ATOM 2859 C CA . SER B 1 58 ? -95.933 -29.057 -76.724 1.00 69.14 56 SER A CA 1
ATOM 2860 C C . SER B 1 58 ? -94.628 -29.215 -77.494 1.00 69.93 56 SER A C 1
ATOM 2861 O O . SER B 1 58 ? -94.623 -29.036 -78.715 1.00 75.09 56 SER A O 1
ATOM 2864 N N . VAL B 1 59 ? -93.529 -29.539 -76.820 1.00 69.08 57 VAL A N 1
ATOM 2865 C CA . VAL B 1 59 ? -92.260 -29.742 -77.509 1.00 71.46 57 VAL A CA 1
ATOM 2866 C C . VAL B 1 59 ? -92.124 -31.177 -78.000 1.00 73.99 57 VAL A C 1
ATOM 2867 O O . VAL B 1 59 ? -91.603 -31.422 -79.092 1.00 72.82 57 VAL A O 1
ATOM 2871 N N . ALA B 1 60 ? -92.591 -32.137 -77.200 1.00 76.46 58 ALA A N 1
ATOM 2872 C CA . ALA B 1 60 ? -92.586 -33.539 -77.596 1.00 79.22 58 ALA A CA 1
ATOM 2873 C C . ALA B 1 60 ? -93.735 -33.884 -78.537 1.00 80.56 58 ALA A C 1
ATOM 2874 O O . ALA B 1 60 ? -93.638 -34.870 -79.277 1.00 80.72 58 ALA A O 1
ATOM 2876 N N . ASP B 1 61 ? -94.804 -33.087 -78.533 1.00 78.05 59 ASP A N 1
ATOM 2877 C CA . ASP B 1 61 ? -96.043 -33.421 -79.221 1.00 77.74 59 ASP A CA 1
ATOM 2878 C C . ASP B 1 61 ? -96.615 -32.171 -79.874 1.00 82.16 59 ASP A C 1
ATOM 2879 O O . ASP B 1 61 ? -96.691 -31.114 -79.239 1.00 83.22 59 ASP A O 1
ATOM 2884 N N . ASN B 1 62 ? -97.033 -32.301 -81.134 1.00 82.13 60 ASN A N 1
ATOM 2885 C CA . ASN B 1 62 ? -97.516 -31.141 -81.877 1.00 85.35 60 ASN A CA 1
ATOM 2886 C C . ASN B 1 62 ? -98.901 -30.718 -81.403 1.00 80.75 60 ASN A C 1
ATOM 2887 O O . ASN B 1 62 ? -99.186 -29.521 -81.278 1.00 79.95 60 ASN A O 1
ATOM 2892 N N . THR B 1 63 ? -99.764 -31.686 -81.112 1.00 78.30 61 THR A N 1
ATOM 2893 C CA . THR B 1 63 ? -101.179 -31.426 -80.882 1.00 77.79 61 THR A CA 1
ATOM 2894 C C . THR B 1 63 ? -101.478 -30.817 -79.518 1.00 78.99 61 THR A C 1
ATOM 2895 O O . THR B 1 63 ? -102.640 -30.486 -79.255 1.00 79.12 61 THR A O 1
ATOM 2899 N N . ILE B 1 64 ? -100.480 -30.659 -78.652 1.00 79.64 62 ILE A N 1
ATOM 2900 C CA . ILE B 1 64 ? -100.684 -30.114 -77.312 1.00 76.18 62 ILE A CA 1
ATOM 2901 C C . ILE B 1 64 ? -100.447 -28.606 -77.344 1.00 73.46 62 ILE A C 1
ATOM 2902 O O . ILE B 1 64 ? -99.335 -28.149 -77.632 1.00 69.71 62 ILE A O 1
ATOM 2907 N N . HIS B 1 65 ? -101.490 -27.832 -77.038 1.00 67.59 63 HIS A N 1
ATOM 2908 C CA . HIS B 1 65 ? -101.370 -26.381 -76.949 1.00 69.47 63 HIS A CA 1
ATOM 2909 C C . HIS B 1 65 ? -101.939 -25.797 -75.668 1.00 66.92 63 HIS A C 1
ATOM 2910 O O . HIS B 1 65 ? -101.526 -24.698 -75.284 1.00 68.04 63 HIS A O 1
ATOM 2917 N N . GLU B 1 66 ? -102.872 -26.474 -75.006 1.00 71.02 64 GLU A N 1
ATOM 2918 C CA . GLU B 1 66 ? -103.451 -26.030 -73.746 1.00 68.77 64 GLU A CA 1
ATOM 2919 C C . GLU B 1 66 ? -103.386 -27.168 -72.740 1.00 63.71 64 GLU A C 1
ATOM 2920 O O . GLU B 1 66 ? -103.032 -28.303 -73.072 1.00 61.05 64 GLU A O 1
ATOM 2926 N N . LEU B 1 67 ? -103.748 -26.856 -71.494 1.00 64.83 65 LEU A N 1
ATOM 2927 C CA . LEU B 1 67 ? -103.921 -27.909 -70.504 1.00 61.29 65 LEU A CA 1
ATOM 2928 C C . LEU B 1 67 ? -105.130 -28.777 -70.824 1.00 61.43 65 LEU A C 1
ATOM 2929 O O . LEU B 1 67 ? -105.185 -29.935 -70.389 1.00 58.40 65 LEU A O 1
ATOM 2934 N N . SER B 1 68 ? -106.091 -28.245 -71.586 1.00 66.13 66 SER A N 1
ATOM 2935 C CA . SER B 1 68 ? -107.227 -29.049 -72.027 1.00 67.17 66 SER A CA 1
ATOM 2936 C C . SER B 1 68 ? -106.781 -30.253 -72.842 1.00 60.71 66 SER A C 1
ATOM 2937 O O . SER B 1 68 ? -107.367 -31.334 -72.723 1.00 60.59 66 SER A O 1
ATOM 2940 N N . ASP B 1 69 ? -105.734 -30.095 -73.653 1.00 60.75 67 ASP A N 1
ATOM 2941 C CA . ASP B 1 69 ? -105.246 -31.181 -74.494 1.00 57.48 67 ASP A CA 1
ATOM 2942 C C . ASP B 1 69 ? -104.604 -32.316 -73.707 1.00 60.69 67 ASP A C 1
ATOM 2943 O O . ASP B 1 69 ? -104.390 -33.392 -74.276 1.00 60.52 67 ASP A O 1
ATOM 2948 N N . ILE B 1 70 ? -104.276 -32.111 -72.430 1.00 55.48 68 ILE A N 1
ATOM 2949 C CA . ILE B 1 70 ? -103.743 -33.216 -71.643 1.00 55.84 68 ILE A CA 1
ATOM 2950 C C . ILE B 1 70 ? -104.813 -34.279 -71.444 1.00 54.23 68 ILE A C 1
ATOM 2951 O O . ILE B 1 70 ? -104.534 -35.484 -71.522 1.00 53.61 68 ILE A O 1
ATOM 2956 N N . LYS B 1 71 ? -106.061 -33.853 -71.224 1.00 54.20 69 LYS A N 1
ATOM 2957 C CA . LYS B 1 71 ? -107.161 -34.801 -71.067 1.00 60.18 69 LYS A CA 1
ATOM 2958 C C . LYS B 1 71 ? -107.380 -35.655 -72.316 1.00 60.03 69 LYS A C 1
ATOM 2959 O O . LYS B 1 71 ? -107.940 -36.753 -72.209 1.00 61.80 69 LYS A O 1
ATOM 2965 N N . GLN B 1 72 ? -106.938 -35.190 -73.485 1.00 50.82 70 GLN A N 1
ATOM 2966 C CA . GLN B 1 72 ? -107.099 -35.916 -74.738 1.00 56.06 70 GLN A CA 1
ATOM 2967 C C . GLN B 1 72 ? -105.878 -36.741 -75.117 1.00 54.83 70 GLN A C 1
ATOM 2968 O O . GLN B 1 72 ? -105.869 -37.350 -76.189 1.00 53.59 70 GLN A O 1
ATOM 2974 N N . ALA B 1 73 ? -104.847 -36.764 -74.289 1.00 52.50 71 ALA A N 1
ATOM 2975 C CA . ALA B 1 73 ? -103.587 -37.380 -74.670 1.00 50.39 71 ALA A CA 1
ATOM 2976 C C . ALA B 1 73 ? -103.489 -38.800 -74.125 1.00 46.13 71 ALA A C 1
ATOM 2977 O O . ALA B 1 73 ? -104.240 -39.211 -73.238 1.00 47.03 71 ALA A O 1
ATOM 2979 N N . ASN B 1 74 ? -102.550 -39.551 -74.690 1.00 45.63 72 ASN A N 1
ATOM 2980 C CA . ASN B 1 74 ? -102.226 -40.897 -74.246 1.00 47.03 72 ASN A CA 1
ATOM 2981 C C . ASN B 1 74 ? -100.779 -40.896 -73.777 1.00 49.81 72 ASN A C 1
ATOM 2982 O O . ASN B 1 74 ? -99.879 -40.510 -74.538 1.00 45.83 72 ASN A O 1
ATOM 2987 N N . ILE B 1 75 ? -100.562 -41.321 -72.525 1.00 43.52 73 ILE A N 1
ATOM 2988 C CA . ILE B 1 75 ? -99.216 -41.335 -71.958 1.00 38.67 73 ILE A CA 1
ATOM 2989 C C . ILE B 1 75 ? -98.252 -42.135 -72.829 1.00 39.61 73 ILE A C 1
ATOM 2990 O O . ILE B 1 75 ? -97.060 -41.815 -72.904 1.00 41.02 73 ILE A O 1
ATOM 2995 N N . ASN B 1 76 ? -98.741 -43.172 -73.512 1.00 39.26 74 ASN A N 1
ATOM 2996 C CA . ASN B 1 76 ? -97.850 -43.976 -74.340 1.00 45.87 74 ASN A CA 1
ATOM 2997 C C . ASN B 1 76 ? -97.297 -43.209 -75.543 1.00 46.66 74 ASN A C 1
ATOM 2998 O O . ASN B 1 76 ? -96.326 -43.672 -76.148 1.00 46.92 74 ASN A O 1
ATOM 3003 N N . SER B 1 77 ? -97.865 -42.049 -75.887 1.00 42.90 75 SER A N 1
ATOM 3004 C CA . SER B 1 77 ? -97.305 -41.204 -76.937 1.00 49.44 75 SER A CA 1
ATOM 3005 C C . SER B 1 77 ? -96.522 -40.013 -76.408 1.00 47.60 75 SER A C 1
ATOM 3006 O O . SER B 1 77 ? -95.651 -39.503 -77.122 1.00 49.78 75 SER A O 1
ATOM 3009 N N . LEU B 1 78 ? -96.818 -39.556 -75.187 1.00 47.28 76 LEU A N 1
ATOM 3010 C CA . LEU B 1 78 ? -96.123 -38.400 -74.621 1.00 44.44 76 LEU A CA 1
ATOM 3011 C C . LEU B 1 78 ? -94.701 -38.742 -74.216 1.00 45.39 76 LEU A C 1
ATOM 3012 O O . LEU B 1 78 ? -93.804 -37.898 -74.311 1.00 51.52 76 LEU A O 1
ATOM 3017 N N . LEU B 1 79 ? -94.486 -39.932 -73.755 1.00 45.55 77 LEU A N 1
ATOM 3018 C CA . LEU B 1 79 ? -93.222 -40.286 -73.145 1.00 42.86 77 LEU A CA 1
ATOM 3019 C C . LEU B 1 79 ? -92.313 -40.986 -74.145 1.00 43.98 77 LEU A C 1
ATOM 3020 O O . LEU B 1 79 ? -92.784 -41.735 -75.004 1.00 47.02 77 LEU A O 1
ATOM 3025 N N . PRO B 1 80 ? -91.005 -40.763 -74.033 1.00 47.51 78 PRO A N 1
ATOM 3026 C CA . PRO B 1 80 ? -90.060 -41.485 -74.888 1.00 42.82 78 PRO A CA 1
ATOM 3027 C C . PRO B 1 80 ? -90.185 -42.985 -74.684 1.00 44.28 78 PRO A C 1
ATOM 3028 O O . PRO B 1 80 ? -90.563 -43.463 -73.613 1.00 44.67 78 PRO A O 1
ATOM 3032 N N . GLU B 1 81 ? -89.846 -43.727 -75.734 1.00 48.64 79 GLU A N 1
ATOM 3033 C CA . GLU B 1 81 ? -89.933 -45.175 -75.658 1.00 48.70 79 GLU A CA 1
ATOM 3034 C C . GLU B 1 81 ? -89.009 -45.730 -74.590 1.00 41.78 79 GLU A C 1
ATOM 3035 O O . GLU B 1 81 ? -89.352 -46.706 -73.918 1.00 42.08 79 GLU A O 1
ATOM 3041 N N . HIS B 1 82 ? -87.843 -45.113 -74.405 1.00 47.50 80 HIS A N 1
ATOM 3042 C CA . HIS B 1 82 ? -86.888 -45.635 -73.435 1.00 45.20 80 HIS A CA 1
ATOM 3043 C C . HIS B 1 82 ? -87.368 -45.412 -72.001 1.00 43.19 80 HIS A C 1
ATOM 3044 O O . HIS B 1 82 ? -87.122 -46.248 -71.122 1.00 42.49 80 HIS A O 1
ATOM 3051 N N . LEU B 1 83 ? -88.093 -44.323 -71.754 1.00 43.26 81 LEU A N 1
ATOM 3052 C CA . LEU B 1 83 ? -88.657 -44.112 -70.428 1.00 37.31 81 LEU A CA 1
ATOM 3053 C C . LEU B 1 83 ? -89.742 -45.136 -70.133 1.00 40.32 81 LEU A C 1
ATOM 3054 O O . LEU B 1 83 ? -89.787 -45.709 -69.037 1.00 39.95 81 LEU A O 1
ATOM 3059 N N . ILE B 1 84 ? -90.629 -45.372 -71.100 1.00 43.12 82 ILE A N 1
ATOM 3060 C CA . ILE B 1 84 ? -91.683 -46.364 -70.919 1.00 41.82 82 ILE A CA 1
ATOM 3061 C C . ILE B 1 84 ? -91.072 -47.734 -70.664 1.00 39.80 82 ILE A C 1
ATOM 3062 O O . ILE B 1 84 ? -91.470 -48.458 -69.740 1.00 33.98 82 ILE A O 1
ATOM 3067 N N . SER B 1 85 ? -90.065 -48.086 -71.461 1.00 38.01 83 SER A N 1
ATOM 3068 C CA . SER B 1 85 ? -89.383 -49.365 -71.301 1.00 37.63 83 SER A CA 1
ATOM 3069 C C . SER B 1 85 ? -88.726 -49.487 -69.927 1.00 38.24 83 SER A C 1
ATOM 3070 O O . SER B 1 85 ? -88.769 -50.553 -69.301 1.00 42.25 83 SER A O 1
ATOM 3073 N N . GLY B 1 86 ? -88.107 -48.412 -69.440 1.00 40.09 84 GLY A N 1
ATOM 3074 C CA . GLY B 1 86 ? -87.467 -48.483 -68.134 1.00 37.04 84 GLY A CA 1
ATOM 3075 C C . GLY B 1 86 ? -88.465 -48.635 -67.002 1.00 37.13 84 GLY A C 1
ATOM 3076 O O . GLY B 1 86 ? -88.270 -49.445 -66.093 1.00 41.55 84 GLY A O 1
ATOM 3077 N N . LEU B 1 87 ? -89.547 -47.847 -67.039 1.00 35.79 85 LEU A N 1
ATOM 3078 C CA . LEU B 1 87 ? -90.576 -47.949 -66.007 1.00 33.07 85 LEU A CA 1
ATOM 3079 C C . LEU B 1 87 ? -91.261 -49.308 -66.032 1.00 35.69 85 LEU A C 1
ATOM 3080 O O . LEU B 1 87 ? -91.648 -49.833 -64.980 1.00 34.94 85 LEU A O 1
ATOM 3085 N N . ALA B 1 88 ? -91.408 -49.899 -67.218 1.00 38.95 86 ALA A N 1
ATOM 3086 C CA . ALA B 1 88 ? -92.041 -51.208 -67.320 1.00 36.92 86 ALA A CA 1
ATOM 3087 C C . ALA B 1 88 ? -91.285 -52.254 -66.510 1.00 37.34 86 ALA A C 1
ATOM 3088 O O . ALA B 1 88 ? -91.895 -53.123 -65.885 1.00 36.98 86 ALA A O 1
ATOM 3090 N N . SER B 1 89 ? -89.959 -52.184 -66.502 1.00 38.33 87 SER A N 1
ATOM 3091 C CA . SER B 1 89 ? -89.143 -53.193 -65.849 1.00 36.37 87 SER A CA 1
ATOM 3092 C C . SER B 1 89 ? -88.553 -52.725 -64.527 1.00 44.59 87 SER A C 1
ATOM 3093 O O . SER B 1 89 ? -87.786 -53.469 -63.910 1.00 43.13 87 SER A O 1
ATOM 3096 N N . ALA B 1 90 ? -88.902 -51.522 -64.073 1.00 49.86 88 ALA A N 1
ATOM 3097 C CA . ALA B 1 90 ? -88.346 -50.985 -62.836 1.00 47.50 88 ALA A CA 1
ATOM 3098 C C . ALA B 1 90 ? -88.814 -51.827 -61.658 1.00 55.25 88 ALA A C 1
ATOM 3099 O O . ALA B 1 90 ? -90.009 -51.860 -61.335 1.00 49.30 88 ALA A O 1
ATOM 3101 N N . ILE B 1 91 ? -87.858 -52.495 -61.013 1.00 57.39 89 ILE A N 1
ATOM 3102 C CA . ILE B 1 91 ? -88.184 -53.479 -59.991 1.00 57.56 89 ILE A CA 1
ATOM 3103 C C . ILE B 1 91 ? -88.690 -52.799 -58.724 1.00 57.38 89 ILE A C 1
ATOM 3104 O O . ILE B 1 91 ? -89.596 -53.306 -58.051 1.00 55.27 89 ILE A O 1
ATOM 3109 N N . ARG B 1 92 ? -88.129 -51.642 -58.381 1.00 53.74 90 ARG A N 1
ATOM 3110 C CA . ARG B 1 92 ? -88.343 -51.052 -57.070 1.00 56.86 90 ARG A CA 1
ATOM 3111 C C . ARG B 1 92 ? -88.953 -49.665 -57.194 1.00 52.13 90 ARG A C 1
ATOM 3112 O O . ARG B 1 92 ? -88.698 -48.937 -58.156 1.00 53.71 90 ARG A O 1
ATOM 3120 N N . GLU B 1 93 ? -89.772 -49.315 -56.209 1.00 48.24 91 GLU A N 1
ATOM 3121 C CA . GLU B 1 93 ? -90.366 -47.994 -56.154 1.00 47.57 91 GLU A CA 1
ATOM 3122 C C . GLU B 1 93 ? -89.304 -46.942 -55.859 1.00 47.61 91 GLU A C 1
ATOM 3123 O O . GLU B 1 93 ? -88.233 -47.233 -55.320 1.00 45.78 91 GLU A O 1
ATOM 3129 N N . ASN B 1 94 ? -89.608 -45.704 -56.252 1.00 41.94 92 ASN A N 1
ATOM 3130 C CA . ASN B 1 94 ? -88.845 -44.523 -55.847 1.00 46.31 92 ASN A CA 1
ATOM 3131 C C . ASN B 1 94 ? -87.393 -44.570 -56.317 1.00 49.07 92 ASN A C 1
ATOM 3132 O O . ASN B 1 94 ? -86.504 -44.042 -55.647 1.00 49.69 92 ASN A O 1
ATOM 3137 N N . GLU B 1 95 ? -87.146 -45.191 -57.471 1.00 45.16 93 GLU A N 1
ATOM 3138 C CA . GLU B 1 95 ? -85.822 -45.257 -58.089 1.00 49.13 93 GLU A CA 1
ATOM 3139 C C . GLU B 1 95 ? -85.892 -44.558 -59.438 1.00 48.54 93 GLU A C 1
ATOM 3140 O O . GLU B 1 95 ? -86.107 -45.210 -60.475 1.00 45.49 93 GLU A O 1
ATOM 3146 N N . PRO B 1 96 ? -85.715 -43.237 -59.470 1.00 49.48 94 PRO A N 1
ATOM 3147 C CA . PRO B 1 96 ? -85.968 -42.484 -60.705 1.00 40.68 94 PRO A CA 1
ATOM 3148 C C . PRO B 1 96 ? -85.014 -42.871 -61.824 1.00 48.50 94 PRO A C 1
ATOM 3149 O O . PRO B 1 96 ? -83.831 -43.131 -61.593 1.00 51.92 94 PRO A O 1
ATOM 3153 N N . ILE B 1 97 ? -85.550 -42.909 -63.048 1.00 44.05 95 ILE A N 1
ATOM 3154 C CA . ILE B 1 97 ? -84.763 -43.124 -64.255 1.00 46.18 95 ILE A CA 1
ATOM 3155 C C . ILE B 1 97 ? -84.905 -41.899 -65.150 1.00 44.73 95 ILE A C 1
ATOM 3156 O O . ILE B 1 97 ? -85.945 -41.232 -65.173 1.00 43.89 95 ILE A O 1
ATOM 3161 N N A TRP B 1 98 ? -83.863 -41.649 -65.941 0.38 45.97 96 TRP A N 1
ATOM 3162 N N B TRP B 1 98 ? -83.828 -41.565 -65.849 0.62 45.97 96 TRP A N 1
ATOM 3163 C CA A TRP B 1 98 ? -83.666 -40.397 -66.661 0.38 45.92 96 TRP A CA 1
ATOM 3164 C CA B TRP B 1 98 ? -83.795 -40.356 -66.657 0.62 45.94 96 TRP A CA 1
ATOM 3165 C C A TRP B 1 98 ? -83.546 -40.683 -68.155 0.38 44.19 96 TRP A C 1
ATOM 3166 C C B TRP B 1 98 ? -83.629 -40.712 -68.128 0.62 44.15 96 TRP A C 1
ATOM 3167 O O A TRP B 1 98 ? -82.808 -41.589 -68.557 0.38 44.80 96 TRP A O 1
ATOM 3168 O O B TRP B 1 98 ? -82.937 -41.675 -68.479 0.62 44.70 96 TRP A O 1
ATOM 3189 N N . VAL B 1 99 ? -84.279 -39.930 -68.978 1.00 41.81 97 VAL A N 1
ATOM 3190 C CA . VAL B 1 99 ? -84.200 -40.091 -70.432 1.00 43.65 97 VAL A CA 1
ATOM 3191 C C . VAL B 1 99 ? -84.184 -38.713 -71.084 1.00 45.17 97 VAL A C 1
ATOM 3192 O O . VAL B 1 99 ? -85.023 -37.863 -70.772 1.00 45.17 97 VAL A O 1
ATOM 3196 N N . GLU B 1 100 ? -83.246 -38.497 -72.002 1.00 48.04 98 GLU A N 1
ATOM 3197 C CA . GLU B 1 100 ? -83.058 -37.205 -72.649 1.00 46.71 98 GLU A CA 1
ATOM 3198 C C . GLU B 1 100 ? -83.427 -37.285 -74.121 1.00 50.87 98 GLU A C 1
ATOM 3199 O O . GLU B 1 100 ? -82.928 -38.157 -74.840 1.00 51.68 98 GLU A O 1
ATOM 3205 N N . THR B 1 101 ? -84.280 -36.370 -74.569 1.00 47.75 99 THR A N 1
ATOM 3206 C CA . THR B 1 101 ? -84.523 -36.181 -75.987 1.00 50.41 99 THR A CA 1
ATOM 3207 C C . THR B 1 101 ? -83.687 -34.995 -76.481 1.00 57.59 99 THR A C 1
ATOM 3208 O O . THR B 1 101 ? -82.723 -34.581 -75.825 1.00 55.97 99 THR A O 1
ATOM 3212 N N . ASP B 1 102 ? -84.039 -34.454 -77.651 1.00 62.06 100 ASP A N 1
ATOM 3213 C CA . ASP B 1 102 ? -83.324 -33.292 -78.171 1.00 68.08 100 ASP A CA 1
ATOM 3214 C C . ASP B 1 102 ? -83.638 -32.048 -77.361 1.00 65.49 100 ASP A C 1
ATOM 3215 O O . ASP B 1 102 ? -82.803 -31.142 -77.257 1.00 62.11 100 ASP A O 1
ATOM 3220 N N . ARG B 1 103 ? -84.834 -31.995 -76.783 1.00 63.02 101 ARG A N 1
ATOM 3221 C CA . ARG B 1 103 ? -85.350 -30.794 -76.150 1.00 62.95 101 ARG A CA 1
ATOM 3222 C C . ARG B 1 103 ? -85.794 -30.986 -74.711 1.00 58.95 101 ARG A C 1
ATOM 3223 O O . ARG B 1 103 ? -85.969 -29.983 -74.010 1.00 52.80 101 ARG A O 1
ATOM 3231 N N . LEU B 1 104 ? -85.990 -32.220 -74.247 1.00 59.57 102 LEU A N 1
ATOM 3232 C CA . LEU B 1 104 ? -86.600 -32.483 -72.955 1.00 44.42 102 LEU A CA 1
ATOM 3233 C C . LEU B 1 104 ? -85.755 -33.467 -72.164 1.00 46.42 102 LEU A C 1
ATOM 3234 O O . LEU B 1 104 ? -85.106 -34.353 -72.726 1.00 44.52 102 LEU A O 1
ATOM 3239 N N . SER B 1 105 ? -85.757 -33.272 -70.846 1.00 45.61 103 SER A N 1
ATOM 3240 C CA . SER B 1 105 ? -85.166 -34.186 -69.877 1.00 46.10 103 SER A CA 1
ATOM 3241 C C . SER B 1 105 ? -86.296 -34.756 -69.028 1.00 40.77 103 SER A C 1
ATOM 3242 O O . SER B 1 105 ? -87.028 -34.000 -68.384 1.00 40.29 103 SER A O 1
ATOM 3245 N N . PHE B 1 106 ? -86.452 -36.074 -69.047 1.00 41.39 104 PHE A N 1
ATOM 3246 C CA . PHE B 1 106 ? -87.512 -36.761 -68.328 1.00 39.95 104 PHE A CA 1
ATOM 3247 C C . PHE B 1 106 ? -86.917 -37.499 -67.148 1.00 39.20 104 PHE A C 1
ATOM 3248 O O . PHE B 1 106 ? -85.861 -38.130 -67.267 1.00 44.07 104 PHE A O 1
ATOM 3256 N N . LEU B 1 107 ? -87.617 -37.428 -66.026 1.00 37.20 105 LEU A N 1
ATOM 3257 C CA . LEU B 1 107 ? -87.352 -38.231 -64.847 1.00 40.52 105 LEU A CA 1
ATOM 3258 C C . LEU B 1 107 ? -88.632 -38.974 -64.514 1.00 38.81 105 LEU A C 1
ATOM 3259 O O . LEU B 1 107 ? -89.704 -38.369 -64.462 1.00 39.07 105 LEU A O 1
ATOM 3264 N N . GLY B 1 108 ? -88.534 -40.272 -64.302 1.00 34.69 106 GLY A N 1
ATOM 3265 C CA . GLY B 1 108 ? -89.733 -41.011 -63.990 1.00 32.45 106 GLY A CA 1
ATOM 3266 C C . GLY B 1 108 ? -89.513 -42.034 -62.908 1.00 33.08 106 GLY A C 1
ATOM 3267 O O . GLY B 1 108 ? -88.434 -42.629 -62.829 1.00 33.23 106 GLY A O 1
ATOM 3268 N N . TRP B 1 109 ? -90.521 -42.243 -62.066 1.00 29.14 107 TRP A N 1
ATOM 3269 C CA . TRP B 1 109 ? -90.397 -43.305 -61.083 1.00 36.61 107 TRP A CA 1
ATOM 3270 C C . TRP B 1 109 ? -91.770 -43.840 -60.696 1.00 34.86 107 TRP A C 1
ATOM 3271 O O . TRP B 1 109 ? -92.803 -43.191 -60.876 1.00 33.56 107 TRP A O 1
ATOM 3282 N N . ARG B 1 110 ? -91.752 -45.047 -60.152 1.00 35.88 108 ARG A N 1
ATOM 3283 C CA . ARG B 1 110 ? -92.949 -45.708 -59.663 1.00 41.00 108 ARG A CA 1
ATOM 3284 C C . ARG B 1 110 ? -93.104 -45.419 -58.177 1.00 38.67 108 ARG A C 1
ATOM 3285 O O . ARG B 1 110 ? -92.151 -45.581 -57.415 1.00 41.75 108 ARG A O 1
ATOM 3293 N N . HIS B 1 111 ? -94.293 -44.983 -57.771 1.00 37.49 109 HIS A N 1
ATOM 3294 C CA . HIS B 1 111 ? -94.625 -44.813 -56.358 1.00 42.04 109 HIS A CA 1
ATOM 3295 C C . HIS B 1 111 ? -96.014 -45.391 -56.132 1.00 42.71 109 HIS A C 1
ATOM 3296 O O . HIS B 1 111 ? -97.009 -44.834 -56.611 1.00 38.63 109 HIS A O 1
ATOM 3303 N N . GLU B 1 112 ? -96.068 -46.518 -55.418 1.00 47.96 110 GLU A N 1
ATOM 3304 C CA . GLU B 1 112 ? -97.300 -47.249 -55.135 1.00 44.56 110 GLU A CA 1
ATOM 3305 C C . GLU B 1 112 ? -98.078 -47.545 -56.415 1.00 38.84 110 GLU A C 1
ATOM 3306 O O . GLU B 1 112 ? -97.559 -48.237 -57.292 1.00 43.54 110 GLU A O 1
ATOM 3312 N N . ASN B 1 113 ? -99.310 -47.058 -56.548 1.00 41.79 111 ASN A N 1
ATOM 3313 C CA . ASN B 1 113 ? -100.085 -47.300 -57.765 1.00 38.73 111 ASN A CA 1
ATOM 3314 C C . ASN B 1 113 ? -99.950 -46.148 -58.756 1.00 40.40 111 ASN A C 1
ATOM 3315 O O . ASN B 1 113 ? -100.913 -45.789 -59.442 1.00 38.89 111 ASN A O 1
ATOM 3320 N N . TYR B 1 114 ? -98.774 -45.549 -58.839 1.00 40.03 112 TYR A N 1
ATOM 3321 C CA . TYR B 1 114 ? -98.582 -44.434 -59.753 1.00 35.25 112 TYR A CA 1
ATOM 3322 C C . TYR B 1 114 ? -97.214 -44.346 -60.381 1.00 33.11 112 TYR A C 1
ATOM 3323 O O . TYR B 1 114 ? -96.257 -44.898 -59.895 1.00 41.13 112 TYR A O 1
ATOM 3332 N N . TYR B 1 115 ? -97.146 -43.613 -61.477 1.00 32.45 113 TYR A N 1
ATOM 3333 C CA . TYR B 1 115 ? -95.906 -43.315 -62.148 1.00 33.22 113 TYR A CA 1
ATOM 3334 C C . TYR B 1 115 ? -95.854 -41.801 -62.066 1.00 33.19 113 TYR A C 1
ATOM 3335 O O . TYR B 1 115 ? -96.818 -41.144 -62.403 1.00 34.36 113 TYR A O 1
ATOM 3344 N N . ILE B 1 116 ? -94.743 -41.244 -61.613 1.00 31.81 114 ILE A N 1
ATOM 3345 C CA . ILE B 1 116 ? -94.600 -39.797 -61.529 1.00 31.60 114 ILE A CA 1
ATOM 3346 C C . ILE B 1 116 ? -93.542 -39.434 -62.546 1.00 31.82 114 ILE A C 1
ATOM 3347 O O . ILE B 1 116 ? -92.490 -40.032 -62.589 1.00 32.41 114 ILE A O 1
ATOM 3352 N N . ILE B 1 117 ? -93.860 -38.458 -63.377 1.00 29.70 115 ILE A N 1
ATOM 3353 C CA . ILE B 1 117 ? -93.023 -38.043 -64.490 1.00 30.38 115 ILE A CA 1
ATOM 3354 C C . ILE B 1 117 ? -92.738 -36.568 -64.284 1.00 32.37 115 ILE A C 1
ATOM 3355 O O . ILE B 1 117 ? -93.673 -35.763 -64.189 1.00 35.18 115 ILE A O 1
ATOM 3360 N N . GLU B 1 118 ? -91.466 -36.213 -64.201 1.00 32.47 116 GLU A N 1
ATOM 3361 C CA . GLU B 1 118 ? -91.035 -34.826 -64.183 1.00 33.40 116 GLU A CA 1
ATOM 3362 C C . GLU B 1 118 ? -90.301 -34.539 -65.483 1.00 37.14 116 GLU A C 1
ATOM 3363 O O . GLU B 1 118 ? -89.540 -35.378 -65.974 1.00 36.08 116 GLU A O 1
ATOM 3369 N N . VAL B 1 119 ? -90.546 -33.370 -66.063 1.00 36.26 117 VAL A N 1
ATOM 3370 C CA . VAL B 1 119 ? -89.879 -32.991 -67.303 1.00 39.14 117 VAL A CA 1
ATOM 3371 C C . VAL B 1 119 ? -89.324 -31.578 -67.158 1.00 38.99 117 VAL A C 1
ATOM 3372 O O . VAL B 1 119 ? -90.044 -30.650 -66.770 1.00 38.74 117 VAL A O 1
ATOM 3376 N N . GLU B 1 120 ? -88.035 -31.431 -67.435 1.00 39.10 118 GLU A N 1
ATOM 3377 C CA . GLU B 1 120 ? -87.382 -30.137 -67.515 1.00 41.06 118 GLU A CA 1
ATOM 3378 C C . GLU B 1 120 ? -86.945 -29.878 -68.954 1.00 48.03 118 GLU A C 1
ATOM 3379 O O . GLU B 1 120 ? -86.725 -30.812 -69.729 1.00 48.62 118 GLU A O 1
ATOM 3385 N N . ARG B 1 121 ? -86.838 -28.603 -69.318 1.00 48.52 119 ARG A N 1
ATOM 3386 C CA . ARG B 1 121 ? -86.202 -28.260 -70.582 1.00 47.01 119 ARG A CA 1
ATOM 3387 C C . ARG B 1 121 ? -84.733 -28.642 -70.531 1.00 49.98 119 ARG A C 1
ATOM 3388 O O . ARG B 1 121 ? -84.070 -28.516 -69.498 1.00 55.55 119 ARG A O 1
ATOM 3396 N N . TYR B 1 122 ? -84.235 -29.144 -71.648 1.00 53.18 120 TYR A N 1
ATOM 3397 C CA . TYR B 1 122 ? -82.886 -29.674 -71.734 1.00 58.56 120 TYR A CA 1
ATOM 3398 C C . TYR B 1 122 ? -82.112 -28.890 -72.782 1.00 65.43 120 TYR A C 1
ATOM 3399 O O . TYR B 1 122 ? -82.541 -28.792 -73.938 1.00 64.42 120 TYR A O 1
ATOM 3408 N N . HIS B 1 123 ? -80.980 -28.331 -72.376 1.00 70.59 121 HIS A N 1
ATOM 3409 C CA . HIS B 1 123 ? -80.058 -27.664 -73.281 1.00 71.41 121 HIS A CA 1
ATOM 3410 C C . HIS B 1 123 ? -78.761 -28.453 -73.277 1.00 69.51 121 HIS A C 1
ATOM 3411 O O . HIS B 1 123 ? -78.243 -28.791 -72.207 1.00 66.31 121 HIS A O 1
ATOM 3418 N N . VAL B 1 124 ? -78.257 -28.776 -74.468 1.00 70.14 122 VAL A N 1
ATOM 3419 C CA . VAL B 1 124 ? -77.059 -29.602 -74.548 1.00 74.04 122 VAL A CA 1
ATOM 3420 C C . VAL B 1 124 ? -75.869 -28.830 -73.992 1.00 72.14 122 VAL A C 1
ATOM 3421 O O . VAL B 1 124 ? -75.772 -27.602 -74.136 1.00 69.22 122 VAL A O 1
ATOM 3425 N N . GLN B 1 125 ? -74.973 -29.545 -73.315 1.00 62.85 123 GLN A N 1
ATOM 3426 C CA . GLN B 1 125 ? -73.764 -28.959 -72.755 1.00 60.65 123 GLN A CA 1
ATOM 3427 C C . GLN B 1 125 ? -72.627 -29.160 -73.752 1.00 58.97 123 GLN A C 1
ATOM 3428 O O . GLN B 1 125 ? -72.201 -30.293 -73.995 1.00 58.95 123 GLN A O 1
ATOM 3434 N N . THR B 1 126 ? -72.142 -28.060 -74.338 1.00 58.60 124 THR A N 1
ATOM 3435 C CA . THR B 1 126 ? -71.065 -28.160 -75.321 1.00 59.19 124 THR A CA 1
ATOM 3436 C C . THR B 1 126 ? -69.690 -28.238 -74.665 1.00 56.15 124 THR A C 1
ATOM 3437 O O . THR B 1 126 ? -68.761 -28.811 -75.247 1.00 53.39 124 THR A O 1
ATOM 3441 N N . SER B 1 127 ? -69.539 -27.674 -73.471 1.00 54.78 125 SER A N 1
ATOM 3442 C CA . SER B 1 127 ? -68.273 -27.697 -72.756 1.00 48.37 125 SER A CA 1
ATOM 3443 C C . SER B 1 127 ? -68.177 -28.932 -71.866 1.00 45.87 125 SER A C 1
ATOM 3444 O O . SER B 1 127 ? -69.181 -29.444 -71.366 1.00 46.76 125 SER A O 1
ATOM 3447 N N . ASN B 1 128 ? -66.950 -29.419 -71.694 1.00 39.00 126 ASN A N 1
ATOM 3448 C CA . ASN B 1 128 ? -66.641 -30.546 -70.827 1.00 36.36 126 ASN A CA 1
ATOM 3449 C C . ASN B 1 128 ? -66.158 -30.096 -69.454 1.00 39.79 126 ASN A C 1
ATOM 3450 O O . ASN B 1 128 ? -65.711 -30.928 -68.651 1.00 38.23 126 ASN A O 1
ATOM 3455 N N . TRP B 1 129 ? -66.230 -28.792 -69.183 1.00 38.32 127 TRP A N 1
ATOM 3456 C CA . TRP B 1 129 ? -65.602 -28.223 -67.998 1.00 37.55 127 TRP A CA 1
ATOM 3457 C C . TRP B 1 129 ? -66.133 -28.868 -66.726 1.00 40.07 127 TRP A C 1
ATOM 3458 O O . TRP B 1 129 ? -65.368 -29.128 -65.787 1.00 38.81 127 TRP A O 1
ATOM 3469 N N . PHE B 1 130 ? -67.442 -29.148 -66.685 1.00 36.54 128 PHE A N 1
ATOM 3470 C CA . PHE B 1 130 ? -68.044 -29.705 -65.481 1.00 33.42 128 PHE A CA 1
ATOM 3471 C C . PHE B 1 130 ? -67.616 -31.147 -65.264 1.00 36.28 128 PHE A C 1
ATOM 3472 O O . PHE B 1 130 ? -67.317 -31.534 -64.130 1.00 38.51 128 PHE A O 1
ATOM 3480 N N . GLU B 1 131 ? -67.572 -31.956 -66.332 1.00 35.51 129 GLU A N 1
ATOM 3481 C CA . GLU B 1 131 ? -67.075 -33.325 -66.201 1.00 35.75 129 GLU A CA 1
ATOM 3482 C C . GLU B 1 131 ? -65.627 -33.334 -65.733 1.00 33.58 129 GLU A C 1
ATOM 3483 O O . GLU B 1 131 ? -65.238 -34.174 -64.913 1.00 33.27 129 GLU A O 1
ATOM 3489 N N . ILE B 1 132 ? -64.822 -32.390 -66.229 1.00 32.16 130 ILE A N 1
ATOM 3490 C CA . ILE B 1 132 ? -63.425 -32.308 -65.813 1.00 33.27 130 ILE A CA 1
ATOM 3491 C C . ILE B 1 132 ? -63.321 -31.941 -64.333 1.00 40.07 130 ILE A C 1
ATOM 3492 O O . ILE B 1 132 ? -62.580 -32.579 -63.574 1.00 39.77 130 ILE A O 1
ATOM 3497 N N . GLN B 1 133 ? -64.061 -30.909 -63.897 1.00 38.34 131 GLN A N 1
ATOM 3498 C CA . GLN B 1 133 ? -64.002 -30.511 -62.487 1.00 38.67 131 GLN A CA 1
ATOM 3499 C C . GLN B 1 133 ? -64.495 -31.629 -61.576 1.00 33.93 131 GLN A C 1
ATOM 3500 O O . GLN B 1 133 ? -63.927 -31.863 -60.504 1.00 36.33 131 GLN A O 1
ATOM 3506 N N . PHE B 1 134 ? -65.553 -32.329 -61.985 1.00 35.44 132 PHE A N 1
ATOM 3507 C CA . PHE B 1 134 ? -66.045 -33.459 -61.209 1.00 33.61 132 PHE A CA 1
ATOM 3508 C C . PHE B 1 134 ? -64.971 -34.525 -61.072 1.00 37.99 132 PHE A C 1
ATOM 3509 O O . PHE B 1 134 ? -64.706 -35.016 -59.967 1.00 35.11 132 PHE A O 1
ATOM 3517 N N . GLN B 1 135 ? -64.323 -34.879 -62.189 1.00 37.23 133 GLN A N 1
ATOM 3518 C CA . GLN B 1 135 ? -63.293 -35.914 -62.147 1.00 34.63 133 GLN A CA 1
ATOM 3519 C C . GLN B 1 135 ? -62.099 -35.490 -61.296 1.00 32.35 133 GLN A C 1
ATOM 3520 O 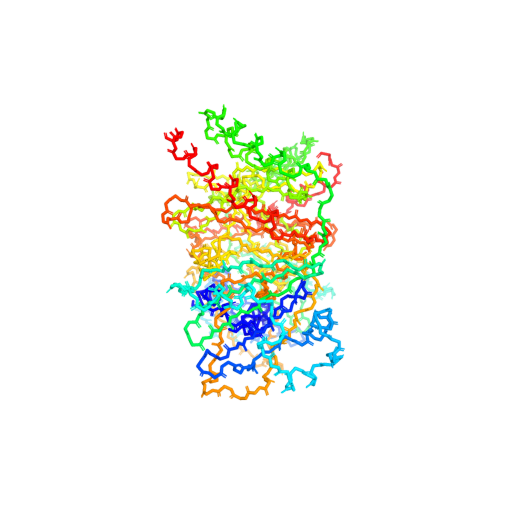O . GLN B 1 135 ? -61.494 -36.321 -60.611 1.00 31.84 133 GLN A O 1
ATOM 3526 N N . ARG B 1 136 ? -61.738 -34.204 -61.326 1.00 35.61 134 ARG A N 1
ATOM 3527 C CA . ARG B 1 136 ? -60.620 -33.743 -60.503 1.00 36.81 134 ARG A CA 1
ATOM 3528 C C . ARG B 1 136 ? -60.960 -33.667 -59.019 1.00 35.64 134 ARG A C 1
ATOM 3529 O O . ARG B 1 136 ? -60.043 -33.581 -58.201 1.00 38.99 134 ARG A O 1
ATOM 3537 N N . ALA B 1 137 ? -62.243 -33.705 -58.646 1.00 35.13 135 ALA A N 1
ATOM 3538 C CA . ALA B 1 137 ? -62.598 -33.573 -57.233 1.00 36.72 135 ALA A CA 1
ATOM 3539 C C . ALA B 1 137 ? -62.141 -34.767 -56.414 1.00 38.57 135 ALA A C 1
ATOM 3540 O O . ALA B 1 137 ? -61.921 -34.638 -55.205 1.00 36.23 135 ALA A O 1
ATOM 3542 N N . PHE B 1 138 ? -62.007 -35.935 -57.037 1.00 38.40 136 PHE A N 1
ATOM 3543 C CA . PHE B 1 138 ? -61.728 -37.129 -56.253 1.00 34.17 136 PHE A CA 1
ATOM 3544 C C . PHE B 1 138 ? -60.314 -37.096 -55.698 1.00 37.01 136 PHE A C 1
ATOM 3545 O O . PHE B 1 138 ? -60.103 -37.335 -54.505 1.00 38.21 136 PHE A O 1
ATOM 3553 N N . GLN B 1 139 ? -59.330 -36.779 -56.538 1.00 41.16 137 GLN A N 1
ATOM 3554 C CA . GLN B 1 139 ? -57.973 -36.678 -56.019 1.00 41.77 137 GLN A CA 1
ATOM 3555 C C . GLN B 1 139 ? -57.862 -35.537 -55.019 1.00 39.02 137 GLN A C 1
ATOM 3556 O O . GLN B 1 139 ? -57.160 -35.658 -54.014 1.00 36.07 137 GLN A O 1
ATOM 3562 N N . LYS B 1 140 ? -58.563 -34.426 -55.272 1.00 38.83 138 LYS A N 1
ATOM 3563 C CA . LYS B 1 140 ? -58.501 -33.287 -54.363 1.00 36.68 138 LYS A CA 1
ATOM 3564 C C . LYS B 1 140 ? -59.027 -33.656 -52.984 1.00 39.76 138 LYS A C 1
ATOM 3565 O O . LYS B 1 140 ? -58.443 -33.271 -51.963 1.00 40.88 138 LYS A O 1
ATOM 3571 N N . LEU B 1 141 ? -60.125 -34.411 -52.934 1.00 39.85 139 LEU A N 1
ATOM 3572 C CA . LEU B 1 141 ? -60.679 -34.832 -51.653 1.00 35.53 139 LEU A CA 1
ATOM 3573 C C . LEU B 1 141 ? -59.837 -35.923 -51.011 1.00 40.37 139 LEU A C 1
ATOM 3574 O O . LEU B 1 141 ? -59.777 -36.013 -49.782 1.00 41.56 139 LEU A O 1
ATOM 3579 N N . ARG B 1 142 ? -59.183 -36.754 -51.823 1.00 42.29 140 ARG A N 1
ATOM 3580 C CA . ARG B 1 142 ? -58.323 -37.808 -51.297 1.00 42.11 140 ARG A CA 1
ATOM 3581 C C . ARG B 1 142 ? -57.046 -37.240 -50.676 1.00 40.19 140 ARG A C 1
ATOM 3582 O O . ARG B 1 142 ? -56.524 -37.808 -49.712 1.00 40.74 140 ARG A O 1
ATOM 3590 N N . ASN B 1 143 ? -56.524 -36.135 -51.216 1.00 38.23 141 ASN A N 1
ATOM 3591 C CA . ASN B 1 143 ? -55.332 -35.501 -50.665 1.00 40.12 141 ASN A CA 1
ATOM 3592 C C . ASN B 1 143 ? -55.598 -34.831 -49.321 1.00 47.48 141 ASN A C 1
ATOM 3593 O O . ASN B 1 143 ? -54.642 -34.423 -48.651 1.00 49.49 141 ASN A O 1
ATOM 3598 N N . CYS B 1 144 ? -56.862 -34.700 -48.922 1.00 44.10 142 CYS A N 1
ATOM 3599 C CA . CYS B 1 144 ? -57.218 -34.088 -47.650 1.00 45.09 142 CYS A CA 1
ATOM 3600 C C . CYS B 1 144 ? -56.902 -35.044 -46.509 1.00 44.76 142 CYS A C 1
ATOM 3601 O O . CYS B 1 144 ? -57.375 -36.183 -46.497 1.00 43.48 142 CYS A O 1
ATOM 3604 N N . LYS B 1 145 ? -56.129 -34.563 -45.537 1.00 44.17 143 LYS A N 1
ATOM 3605 C CA . LYS B 1 145 ? -55.658 -35.393 -44.445 1.00 45.51 143 LYS A CA 1
ATOM 3606 C C . LYS B 1 145 ? -56.250 -35.041 -43.087 1.00 43.55 143 LYS A C 1
ATOM 3607 O O . LYS B 1 145 ? -56.143 -35.857 -42.169 1.00 44.30 143 LYS A O 1
ATOM 3613 N N . THR B 1 146 ? -56.866 -33.869 -42.930 1.00 43.12 144 THR A N 1
ATOM 3614 C CA . THR B 1 146 ? -57.545 -33.509 -41.689 1.00 42.89 144 THR A CA 1
ATOM 3615 C C . THR B 1 146 ? -59.020 -33.235 -41.951 1.00 41.82 144 THR A C 1
ATOM 3616 O O . THR B 1 146 ? -59.438 -32.975 -43.082 1.00 44.46 144 THR A O 1
ATOM 3620 N N . HIS B 1 147 ? -59.801 -33.299 -40.872 1.00 44.50 145 HIS A N 1
ATOM 3621 C CA . HIS B 1 147 ? -61.216 -32.934 -40.921 1.00 41.31 145 HIS A CA 1
ATOM 3622 C C . HIS B 1 147 ? -61.414 -31.547 -41.525 1.00 40.36 145 HIS A C 1
ATOM 3623 O O . HIS B 1 147 ? -62.306 -31.338 -42.359 1.00 40.06 145 HIS A O 1
ATOM 3630 N N . ASN B 1 148 ? -60.570 -30.590 -41.137 1.00 41.03 146 ASN A N 1
ATOM 3631 C CA . ASN B 1 148 ? -60.774 -29.214 -41.573 1.00 42.73 146 ASN A CA 1
ATOM 3632 C C . ASN B 1 148 ? -60.450 -29.031 -43.052 1.00 42.46 146 ASN A C 1
ATOM 3633 O O . ASN B 1 148 ? -61.125 -28.262 -43.746 1.00 37.11 146 ASN A O 1
ATOM 3638 N N . ASP B 1 149 ? -59.404 -29.695 -43.549 1.00 41.68 147 ASP A N 1
ATOM 3639 C CA A ASP B 1 149 ? -59.095 -29.611 -44.971 0.50 41.15 147 ASP A CA 1
ATOM 3640 C CA B ASP B 1 149 ? -59.100 -29.600 -44.971 0.50 41.10 147 ASP A CA 1
ATOM 3641 C C . ASP B 1 149 ? -60.227 -30.197 -45.807 1.00 39.89 147 ASP A C 1
ATOM 3642 O O . ASP B 1 149 ? -60.620 -29.625 -46.830 1.00 39.37 147 ASP A O 1
ATOM 3651 N N . LEU B 1 150 ? -60.779 -31.328 -45.370 1.00 33.44 148 LEU A N 1
ATOM 3652 C CA . LEU B 1 150 ? -61.829 -31.980 -46.136 1.00 38.66 148 LEU A CA 1
ATOM 3653 C C . LEU B 1 150 ? -63.057 -31.083 -46.297 1.00 34.22 148 LEU A C 1
ATOM 3654 O O . LEU B 1 150 ? -63.544 -30.888 -47.411 1.00 35.86 148 LEU A O 1
ATOM 3659 N N . ILE B 1 151 ? -63.576 -30.532 -45.199 1.00 34.71 149 ILE A N 1
ATOM 3660 C CA . ILE B 1 151 ? -64.853 -29.824 -45.290 1.00 35.73 149 ILE A CA 1
ATOM 3661 C C . ILE B 1 151 ? -64.695 -28.516 -46.063 1.00 34.78 149 ILE A C 1
ATOM 3662 O O . ILE B 1 151 ? -65.604 -28.100 -46.797 1.00 38.99 149 ILE A O 1
ATOM 3667 N N . ASN B 1 152 ? -63.525 -27.881 -45.968 1.00 35.57 150 ASN A N 1
ATOM 3668 C CA . ASN B 1 152 ? -63.293 -26.650 -46.710 1.00 35.73 150 ASN A CA 1
ATOM 3669 C C . ASN B 1 152 ? -63.060 -26.916 -48.195 1.00 35.59 150 ASN A C 1
ATOM 3670 O O . ASN B 1 152 ? -63.628 -26.219 -49.047 1.00 39.07 150 ASN A O 1
ATOM 3675 N N . THR B 1 153 ? -62.245 -27.925 -48.520 1.00 34.18 151 THR A N 1
ATOM 3676 C CA . THR B 1 153 ? -62.136 -28.386 -49.898 1.00 34.04 151 THR A CA 1
ATOM 3677 C C . THR B 1 153 ? -63.506 -28.714 -50.480 1.00 34.30 151 THR A C 1
ATOM 3678 O O . THR B 1 153 ? -63.799 -28.365 -51.628 1.00 31.29 151 THR A O 1
ATOM 3682 N N . LEU B 1 154 ? -64.353 -29.392 -49.705 1.00 30.54 152 LEU A N 1
ATOM 3683 C CA . LEU B 1 154 ? -65.689 -29.727 -50.180 1.00 31.32 152 LEU A CA 1
ATOM 3684 C C . LEU B 1 154 ? -66.486 -28.472 -50.521 1.00 32.78 152 LEU A C 1
ATOM 3685 O O . LEU B 1 154 ? -67.081 -28.387 -51.602 1.00 30.78 152 LEU A O 1
ATOM 3690 N N . THR B 1 155 ? -66.518 -27.483 -49.612 1.00 34.24 153 THR A N 1
ATOM 3691 C CA . THR B 1 155 ? -67.265 -26.262 -49.934 1.00 32.50 153 THR A CA 1
ATOM 3692 C C . THR B 1 155 ?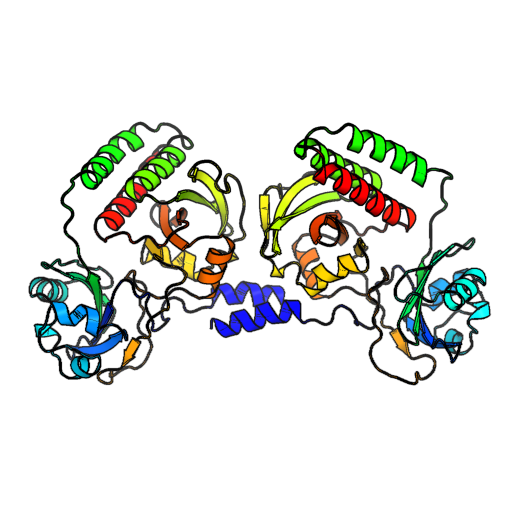 -66.721 -25.602 -51.198 1.00 32.70 153 THR A C 1
ATOM 3693 O O . THR B 1 155 ? -67.491 -25.102 -52.032 1.00 33.30 153 THR A O 1
ATOM 3697 N N . ARG B 1 156 ? -65.399 -25.620 -51.374 1.00 32.20 154 ARG A N 1
ATOM 3698 C CA . ARG B 1 156 ? -64.807 -24.955 -52.530 1.00 35.23 154 ARG A CA 1
ATOM 3699 C C . ARG B 1 156 ? -65.168 -25.674 -53.835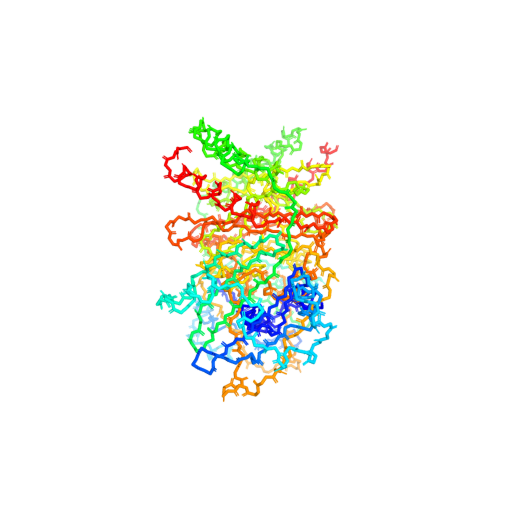 1.00 39.12 154 ARG A C 1
ATOM 3700 O O . ARG B 1 156 ? -65.565 -25.036 -54.823 1.00 40.98 154 ARG A O 1
ATOM 3708 N N . LEU B 1 157 ? -65.046 -27.007 -53.853 1.00 37.51 155 LEU A N 1
ATOM 3709 C CA . LEU B 1 157 ? -65.418 -27.783 -55.034 1.00 35.18 155 LEU A CA 1
ATOM 3710 C C . LEU B 1 157 ? -66.888 -27.590 -55.377 1.00 36.48 155 LEU A C 1
ATOM 3711 O O . LEU B 1 157 ? -67.243 -27.442 -56.557 1.00 34.37 155 LEU A O 1
ATOM 3716 N N . ILE B 1 158 ? -67.762 -27.600 -54.359 1.00 34.53 156 ILE A N 1
ATOM 3717 C CA . ILE B 1 158 ? -69.194 -27.460 -54.614 1.00 31.77 156 ILE A CA 1
ATOM 3718 C C . ILE B 1 158 ? -69.501 -26.077 -55.172 1.00 33.82 156 ILE A C 1
ATOM 3719 O O . ILE B 1 158 ? -70.340 -25.928 -56.073 1.00 35.77 156 ILE A O 1
ATOM 3724 N N . GLN B 1 159 ? -68.812 -25.044 -54.671 1.00 31.70 157 GLN A N 1
ATOM 3725 C CA . GLN B 1 159 ? -69.012 -23.711 -55.227 1.00 32.18 157 GLN A CA 1
ATOM 3726 C C . GLN B 1 159 ? -68.539 -23.642 -56.673 1.00 35.25 157 GLN A C 1
ATOM 3727 O O . GLN B 1 159 ? -69.200 -23.026 -57.517 1.00 35.43 157 GLN A O 1
ATOM 3733 N N . GLU B 1 160 ? -67.393 -24.267 -56.973 1.00 40.00 158 GLU A N 1
ATOM 3734 C CA . GLU B 1 160 ? -66.844 -24.230 -58.331 1.00 36.87 158 GLU A CA 1
ATOM 3735 C C . GLU B 1 160 ? -67.756 -24.928 -59.331 1.00 33.25 158 GLU A C 1
ATOM 3736 O O . GLU B 1 160 ? -67.971 -24.427 -60.434 1.00 34.12 158 GLU A O 1
ATOM 3742 N N . ILE B 1 161 ? -68.307 -26.079 -58.960 1.00 35.73 159 ILE A N 1
ATOM 3743 C CA . ILE B 1 161 ? -69.145 -26.830 -59.889 1.00 34.05 159 ILE A CA 1
ATOM 3744 C C . ILE B 1 161 ? -70.536 -26.214 -60.013 1.00 35.23 159 ILE A C 1
ATOM 3745 O O . ILE B 1 161 ? -71.101 -26.161 -61.108 1.00 34.54 159 ILE A O 1
ATOM 3750 N N . SER B 1 162 ? -71.121 -25.743 -58.908 1.00 36.57 160 SER A N 1
ATOM 3751 C CA . SER B 1 162 ? -72.483 -25.222 -58.941 1.00 28.58 160 SER A CA 1
ATOM 3752 C C . SER B 1 162 ? -72.563 -23.733 -59.253 1.00 32.52 160 SER A C 1
ATOM 3753 O O . SER B 1 162 ? -73.629 -23.258 -59.665 1.00 31.72 160 SER A O 1
ATOM 3756 N N . GLY B 1 163 ? -71.478 -22.982 -59.050 1.00 33.99 161 GLY A N 1
ATOM 3757 C CA . GLY B 1 163 ? -71.504 -21.540 -59.209 1.00 30.52 161 GLY A CA 1
ATOM 3758 C C . GLY B 1 163 ? -72.275 -20.756 -58.161 1.00 35.94 161 GLY A C 1
ATOM 3759 O O . GLY B 1 163 ? -72.465 -19.552 -58.345 1.00 36.93 161 GLY A O 1
ATOM 3760 N N . TYR B 1 164 ? -72.732 -21.388 -57.071 1.00 37.02 162 TYR A N 1
ATOM 3761 C CA . TYR B 1 164 ? -73.515 -20.676 -56.058 1.00 34.90 162 TYR A CA 1
ATOM 3762 C C . TYR B 1 164 ? -72.651 -19.710 -55.248 1.00 31.71 162 TYR A C 1
ATOM 3763 O O . TYR B 1 164 ? -71.496 -20.001 -54.921 1.00 34.86 162 TYR A O 1
ATOM 3772 N N . ASP B 1 165 ? -73.229 -18.545 -54.928 1.00 32.11 163 ASP A N 1
ATOM 3773 C CA . ASP B 1 165 ? -72.493 -17.488 -54.225 1.00 34.58 163 ASP A CA 1
ATOM 3774 C C . ASP B 1 165 ? -71.956 -17.941 -52.869 1.00 31.88 163 ASP A C 1
ATOM 3775 O O . ASP B 1 165 ? -70.896 -17.467 -52.440 1.00 33.74 163 ASP A O 1
ATOM 3780 N N . ARG B 1 166 ? -72.669 -18.826 -52.165 1.00 29.23 164 ARG A N 1
ATOM 3781 C CA . ARG B 1 166 ? -72.255 -19.226 -50.818 1.00 29.79 164 ARG A CA 1
ATOM 3782 C C . ARG B 1 166 ? -72.496 -20.712 -50.601 1.00 29.44 164 ARG A C 1
ATOM 3783 O O . ARG B 1 166 ? -73.588 -21.210 -50.880 1.00 30.54 164 ARG A O 1
ATOM 3791 N N . VAL B 1 167 ? -71.489 -21.414 -50.088 1.00 27.54 165 VAL A N 1
ATOM 3792 C CA . VAL B 1 167 ? -71.592 -22.841 -49.797 1.00 30.65 165 VAL A CA 1
ATOM 3793 C C . VAL B 1 167 ? -71.079 -23.095 -48.388 1.00 27.35 165 VAL A C 1
ATOM 3794 O O . VAL B 1 167 ? -69.977 -22.670 -48.034 1.00 29.08 165 VAL A O 1
ATOM 3798 N N . MET B 1 168 ? -71.879 -23.789 -47.590 1.00 31.14 166 MET A N 1
ATOM 3799 C CA . MET B 1 168 ? -71.617 -24.002 -46.174 1.00 32.51 166 MET A CA 1
ATOM 3800 C C . MET B 1 168 ? -71.822 -25.470 -45.855 1.00 31.23 166 MET A C 1
ATOM 3801 O O . MET B 1 168 ? -72.700 -26.114 -46.433 1.00 34.51 166 MET A O 1
ATOM 3806 N N . ILE B 1 169 ? -71.007 -25.997 -44.951 1.00 28.56 167 ILE A N 1
ATOM 3807 C CA . ILE B 1 169 ? -71.272 -27.292 -44.334 1.00 30.12 167 ILE A CA 1
ATOM 3808 C C . ILE B 1 169 ? -71.983 -27.011 -43.020 1.00 28.43 167 ILE A C 1
ATOM 3809 O O . ILE B 1 169 ? -71.460 -26.287 -42.168 1.00 28.62 167 ILE A O 1
ATOM 3814 N N . TYR B 1 170 ? -73.172 -27.579 -42.860 1.00 30.26 168 TYR A N 1
ATOM 3815 C CA . TYR B 1 170 ? -74.050 -27.333 -41.726 1.00 30.37 168 TYR A CA 1
ATOM 3816 C C . TYR B 1 170 ? -74.165 -28.655 -40.978 1.00 30.11 168 TYR A C 1
ATOM 3817 O O . TYR B 1 170 ? -74.772 -29.604 -41.481 1.00 33.65 168 TYR A O 1
ATOM 3826 N N . GLN B 1 171 ? -73.540 -28.737 -39.805 1.00 26.80 169 GLN A N 1
ATOM 3827 C CA . GLN B 1 171 ? -73.478 -29.976 -39.040 1.00 29.82 169 GLN A CA 1
ATOM 3828 C C . GLN B 1 171 ? -74.529 -29.987 -37.943 1.00 27.10 169 GLN A C 1
ATOM 3829 O O . GLN B 1 171 ? -74.732 -28.984 -37.253 1.00 28.13 169 GLN A O 1
ATOM 3835 N N . PHE B 1 172 ? -75.200 -31.125 -37.798 1.00 30.21 170 PHE A N 1
ATOM 3836 C CA . PHE B 1 172 ? -76.237 -31.303 -36.793 1.00 30.52 170 PHE A CA 1
ATOM 3837 C C . PHE B 1 172 ? -75.633 -31.793 -35.484 1.00 29.16 170 PHE A C 1
ATOM 3838 O O . PHE B 1 172 ? -74.750 -32.654 -35.482 1.00 35.21 170 PHE A O 1
ATOM 3846 N N . ASP B 1 173 ? -76.121 -31.249 -34.367 1.00 30.00 171 ASP A N 1
ATOM 3847 C CA . ASP B 1 173 ? -75.730 -31.783 -33.062 1.00 35.46 171 ASP A CA 1
ATOM 3848 C C . ASP B 1 173 ? -76.754 -32.855 -32.678 1.00 37.79 171 ASP A C 1
ATOM 3849 O O . ASP B 1 173 ? -77.691 -33.088 -33.454 1.00 36.20 171 ASP A O 1
ATOM 3854 N N . PRO B 1 174 ? -76.625 -33.552 -31.538 1.00 43.22 172 PRO A N 1
ATOM 3855 C CA . PRO B 1 174 ? -77.548 -34.678 -31.271 1.00 39.21 172 PRO A CA 1
ATOM 3856 C C . PRO B 1 174 ? -78.993 -34.264 -31.035 1.00 39.67 172 PRO A C 1
ATOM 3857 O O . PRO B 1 174 ? -79.866 -35.140 -31.014 1.00 43.61 172 PRO A O 1
ATOM 3861 N N . GLU B 1 175 ? -79.271 -32.977 -30.859 1.00 39.74 173 GLU A N 1
ATOM 3862 C CA . GLU B 1 175 ? -80.624 -32.447 -30.736 1.00 39.44 173 GLU A CA 1
ATOM 3863 C C . GLU B 1 175 ? -81.159 -31.896 -32.055 1.00 38.66 173 GLU A C 1
ATOM 3864 O O . GLU B 1 175 ? -82.303 -31.429 -32.097 1.00 37.26 173 GLU A O 1
ATOM 3870 N N . TRP B 1 176 ? -80.333 -31.944 -33.088 1.00 32.86 174 TRP A N 1
ATOM 3871 C CA . TRP B 1 176 ? -80.665 -31.448 -34.418 1.00 33.37 174 TRP A CA 1
ATOM 3872 C C . TRP B 1 176 ? -80.483 -29.950 -34.619 1.00 33.21 174 TRP A C 1
ATOM 3873 O O . TRP B 1 176 ? -80.894 -29.407 -35.623 1.00 29.71 174 TRP A O 1
ATOM 3884 N N . ASN B 1 177 ? -79.859 -29.294 -33.650 1.00 35.94 175 ASN A N 1
ATOM 3885 C CA . ASN B 1 177 ? -79.531 -27.890 -33.769 1.00 33.02 175 ASN A CA 1
ATOM 3886 C C . ASN B 1 177 ? -78.353 -27.938 -34.732 1.00 31.48 175 ASN A C 1
ATOM 3887 O O . ASN B 1 177 ? -77.737 -28.972 -34.881 1.00 32.20 175 ASN A O 1
ATOM 3892 N N . GLY B 1 178 ? -78.036 -26.846 -35.400 1.00 29.84 176 GLY A N 1
ATOM 3893 C CA . GLY B 1 178 ? -76.963 -26.877 -36.367 1.00 29.35 176 GLY A CA 1
ATOM 3894 C C . GLY B 1 178 ? -75.916 -25.804 -36.162 1.00 27.32 176 GLY A C 1
ATOM 3895 O O . GLY B 1 178 ? -76.176 -24.726 -35.649 1.00 29.00 176 GLY A O 1
ATOM 3896 N N . ARG B 1 179 ? -74.723 -26.111 -36.639 1.00 25.87 177 ARG A N 1
ATOM 3897 C CA . ARG B 1 179 ? -73.614 -25.178 -36.643 1.00 30.15 177 ARG A CA 1
ATOM 3898 C C . ARG B 1 179 ? -72.978 -25.160 -38.031 1.00 35.78 177 ARG A C 1
ATOM 3899 O O . ARG B 1 179 ? -72.821 -26.211 -38.661 1.00 32.79 177 ARG A O 1
ATOM 3907 N N . VAL B 1 180 ? -72.633 -23.974 -38.528 1.00 33.12 178 VAL A N 1
ATOM 3908 C CA . VAL B 1 180 ? -71.941 -23.859 -39.810 1.00 31.23 178 VAL A CA 1
ATOM 3909 C C . VAL B 1 180 ? -70.447 -24.009 -39.548 1.00 30.83 178 VAL A C 1
ATOM 3910 O O . VAL B 1 180 ? -69.835 -23.147 -38.915 1.00 32.24 178 VAL A O 1
ATOM 3914 N N . ILE B 1 181 ? -69.849 -25.093 -40.051 1.00 31.47 179 ILE A N 1
ATOM 3915 C CA . ILE B 1 181 ? -68.468 -25.444 -39.709 1.00 29.40 179 ILE A CA 1
ATOM 3916 C C . ILE B 1 181 ? -67.472 -25.150 -40.817 1.00 30.90 179 ILE A C 1
ATOM 3917 O O . ILE B 1 181 ? -66.259 -25.205 -40.561 1.00 32.57 179 ILE A O 1
ATOM 3922 N N . ALA B 1 182 ? -67.926 -24.871 -42.033 1.00 28.23 180 ALA A N 1
ATOM 3923 C CA . ALA B 1 182 ? -67.032 -24.507 -43.122 1.00 31.33 180 ALA A CA 1
ATOM 3924 C C . ALA B 1 182 ? -67.833 -23.685 -44.112 1.00 29.15 180 ALA A C 1
ATOM 3925 O O . ALA B 1 182 ? -69.058 -23.790 -44.176 1.00 32.11 180 ALA A O 1
ATOM 3927 N N . GLU B 1 183 ? -67.135 -22.872 -44.895 1.00 32.34 181 GLU A N 1
ATOM 3928 C CA . GLU B 1 183 ? -67.847 -21.901 -45.713 1.00 34.48 181 GLU A CA 1
ATOM 3929 C C . GLU B 1 183 ? -66.982 -21.462 -46.875 1.00 31.90 181 GLU A C 1
ATOM 3930 O O . GLU B 1 183 ? -65.816 -21.110 -46.686 1.00 31.30 181 GLU A O 1
ATOM 3936 N N . SER B 1 184 ? -67.563 -21.484 -48.069 1.00 32.51 182 SER A N 1
ATOM 3937 C CA . SER B 1 184 ? -67.011 -20.805 -49.229 1.00 34.22 182 SER A CA 1
ATOM 3938 C C . SER B 1 184 ? -68.034 -19.775 -49.663 1.00 37.36 182 SER A C 1
ATOM 3939 O O . SER B 1 184 ? -69.181 -20.120 -49.966 1.00 36.49 182 SER A O 1
ATOM 3942 N N . VAL B 1 185 ? -67.629 -18.513 -49.664 1.00 34.24 183 VAL A N 1
ATOM 3943 C CA . VAL B 1 185 ? -68.546 -17.420 -49.929 1.00 39.47 183 VAL A CA 1
ATOM 3944 C C . VAL B 1 185 ? -67.794 -16.383 -50.745 1.00 41.58 183 VAL A C 1
ATOM 3945 O O . VAL B 1 185 ? -66.622 -16.103 -50.469 1.00 40.76 183 VAL A O 1
ATOM 3949 N N . ARG B 1 186 ? -68.448 -15.870 -51.798 1.00 39.25 184 ARG A N 1
ATOM 3950 C CA . ARG B 1 186 ? -67.882 -14.772 -52.573 1.00 46.40 184 ARG A CA 1
ATOM 3951 C C . ARG B 1 186 ? -67.543 -13.618 -51.644 1.00 47.69 184 ARG A C 1
ATOM 3952 O O . ARG B 1 186 ? -68.224 -13.387 -50.638 1.00 48.23 184 ARG A O 1
ATOM 3960 N N . GLN B 1 187 ? -66.485 -12.886 -51.980 1.00 46.94 185 GLN A N 1
ATOM 3961 C CA . GLN B 1 187 ? -65.947 -11.933 -51.021 1.00 55.50 185 GLN A CA 1
ATOM 3962 C C . GLN B 1 187 ? -66.982 -10.861 -50.687 1.00 52.93 185 GLN A C 1
ATOM 3963 O O . GLN B 1 187 ? -67.716 -10.379 -51.557 1.00 50.93 185 GLN A O 1
ATOM 3969 N N . LEU B 1 188 ? -67.087 -10.571 -49.388 1.00 50.78 186 LEU A N 1
ATOM 3970 C CA . LEU B 1 188 ? -67.863 -9.506 -48.746 1.00 47.65 186 LEU A CA 1
ATOM 3971 C C . LEU B 1 188 ? -69.358 -9.793 -48.682 1.00 45.63 186 LEU A C 1
ATOM 3972 O O . LEU B 1 188 ? -70.122 -8.918 -48.248 1.00 43.62 186 LEU A O 1
ATOM 3977 N N . PHE B 1 189 ? -69.803 -10.987 -49.067 1.00 41.28 187 PHE A N 1
ATOM 3978 C CA . PHE B 1 189 ? -71.121 -11.443 -48.650 1.00 39.45 187 PHE A CA 1
ATOM 3979 C C . PHE B 1 189 ? -71.126 -11.740 -47.151 1.00 41.04 187 PHE A C 1
ATOM 3980 O O . PHE B 1 189 ? -70.081 -11.958 -46.522 1.00 40.26 187 PHE A O 1
ATOM 3988 N N . THR B 1 190 ? -72.329 -11.764 -46.585 1.00 39.03 188 THR A N 1
ATOM 3989 C CA . THR B 1 190 ? -72.492 -12.130 -45.187 1.00 38.32 188 THR A CA 1
ATOM 3990 C C . THR B 1 190 ? -71.919 -13.522 -44.928 1.00 42.58 188 THR A C 1
ATOM 3991 O O . THR B 1 190 ? -72.201 -14.476 -45.665 1.00 38.00 188 THR A O 1
ATOM 3995 N N . SER B 1 191 ? -71.101 -13.624 -43.880 1.00 40.79 189 SER A N 1
ATOM 3996 C CA . SER B 1 191 ? -70.519 -14.886 -43.449 1.00 37.52 189 SER A CA 1
ATOM 3997 C C . SER B 1 191 ? -71.368 -15.527 -42.356 1.00 39.30 189 SER A C 1
ATOM 3998 O O . SER B 1 191 ? -71.939 -14.837 -41.501 1.00 33.07 189 SER A O 1
ATOM 4001 N N . MET B 1 192 ? -71.449 -16.858 -42.391 1.00 38.25 190 MET A N 1
ATOM 4002 C CA . MET B 1 192 ? -72.165 -17.628 -41.379 1.00 34.71 190 MET A CA 1
ATOM 4003 C C . MET B 1 192 ? -71.261 -18.602 -40.643 1.00 32.86 190 MET A C 1
ATOM 4004 O O . MET B 1 192 ? -71.764 -19.461 -39.912 1.00 31.53 190 MET A O 1
ATOM 4009 N N . LEU B 1 193 ? -69.948 -18.509 -40.841 1.00 34.39 191 LEU A N 1
ATOM 4010 C CA . LEU B 1 193 ? -69.029 -19.480 -40.267 1.00 32.85 191 LEU A CA 1
ATOM 4011 C C . LEU B 1 193 ? -69.136 -19.467 -38.746 1.00 31.60 191 LEU A C 1
ATOM 4012 O O . LEU B 1 193 ? -69.091 -18.407 -38.116 1.00 34.56 191 LEU A O 1
ATOM 4017 N N . ASN B 1 194 ? -69.320 -20.650 -38.166 1.00 31.03 192 ASN A N 1
ATOM 4018 C CA . ASN B 1 194 ? -69.471 -20.836 -36.728 1.00 34.00 192 ASN A CA 1
ATOM 4019 C C . ASN B 1 194 ? -70.734 -20.196 -36.177 1.00 29.06 192 ASN A C 1
ATOM 4020 O O . ASN B 1 194 ? -70.808 -19.925 -34.981 1.00 37.05 192 ASN A O 1
ATOM 4025 N N . HIS B 1 195 ? -71.729 -19.916 -37.006 1.00 26.43 193 HIS A N 1
ATOM 4026 C CA . HIS B 1 195 ? -73.027 -19.515 -36.483 1.00 30.86 193 HIS A CA 1
ATOM 4027 C C . HIS B 1 195 ? -73.858 -20.750 -36.162 1.00 28.89 193 HIS A C 1
ATOM 4028 O O . HIS B 1 195 ? -73.734 -21.785 -36.816 1.00 32.49 193 HIS A O 1
ATOM 4035 N N . HIS B 1 196 ? -74.688 -20.637 -35.127 1.00 28.66 194 HIS A N 1
ATOM 4036 C CA A HIS B 1 196 ? -75.536 -21.731 -34.674 0.68 29.08 194 HIS A CA 1
ATOM 4037 C CA B HIS B 1 196 ? -75.539 -21.722 -34.656 0.32 28.63 194 HIS A CA 1
ATOM 4038 C C . HIS B 1 196 ? -76.995 -21.375 -34.938 1.00 26.75 194 HIS A C 1
ATOM 4039 O O . HIS B 1 196 ? -77.401 -20.218 -34.794 1.00 27.37 194 HIS A O 1
ATOM 4052 N N . PHE B 1 197 ? -77.777 -22.376 -35.324 1.00 24.54 195 PHE A N 1
ATOM 4053 C CA . PHE B 1 197 ? -79.178 -22.185 -35.657 1.00 28.95 195 PHE A CA 1
ATOM 4054 C C . PHE B 1 197 ? -80.017 -23.242 -34.956 1.00 31.09 195 PHE A C 1
ATOM 4055 O O . PHE B 1 197 ? -79.555 -24.371 -34.744 1.00 32.10 195 PHE A O 1
ATOM 4063 N N . PRO B 1 198 ? -81.253 -22.904 -34.592 1.00 31.79 196 PRO A N 1
ATOM 4064 C CA . PRO B 1 198 ? -82.109 -23.864 -33.884 1.00 32.59 196 PRO A CA 1
ATOM 4065 C C . PRO B 1 198 ? -82.605 -24.980 -34.794 1.00 34.23 196 PRO A C 1
ATOM 4066 O O . PRO B 1 198 ? -82.710 -24.831 -36.016 1.00 30.06 196 PRO A O 1
ATOM 4070 N N . ALA B 1 199 ? -82.941 -26.108 -34.155 1.00 32.04 197 ALA A N 1
ATOM 4071 C CA . ALA B 1 199 ? -83.364 -27.299 -34.883 1.00 30.93 197 ALA A CA 1
ATOM 4072 C C . ALA B 1 199 ? -84.571 -27.034 -35.762 1.00 34.01 197 ALA A C 1
ATOM 4073 O O . ALA B 1 199 ? -84.696 -27.629 -36.842 1.00 34.86 197 ALA A O 1
ATOM 4075 N N . SER B 1 200 ? -85.478 -26.162 -35.319 1.00 31.11 198 SER A N 1
ATOM 4076 C CA . SER B 1 200 ? -86.737 -25.993 -36.032 1.00 33.07 198 SER A CA 1
ATOM 4077 C C . SER B 1 200 ? -86.571 -25.346 -37.400 1.00 35.49 198 SER A C 1
ATOM 4078 O O . SER B 1 200 ? -87.520 -25.382 -38.187 1.00 40.14 198 SER A O 1
ATOM 4081 N N . ASP B 1 201 ? -85.404 -24.763 -37.702 1.00 28.23 199 ASP A N 1
ATOM 4082 C CA . ASP B 1 201 ? -85.222 -24.093 -38.985 1.00 33.04 199 ASP A CA 1
ATOM 4083 C C . ASP B 1 201 ? -85.189 -25.086 -40.142 1.00 33.65 199 ASP A C 1
ATOM 4084 O O . ASP B 1 201 ? -85.618 -24.756 -41.252 1.00 33.65 199 ASP A O 1
ATOM 4089 N N . ILE B 1 202 ? -84.667 -26.285 -39.909 1.00 32.06 200 ILE A N 1
ATOM 4090 C CA . ILE B 1 202 ? -84.824 -27.410 -40.821 1.00 30.26 200 ILE A CA 1
ATOM 4091 C C . ILE B 1 202 ? -85.713 -28.409 -40.091 1.00 33.06 200 ILE A C 1
ATOM 4092 O O . ILE B 1 202 ? -85.198 -29.297 -39.402 1.00 33.63 200 ILE A O 1
ATOM 4097 N N . PRO B 1 203 ? -87.036 -28.281 -40.168 1.00 33.71 201 PRO A N 1
ATOM 4098 C CA . PRO B 1 203 ? -87.911 -29.073 -39.290 1.00 35.61 201 PRO A CA 1
ATOM 4099 C C . PRO B 1 203 ? -87.775 -30.572 -39.534 1.00 33.63 201 PRO A C 1
ATOM 4100 O O . PRO B 1 203 ? -87.120 -31.031 -40.469 1.00 33.12 201 PRO A O 1
ATOM 4104 N N . ALA B 1 204 ? -88.425 -31.336 -38.653 1.00 33.20 202 ALA A N 1
ATOM 4105 C CA . ALA B 1 204 ? -88.238 -32.781 -38.603 1.00 32.38 202 ALA A CA 1
ATOM 4106 C C . ALA B 1 204 ? -88.488 -33.431 -39.957 1.00 30.94 202 ALA A C 1
ATOM 4107 O O . ALA B 1 204 ? -87.654 -34.195 -40.456 1.00 31.19 202 ALA A O 1
ATOM 4109 N N . GLN B 1 205 ? -89.641 -33.151 -40.563 1.00 29.12 203 GLN A N 1
ATOM 4110 C CA . GLN B 1 205 ? -89.979 -33.815 -41.817 1.00 31.24 203 GLN A CA 1
ATOM 4111 C C . GLN B 1 205 ? -89.053 -33.379 -42.949 1.00 31.43 203 GLN A C 1
ATOM 4112 O O . GLN B 1 205 ? -88.796 -34.162 -43.871 1.00 30.16 203 GLN A O 1
ATOM 4118 N N . ALA B 1 206 ? -88.509 -32.160 -42.877 1.00 31.35 204 ALA A N 1
ATOM 4119 C CA . ALA B 1 206 ? -87.534 -31.732 -43.872 1.00 27.13 204 ALA A CA 1
ATOM 4120 C C . ALA B 1 206 ? -86.189 -32.418 -43.670 1.00 31.15 204 ALA A C 1
ATOM 4121 O O . ALA B 1 206 ? -85.469 -32.653 -44.651 1.00 30.38 204 ALA A O 1
ATOM 4123 N N . ARG B 1 207 ? -85.834 -32.755 -42.420 1.00 28.59 205 ARG A N 1
ATOM 4124 C CA . ARG B 1 207 ? -84.616 -33.530 -42.173 1.00 31.49 205 ARG A CA 1
ATOM 4125 C C . ARG B 1 207 ? -84.783 -34.965 -42.648 1.00 30.94 205 ARG A C 1
ATOM 4126 O O . ARG B 1 207 ? -83.897 -35.525 -43.306 1.00 29.67 205 ARG A O 1
ATOM 4134 N N . ALA B 1 208 ? -85.922 -35.576 -42.319 1.00 32.35 206 ALA A N 1
ATOM 4135 C CA . ALA B 1 208 ? -86.220 -36.922 -42.800 1.00 32.25 206 ALA A CA 1
ATOM 4136 C C . ALA B 1 208 ? -86.219 -37.004 -44.327 1.00 33.43 206 ALA A C 1
ATOM 4137 O O . ALA B 1 208 ? -85.840 -38.040 -44.889 1.00 32.38 206 ALA A O 1
ATOM 4139 N N . MET B 1 209 ? -86.625 -35.926 -45.009 1.00 28.20 207 MET A N 1
ATOM 4140 C CA . MET B 1 209 ? -86.758 -35.948 -46.466 1.00 32.93 207 MET A CA 1
ATOM 4141 C C . MET B 1 209 ? -85.451 -36.315 -47.167 1.00 35.01 207 MET A C 1
ATOM 4142 O O . MET B 1 209 ? -85.482 -36.912 -48.249 1.00 34.69 207 MET A O 1
ATOM 4147 N N . TYR B 1 210 ? -84.296 -35.974 -46.579 1.00 30.65 208 TYR A N 1
ATOM 4148 C CA . TYR B 1 210 ? -83.023 -36.298 -47.219 1.00 32.34 208 TYR A CA 1
ATOM 4149 C C . TYR B 1 210 ? -82.802 -37.801 -47.348 1.00 33.58 208 TYR A C 1
ATOM 4150 O O . TYR B 1 210 ? -82.032 -38.230 -48.211 1.00 31.82 208 TYR A O 1
ATOM 4159 N N . SER B 1 211 ? -83.459 -38.610 -46.516 1.00 35.24 209 SER A N 1
ATOM 4160 C CA . SER B 1 211 ? -83.340 -40.056 -46.647 1.00 33.51 209 SER A CA 1
ATOM 4161 C C . SER B 1 211 ? -84.037 -40.587 -47.895 1.00 35.61 209 SER A C 1
ATOM 4162 O O . SER B 1 211 ? -83.678 -41.670 -48.368 1.00 38.09 209 SER A O 1
ATOM 4165 N N . ILE B 1 212 ? -85.015 -39.861 -48.438 1.00 35.80 210 ILE A N 1
ATOM 4166 C CA . ILE B 1 212 ? -85.623 -40.234 -49.717 1.00 37.51 210 ILE A CA 1
ATOM 4167 C C . ILE B 1 212 ? -84.878 -39.613 -50.886 1.00 36.45 210 ILE A C 1
ATOM 4168 O O . ILE B 1 212 ? -84.541 -40.295 -51.858 1.00 41.40 210 ILE A O 1
ATOM 4173 N N . ASN B 1 213 ? -84.664 -38.305 -50.823 1.00 35.69 211 ASN A N 1
ATOM 4174 C CA . ASN B 1 213 ? -84.033 -37.543 -51.897 1.00 34.19 211 ASN A CA 1
ATOM 4175 C C . ASN B 1 213 ? -82.883 -36.768 -51.279 1.00 35.48 211 ASN A C 1
ATOM 4176 O O . ASN B 1 213 ? -83.128 -35.821 -50.502 1.00 34.94 211 ASN A O 1
ATOM 4181 N N . PRO B 1 214 ? -81.634 -37.129 -51.574 1.00 36.09 212 PRO A N 1
ATOM 4182 C CA . PRO B 1 214 ? -80.501 -36.448 -50.933 1.00 29.46 212 PRO A CA 1
ATOM 4183 C C . PRO B 1 214 ? -80.321 -34.992 -51.350 1.00 32.37 212 PRO A C 1
ATOM 4184 O O . PRO B 1 214 ? -79.625 -34.255 -50.640 1.00 34.36 212 PRO A O 1
ATOM 4188 N N . ILE B 1 215 ? -80.906 -34.541 -52.457 1.00 29.69 213 ILE A N 1
ATOM 4189 C CA . ILE B 1 215 ? -80.752 -33.157 -52.891 1.00 27.37 213 ILE A CA 1
ATOM 4190 C C . ILE B 1 215 ? -82.111 -32.459 -52.901 1.00 30.04 213 ILE A C 1
ATOM 4191 O O . ILE B 1 215 ? -83.144 -33.064 -53.215 1.00 26.89 213 ILE A O 1
ATOM 4196 N N . ARG B 1 216 ? -82.102 -31.181 -52.539 1.00 25.08 214 ARG A N 1
ATOM 4197 C CA . ARG B 1 216 ? -83.280 -30.328 -52.579 1.00 26.26 214 ARG A CA 1
ATOM 4198 C C . ARG B 1 216 ? -82.855 -29.037 -53.264 1.00 30.37 214 ARG A C 1
ATOM 4199 O O . ARG B 1 216 ? -81.978 -28.333 -52.755 1.00 34.50 214 ARG A O 1
ATOM 4207 N N . ILE B 1 217 ? -83.444 -28.735 -54.424 1.00 33.02 215 ILE A N 1
ATOM 4208 C CA . ILE B 1 217 ? -83.075 -27.556 -55.202 1.00 29.34 215 ILE A CA 1
ATOM 4209 C C . ILE B 1 217 ? -84.282 -26.628 -55.327 1.00 29.37 215 ILE A C 1
ATOM 4210 O O . ILE B 1 217 ? -85.401 -27.076 -55.598 1.00 29.69 215 ILE A O 1
ATOM 4215 N N . ILE B 1 218 ? -84.053 -25.338 -55.104 1.00 31.72 216 ILE A N 1
ATOM 4216 C CA . ILE B 1 218 ? -85.040 -24.272 -55.257 1.00 31.08 216 ILE A CA 1
ATOM 4217 C C . ILE B 1 218 ? -84.408 -23.215 -56.153 1.00 32.10 216 ILE A C 1
ATOM 4218 O O . ILE B 1 218 ? -83.624 -22.385 -55.673 1.00 31.90 216 ILE A O 1
ATOM 4223 N N . PRO B 1 219 ? -84.662 -23.247 -57.463 1.00 35.85 217 PRO A N 1
ATOM 4224 C CA . PRO B 1 219 ? -83.944 -22.336 -58.370 1.00 34.96 217 PRO A CA 1
ATOM 4225 C C . PRO B 1 219 ? -84.397 -20.890 -58.283 1.00 33.48 217 PRO A C 1
ATOM 4226 O O . PRO B 1 219 ? -83.627 -20.000 -58.667 1.00 31.06 217 PRO A O 1
ATOM 4230 N N . ASP B 1 220 ? -85.605 -20.620 -57.787 1.00 31.56 218 ASP A N 1
ATOM 4231 C CA . ASP B 1 220 ? -86.120 -19.250 -57.742 1.00 36.16 218 ASP A CA 1
ATOM 4232 C C . ASP B 1 220 ? -87.117 -19.172 -56.592 1.00 33.42 218 ASP A C 1
ATOM 4233 O O . ASP B 1 220 ? -88.235 -19.671 -56.718 1.00 38.49 218 ASP A O 1
ATOM 4238 N N . VAL B 1 221 ? -86.717 -18.541 -55.482 1.00 35.02 219 VAL A N 1
ATOM 4239 C CA . VAL B 1 221 ? -87.618 -18.484 -54.333 1.00 38.56 219 VAL A CA 1
ATOM 4240 C C . VAL B 1 221 ? -88.806 -17.573 -54.602 1.00 38.33 219 VAL A C 1
ATOM 4241 O O . VAL B 1 221 ? -89.802 -17.625 -53.873 1.00 39.94 219 VAL A O 1
ATOM 4245 N N . ASN B 1 222 ? -88.734 -16.742 -55.635 1.00 39.68 220 ASN A N 1
ATOM 4246 C CA . ASN B 1 222 ? -89.801 -15.807 -55.951 1.00 40.28 220 ASN A CA 1
ATOM 4247 C C . ASN B 1 222 ? -90.647 -16.259 -57.135 1.00 43.37 220 ASN A C 1
ATOM 4248 O O . ASN B 1 222 ? -91.529 -15.516 -57.567 1.00 49.47 220 ASN A O 1
ATOM 4253 N N . ALA B 1 223 ? -90.410 -17.463 -57.656 1.00 44.02 221 ALA A N 1
ATOM 4254 C CA . ALA B 1 223 ? -91.250 -18.019 -58.709 1.00 42.64 221 ALA A CA 1
ATOM 4255 C C . ALA B 1 223 ? -92.503 -18.639 -58.105 1.00 44.25 221 ALA A C 1
ATOM 4256 O O . ALA B 1 223 ? -92.476 -19.205 -57.011 1.00 47.13 221 ALA A O 1
ATOM 4258 N N . GLU B 1 224 ? -93.590 -18.534 -58.822 1.00 49.77 222 GLU A N 1
ATOM 4259 C CA . GLU B 1 224 ? -94.879 -18.945 -58.281 1.00 51.43 222 GLU A CA 1
ATOM 4260 C C . GLU B 1 224 ? -95.090 -20.440 -58.488 1.00 46.94 222 GLU A C 1
ATOM 4261 O O . GLU B 1 224 ? -94.926 -20.934 -59.608 1.00 47.64 222 GLU A O 1
ATOM 4267 N N . PRO B 1 225 ? -95.448 -21.177 -57.445 1.00 45.23 223 PRO A N 1
ATOM 4268 C CA . PRO B 1 225 ? -95.726 -22.606 -57.613 1.00 47.38 223 PRO A CA 1
ATOM 4269 C C . PRO B 1 225 ? -96.914 -22.853 -58.537 1.00 46.05 223 PRO A C 1
ATOM 4270 O O . PRO B 1 225 ? -97.847 -22.051 -58.625 1.00 46.78 223 PRO A O 1
ATOM 4274 N N . GLN B 1 226 ? -96.875 -23.997 -59.220 1.00 43.25 224 GLN A N 1
ATOM 4275 C CA . GLN B 1 226 ? -97.900 -24.387 -60.180 1.00 46.36 224 GLN A CA 1
ATOM 4276 C C . GLN B 1 226 ? -98.733 -25.519 -59.604 1.00 47.53 224 GLN A C 1
ATOM 4277 O O . GLN B 1 226 ? -98.179 -26.579 -59.279 1.00 46.68 224 GLN A O 1
ATOM 4283 N N . PRO B 1 227 ? -100.045 -25.360 -59.474 1.00 44.78 225 PRO A N 1
ATOM 4284 C CA . PRO B 1 227 ? -100.855 -26.422 -58.869 1.00 46.06 225 PRO A CA 1
ATOM 4285 C C . PRO B 1 227 ? -101.008 -27.619 -59.792 1.00 42.28 225 PRO A C 1
ATOM 4286 O O . PRO B 1 227 ? -100.984 -27.504 -61.018 1.00 45.21 225 PRO A O 1
ATOM 4290 N N . LEU B 1 228 ? -101.156 -28.786 -59.179 1.00 47.61 226 LEU A N 1
ATOM 4291 C CA . LEU B 1 228 ? -101.531 -29.982 -59.916 1.00 48.18 226 LEU A CA 1
ATOM 4292 C C . LEU B 1 228 ? -103.023 -29.937 -60.221 1.00 50.11 226 LEU A C 1
ATOM 4293 O O . LEU B 1 228 ? -103.834 -29.644 -59.337 1.00 48.55 226 LEU A O 1
ATOM 4298 N N . HIS B 1 229 ? -103.384 -30.209 -61.472 1.00 48.94 227 HIS A N 1
ATOM 4299 C CA . HIS B 1 229 ? -104.778 -30.280 -61.889 1.00 51.14 227 HIS A CA 1
ATOM 4300 C C . HIS B 1 229 ? -105.164 -31.733 -62.114 1.00 49.43 227 HIS A C 1
ATOM 4301 O O . HIS B 1 229 ? -104.422 -32.484 -62.756 1.00 47.37 227 HIS A O 1
ATOM 4308 N N . MET B 1 230 ? -106.314 -32.129 -61.573 1.00 53.22 228 MET A N 1
ATOM 4309 C CA . MET B 1 230 ? -106.883 -33.419 -61.927 1.00 52.25 228 MET A CA 1
ATOM 4310 C C . MET B 1 230 ? -107.241 -33.416 -63.406 1.00 54.49 228 MET A C 1
ATOM 4311 O O . MET B 1 230 ? -107.656 -32.396 -63.965 1.00 53.06 228 MET A O 1
ATOM 4316 N N . ILE B 1 231 ? -107.033 -34.555 -64.051 1.00 54.10 229 ILE A N 1
ATOM 4317 C CA . ILE B 1 231 ? -107.284 -34.686 -65.479 1.00 55.34 229 ILE A CA 1
ATOM 4318 C C . ILE B 1 231 ? -108.398 -35.708 -65.659 1.00 59.95 229 ILE A C 1
ATOM 4319 O O . ILE B 1 231 ? -109.564 -35.345 -65.849 1.00 67.68 229 ILE A O 1
ATOM 4324 N N . HIS B 1 232 ? -108.055 -36.986 -65.584 1.00 56.98 230 HIS A N 1
ATOM 4325 C CA . HIS B 1 232 ? -109.039 -38.045 -65.437 1.00 53.43 230 HIS A CA 1
ATOM 4326 C C . HIS B 1 232 ? -109.115 -38.425 -63.963 1.00 52.41 230 HIS A C 1
ATOM 4327 O O . HIS B 1 232 ? -108.103 -38.411 -63.259 1.00 52.80 230 HIS A O 1
ATOM 4334 N N . LYS B 1 233 ? -110.316 -38.745 -63.500 1.00 55.09 231 LYS A N 1
ATOM 4335 C CA . LYS B 1 233 ? -110.546 -38.986 -62.084 1.00 54.12 231 LYS A CA 1
ATOM 4336 C C . LYS B 1 233 ? -109.823 -40.248 -61.632 1.00 53.35 231 LYS A C 1
ATOM 4337 O O . LYS B 1 233 ? -110.108 -41.335 -62.154 1.00 55.72 231 LYS A O 1
ATOM 4343 N N . PRO B 1 234 ? -108.904 -40.161 -60.675 1.00 54.06 232 PRO A N 1
ATOM 4344 C CA . PRO B 1 234 ? -108.280 -41.375 -60.145 1.00 47.83 232 PRO A CA 1
ATOM 4345 C C . PRO B 1 234 ? -109.287 -42.212 -59.378 1.00 51.84 232 PRO A C 1
ATOM 4346 O O . PRO B 1 234 ? -110.325 -41.731 -58.922 1.00 52.82 232 PRO A O 1
ATOM 4350 N N . GLN B 1 235 ? -108.965 -43.498 -59.246 1.00 49.49 233 GLN A N 1
ATOM 4351 C CA . GLN B 1 235 ? -109.764 -44.358 -58.386 1.00 48.62 233 GLN A CA 1
ATOM 4352 C C . GLN B 1 235 ? -109.651 -43.914 -56.933 1.00 57.48 233 GLN A C 1
ATOM 4353 O O . GLN B 1 235 ? -110.633 -43.946 -56.180 1.00 59.36 233 GLN A O 1
ATOM 4359 N N . ASN B 1 236 ? -108.459 -43.482 -56.531 1.00 56.39 234 ASN A N 1
ATOM 4360 C CA . ASN B 1 236 ? -108.164 -43.026 -55.182 1.00 53.10 234 ASN A CA 1
ATOM 4361 C C . ASN B 1 236 ? -107.744 -41.568 -55.269 1.00 51.82 234 ASN A C 1
ATOM 4362 O O . ASN B 1 236 ? -106.851 -41.222 -56.048 1.00 52.73 234 ASN A O 1
ATOM 4367 N N . THR B 1 237 ? -108.381 -40.721 -54.467 1.00 55.18 235 THR A N 1
ATOM 4368 C CA . THR B 1 237 ? -108.205 -39.278 -54.565 1.00 54.41 235 THR A CA 1
ATOM 4369 C C . THR B 1 237 ? -107.255 -38.706 -53.520 1.00 54.00 235 THR A C 1
ATOM 4370 O O . THR B 1 237 ? -107.052 -37.488 -53.498 1.00 54.89 235 THR A O 1
ATOM 4374 N N . GLU B 1 238 ? -106.672 -39.543 -52.664 1.00 49.12 236 GLU A N 1
ATOM 4375 C CA . GLU B 1 238 ? -105.646 -39.079 -51.740 1.00 51.06 236 GLU A CA 1
ATOM 4376 C C . GLU B 1 238 ? -104.458 -38.472 -52.484 1.00 51.06 236 GLU A C 1
ATOM 4377 O O . GLU B 1 238 ? -104.095 -38.897 -53.586 1.00 46.03 236 GLU A O 1
ATOM 4383 N N . ALA B 1 239 ? -103.844 -37.472 -51.853 1.00 49.27 237 ALA A N 1
ATOM 4384 C CA . ALA B 1 239 ? -102.697 -36.788 -52.434 1.00 46.27 237 ALA A CA 1
ATOM 4385 C C . ALA B 1 239 ? -101.548 -37.762 -52.677 1.00 41.23 237 ALA A C 1
ATOM 4386 O O . ALA B 1 239 ? -101.359 -38.737 -51.945 1.00 43.44 237 ALA A O 1
ATOM 4388 N N . VAL B 1 240 ? -100.771 -37.487 -53.716 1.00 38.98 238 VAL A N 1
ATOM 4389 C CA . VAL B 1 240 ? -99.671 -38.354 -54.118 1.00 40.27 238 VAL A CA 1
ATOM 4390 C C . VAL B 1 240 ? -98.366 -37.784 -53.571 1.00 39.22 238 VAL A C 1
ATOM 4391 O O . VAL B 1 240 ? -98.090 -36.583 -53.707 1.00 37.48 238 VAL A O 1
ATOM 4395 N N . ASN B 1 241 ? -97.574 -38.644 -52.941 1.00 35.83 239 ASN A N 1
ATOM 4396 C CA . ASN B 1 241 ? -96.282 -38.241 -52.406 1.00 33.78 239 ASN A CA 1
ATOM 4397 C C . ASN B 1 241 ? -95.331 -37.853 -53.539 1.00 39.43 239 ASN A C 1
ATOM 4398 O O . ASN B 1 241 ? -95.100 -38.634 -54.468 1.00 36.76 239 ASN A O 1
ATOM 4403 N N . LEU B 1 242 ? -94.763 -36.647 -53.452 1.00 40.56 240 LEU A N 1
ATOM 4404 C CA . LEU B 1 242 ? -93.848 -36.128 -54.464 1.00 35.95 240 LEU A CA 1
ATOM 4405 C C . LEU B 1 242 ? -92.390 -36.162 -54.020 1.00 35.48 240 LEU A C 1
ATOM 4406 O O . LEU B 1 242 ? -91.545 -35.548 -54.673 1.00 34.85 240 LEU A O 1
ATOM 4411 N N . SER B 1 243 ? -92.075 -36.893 -52.945 1.00 36.35 241 SER A N 1
ATOM 4412 C CA . SER B 1 243 ? -90.761 -36.803 -52.302 1.00 33.64 241 SER A CA 1
ATOM 4413 C C . SER B 1 243 ? -89.608 -37.176 -53.219 1.00 31.44 241 SER A C 1
ATOM 4414 O O . SER B 1 243 ? -88.493 -36.687 -53.019 1.00 32.09 241 SER A O 1
ATOM 4417 N N . SER B 1 244 ? -89.831 -38.063 -54.193 1.00 34.34 242 SER A N 1
ATOM 4418 C CA . SER B 1 244 ? -88.705 -38.651 -54.911 1.00 34.77 242 SER A CA 1
ATOM 4419 C C . SER B 1 244 ? -88.196 -37.798 -56.067 1.00 33.61 242 SER A C 1
ATOM 4420 O O . SER B 1 244 ? -87.127 -38.097 -56.607 1.00 36.82 242 SER A O 1
ATOM 4423 N N . GLY B 1 245 ? -88.911 -36.745 -56.454 1.00 35.58 243 GLY A N 1
ATOM 4424 C CA . GLY B 1 245 ? -88.459 -35.851 -57.496 1.00 36.66 243 GLY A CA 1
ATOM 4425 C C . GLY B 1 245 ? -87.896 -34.561 -56.930 1.00 34.88 243 GLY A C 1
ATOM 4426 O O . GLY B 1 245 ? -87.720 -34.396 -55.724 1.00 39.23 243 GLY A O 1
ATOM 4427 N N . VAL B 1 246 ? -87.628 -33.620 -57.828 1.00 34.03 244 VAL A N 1
ATOM 4428 C CA . VAL B 1 246 ? -87.077 -32.328 -57.439 1.00 31.73 244 VAL A CA 1
ATOM 4429 C C . VAL B 1 246 ? -88.065 -31.190 -57.614 1.00 33.69 244 VAL A C 1
ATOM 4430 O O . VAL B 1 246 ? -87.814 -30.091 -57.098 1.00 35.96 244 VAL A O 1
ATOM 4434 N N . LEU B 1 247 ? -89.179 -31.410 -58.306 1.00 33.87 245 LEU A N 1
ATOM 4435 C CA . LEU B 1 247 ? -90.088 -30.323 -58.632 1.00 30.46 245 LEU A CA 1
ATOM 4436 C C . LEU B 1 247 ? -91.053 -29.982 -57.505 1.00 29.33 245 LEU A C 1
ATOM 4437 O O . LEU B 1 247 ? -91.654 -28.903 -57.539 1.00 29.18 245 LEU A O 1
ATOM 4442 N N . ARG B 1 248 ? -91.224 -30.881 -56.535 1.00 31.45 246 ARG A N 1
ATOM 4443 C CA . ARG B 1 248 ? -92.074 -30.664 -55.365 1.00 31.31 246 ARG A CA 1
ATOM 4444 C C . ARG B 1 248 ? -91.992 -29.228 -54.866 1.00 32.14 246 ARG A C 1
ATOM 4445 O O . ARG B 1 248 ? -90.905 -28.693 -54.636 1.00 31.80 246 ARG A O 1
ATOM 4453 N N . ALA B 1 249 ? -93.152 -28.604 -54.711 1.00 32.92 247 ALA A N 1
ATOM 4454 C CA . ALA B 1 249 ? -93.193 -27.206 -54.331 1.00 31.05 247 ALA A CA 1
ATOM 4455 C C . ALA B 1 249 ? -92.672 -27.009 -52.904 1.00 35.42 247 ALA A C 1
ATOM 4456 O O . ALA B 1 249 ? -92.686 -27.920 -52.064 1.00 30.92 247 ALA A O 1
ATOM 4458 N N . VAL B 1 250 ? -92.207 -25.795 -52.643 1.00 30.93 248 VAL A N 1
ATOM 4459 C CA . VAL B 1 250 ? -91.599 -25.422 -51.373 1.00 34.27 248 VAL A CA 1
ATOM 4460 C C . VAL B 1 250 ? -92.647 -24.794 -50.466 1.00 35.21 248 VAL A C 1
ATOM 4461 O O . VAL B 1 250 ? -93.459 -23.971 -50.908 1.00 34.96 248 VAL A O 1
ATOM 4465 N N . SER B 1 251 ? -92.625 -25.181 -49.193 1.00 37.65 249 SER A N 1
ATOM 4466 C CA . SER B 1 251 ? -93.403 -24.522 -48.159 1.00 36.87 249 SER A CA 1
ATOM 4467 C C . SER B 1 251 ? -93.139 -23.014 -48.174 1.00 35.80 249 SER A C 1
ATOM 4468 O O . SER B 1 251 ? -91.975 -22.596 -48.090 1.00 32.72 249 SER A O 1
ATOM 4471 N N . PRO B 1 252 ? -94.169 -22.178 -48.310 1.00 42.85 250 PRO A N 1
ATOM 4472 C CA . PRO B 1 252 ? -93.928 -20.724 -48.304 1.00 41.06 250 PRO A CA 1
ATOM 4473 C C . PRO B 1 252 ? -93.247 -20.234 -47.034 1.00 37.02 250 PRO A C 1
ATOM 4474 O O . PRO B 1 252 ? -92.573 -19.196 -47.068 1.00 39.79 250 PRO A O 1
ATOM 4478 N N . LEU B 1 253 ? -93.357 -20.976 -45.930 1.00 35.85 251 LEU A N 1
ATOM 4479 C CA . LEU B 1 253 ? -92.561 -20.662 -44.747 1.00 37.36 251 LEU A CA 1
ATOM 4480 C C . LEU B 1 253 ? -91.065 -20.681 -45.055 1.00 37.22 251 LEU A C 1
ATOM 4481 O O . LEU B 1 253 ? -90.326 -19.769 -44.654 1.00 36.25 251 LEU A O 1
ATOM 4486 N N . HIS B 1 254 ? -90.594 -21.694 -45.790 1.00 34.12 252 HIS A N 1
ATOM 4487 C CA . HIS B 1 254 ? -89.172 -21.716 -46.115 1.00 30.44 252 HIS A CA 1
ATOM 4488 C C . HIS B 1 254 ? -88.811 -20.728 -47.219 1.00 33.82 252 HIS A C 1
ATOM 4489 O O . HIS B 1 254 ? -87.713 -20.157 -47.187 1.00 33.20 252 HIS A O 1
ATOM 4496 N N . MET B 1 255 ? -89.694 -20.510 -48.201 1.00 32.20 253 MET A N 1
ATOM 4497 C CA . MET B 1 255 ? -89.421 -19.466 -49.185 1.00 34.31 253 MET A CA 1
ATOM 4498 C C . MET B 1 255 ? -89.198 -18.127 -48.495 1.00 37.27 253 MET A C 1
ATOM 4499 O O . MET B 1 255 ? -88.267 -17.381 -48.842 1.00 32.02 253 MET A O 1
ATOM 4504 N N . GLN B 1 256 ? -90.030 -17.819 -47.491 1.00 34.61 254 GLN A N 1
ATOM 4505 C CA . GLN B 1 256 ? -89.877 -16.568 -46.756 1.00 36.01 254 GLN A CA 1
ATOM 4506 C C . GLN B 1 256 ? -88.585 -16.561 -45.945 1.00 35.29 254 GLN A C 1
ATOM 4507 O O . GLN B 1 256 ? -87.860 -15.560 -45.919 1.00 34.49 254 GLN A O 1
ATOM 4513 N N . TYR B 1 257 ? -88.287 -17.670 -45.261 1.00 35.46 255 TYR A N 1
ATOM 4514 C CA . TYR B 1 257 ? -86.991 -17.810 -44.604 1.00 27.65 255 TYR A CA 1
ATOM 4515 C C . TYR B 1 257 ? -85.839 -17.470 -45.555 1.00 31.89 255 TYR A C 1
ATOM 4516 O O . TYR B 1 257 ? -84.863 -16.820 -45.165 1.00 30.14 255 TYR A O 1
ATOM 4525 N N . LEU B 1 258 ? -85.933 -17.892 -46.814 1.00 28.93 256 LEU A N 1
ATOM 4526 C CA . LEU B 1 258 ? -84.827 -17.604 -47.721 1.00 31.78 256 LEU A CA 1
ATOM 4527 C C . LEU B 1 258 ? -84.824 -16.136 -48.125 1.00 33.30 256 LEU A C 1
ATOM 4528 O O . LEU B 1 258 ? -83.756 -15.523 -48.267 1.00 29.03 256 LEU A O 1
ATOM 4533 N N . ARG B 1 259 ? -86.012 -15.556 -48.306 1.00 30.56 257 ARG A N 1
ATOM 4534 C CA . ARG B 1 259 ? -86.073 -14.133 -48.611 1.00 35.99 257 ARG A CA 1
ATOM 4535 C C . ARG B 1 259 ? -85.448 -13.307 -47.493 1.00 35.64 257 ARG A C 1
ATOM 4536 O O . ARG B 1 259 ? -84.790 -12.296 -47.765 1.00 36.85 257 ARG A O 1
ATOM 4544 N N . ASN B 1 260 ? -85.610 -13.740 -46.240 1.00 31.07 258 ASN A N 1
ATOM 4545 C CA . ASN B 1 260 ? -84.989 -13.025 -45.125 1.00 34.06 258 ASN A CA 1
ATOM 4546 C C . ASN B 1 260 ? -83.470 -13.113 -45.172 1.00 33.13 258 ASN A C 1
ATOM 4547 O O . ASN B 1 260 ? -82.793 -12.220 -44.660 1.00 35.08 258 ASN A O 1
ATOM 4552 N N . PHE B 1 261 ? -82.916 -14.178 -45.758 1.00 32.80 259 PHE A N 1
ATOM 4553 C CA . PHE B 1 261 ? -81.479 -14.230 -46.016 1.00 33.55 259 PHE A CA 1
ATOM 4554 C C . PHE B 1 261 ? -81.054 -13.275 -47.128 1.00 35.90 259 PHE A C 1
ATOM 4555 O O . PHE B 1 261 ? -79.855 -13.033 -47.292 1.00 38.51 259 PHE A O 1
ATOM 4563 N N . GLY B 1 262 ? -81.993 -12.743 -47.903 1.00 34.73 260 GLY A N 1
ATOM 4564 C CA . GLY B 1 262 ? -81.632 -12.002 -49.096 1.00 39.19 260 GLY A CA 1
ATOM 4565 C C . GLY B 1 262 ? -81.239 -12.880 -50.263 1.00 39.41 260 GLY A C 1
ATOM 4566 O O . GLY B 1 262 ? -80.375 -12.503 -51.064 1.00 39.69 260 GLY A O 1
ATOM 4567 N N . VAL B 1 263 ? -81.862 -14.041 -50.391 1.00 38.12 261 VAL A N 1
ATOM 4568 C CA . VAL B 1 263 ? -81.376 -15.105 -51.254 1.00 33.66 261 VAL A CA 1
ATOM 4569 C C . VAL B 1 263 ? -82.455 -15.430 -52.272 1.00 33.53 261 VAL A C 1
ATOM 4570 O O . VAL B 1 263 ? -83.648 -15.438 -51.945 1.00 33.94 261 VAL A O 1
ATOM 4574 N N . SER B 1 264 ? -82.031 -15.678 -53.511 1.00 32.88 262 SER A N 1
ATOM 4575 C CA . SER B 1 264 ? -82.940 -15.971 -54.607 1.00 35.71 262 SER A CA 1
ATOM 4576 C C . SER B 1 264 ? -82.950 -17.432 -55.023 1.00 35.53 262 SER A C 1
ATOM 4577 O O . SER B 1 264 ? -83.845 -17.831 -55.776 1.00 34.41 262 SER A O 1
ATOM 4580 N N . ALA B 1 265 ? -81.989 -18.237 -54.571 1.00 34.44 263 ALA A N 1
ATOM 4581 C CA . ALA B 1 265 ? -81.927 -19.634 -54.988 1.00 34.64 263 ALA A CA 1
ATOM 4582 C C . ALA B 1 265 ? -81.151 -20.427 -53.953 1.00 32.99 263 ALA A C 1
ATOM 4583 O O . ALA B 1 265 ? -80.146 -19.943 -53.424 1.00 34.73 263 ALA A O 1
ATOM 4585 N N . SER B 1 266 ? -81.610 -21.651 -53.690 1.00 31.63 264 SER A N 1
ATOM 4586 C CA . SER B 1 266 ? -81.029 -22.480 -52.646 1.00 30.60 264 SER A CA 1
ATOM 4587 C C . SER B 1 266 ? -80.886 -23.919 -53.118 1.00 30.01 264 SER A C 1
ATOM 4588 O O . SER B 1 266 ? -81.685 -24.414 -53.905 1.00 33.03 264 SER A O 1
ATOM 4591 N N . THR B 1 267 ? -79.864 -24.594 -52.614 1.00 35.17 265 THR A N 1
ATOM 4592 C CA . THR B 1 267 ? -79.696 -26.018 -52.885 1.00 33.56 265 THR A CA 1
ATOM 4593 C C . THR B 1 267 ? -79.019 -26.669 -51.688 1.00 27.84 265 THR A C 1
ATOM 4594 O O . THR B 1 267 ? -77.972 -26.197 -51.246 1.00 27.01 265 THR A O 1
ATOM 4598 N N . SER B 1 268 ? -79.582 -27.759 -51.188 1.00 25.68 266 SER A N 1
ATOM 4599 C CA . SER B 1 268 ? -78.954 -28.486 -50.091 1.00 28.92 266 SER A CA 1
ATOM 4600 C C . SER B 1 268 ? -78.798 -29.951 -50.458 1.00 28.91 266 SER A C 1
ATOM 4601 O O . SER B 1 268 ? -79.598 -30.504 -51.222 1.00 25.64 266 SER A O 1
ATOM 4604 N N . ILE B 1 269 ? -77.746 -30.565 -49.911 1.00 26.20 267 ILE A N 1
ATOM 4605 C CA . ILE B 1 269 ? -77.396 -31.959 -50.174 1.00 27.95 267 ILE A CA 1
ATOM 4606 C C . ILE B 1 269 ? -77.086 -32.628 -48.848 1.00 27.52 267 ILE A C 1
ATOM 4607 O O . ILE B 1 269 ? -76.230 -32.152 -48.093 1.00 29.34 267 ILE A O 1
ATOM 4612 N N . GLY B 1 270 ? -77.776 -33.726 -48.561 1.00 29.50 268 GLY A N 1
ATOM 4613 C CA . GLY B 1 270 ? -77.574 -34.401 -47.290 1.00 30.35 268 GLY A CA 1
ATOM 4614 C C . GLY B 1 270 ? -76.193 -35.026 -47.205 1.00 29.31 268 GLY A C 1
ATOM 4615 O O . GLY B 1 270 ? -75.641 -35.503 -48.193 1.00 30.55 268 GLY A O 1
ATOM 4616 N N . ILE B 1 271 ? -75.615 -34.992 -46.010 1.00 31.76 269 ILE A N 1
ATOM 4617 C CA . ILE B 1 271 ? -74.355 -35.663 -45.722 1.00 30.98 269 ILE A CA 1
ATOM 4618 C C . ILE B 1 271 ? -74.672 -36.834 -44.802 1.00 36.34 269 ILE A C 1
ATOM 4619 O O . ILE B 1 271 ? -75.137 -36.638 -43.669 1.00 35.39 269 ILE A O 1
ATOM 4624 N N . PHE B 1 272 ? -74.412 -38.045 -45.279 1.00 35.56 270 PHE A N 1
ATOM 4625 C CA . PHE B 1 272 ? -74.812 -39.258 -44.584 1.00 40.07 270 PHE A CA 1
ATOM 4626 C C . PHE B 1 272 ? -73.600 -40.046 -44.119 1.00 41.99 270 PHE A C 1
ATOM 4627 O O . PHE B 1 272 ? -72.693 -40.328 -44.909 1.00 40.79 270 PHE A O 1
ATOM 4635 N N . ASN B 1 273 ? -73.593 -40.380 -42.830 1.00 44.47 271 ASN A N 1
ATOM 4636 C CA . ASN B 1 273 ? -72.682 -41.367 -42.255 1.00 48.00 271 ASN A CA 1
ATOM 4637 C C . ASN B 1 273 ? -73.453 -42.680 -42.285 1.00 51.58 271 ASN A C 1
ATOM 4638 O O . ASN B 1 273 ? -74.199 -43.012 -41.359 1.00 52.57 271 ASN A O 1
ATOM 4643 N N . GLU B 1 274 ? -73.289 -43.413 -43.388 1.00 55.88 272 GLU A N 1
ATOM 4644 C CA . GLU B 1 274 ? -74.088 -44.592 -43.713 1.00 59.10 272 GLU A CA 1
ATOM 4645 C C . GLU B 1 274 ? -75.573 -44.240 -43.761 1.00 58.82 272 GLU A C 1
ATOM 4646 O O . GLU B 1 274 ? -76.039 -43.624 -44.728 1.00 56.31 272 GLU A O 1
ATOM 4652 N N . ASP B 1 275 ? -76.318 -44.627 -42.723 1.00 55.80 273 ASP A N 1
ATOM 4653 C CA . ASP B 1 275 ? -77.753 -44.389 -42.633 1.00 55.24 273 ASP A CA 1
ATOM 4654 C C . ASP B 1 275 ? -78.090 -43.019 -42.053 1.00 53.04 273 ASP A C 1
ATOM 4655 O O . ASP B 1 275 ? -79.166 -42.483 -42.350 1.00 43.38 273 ASP A O 1
ATOM 4660 N N . GLU B 1 276 ? -77.196 -42.444 -41.243 1.00 46.13 274 GLU A N 1
ATOM 4661 C CA . GLU B 1 276 ? -77.527 -41.332 -40.360 1.00 46.57 274 GLU A CA 1
ATOM 4662 C C . GLU B 1 276 ? -77.252 -39.984 -41.022 1.00 44.26 274 GLU A C 1
ATOM 4663 O O . GLU B 1 276 ? -76.250 -39.810 -41.727 1.00 44.69 274 GLU A O 1
ATOM 4669 N N . LEU B 1 277 ? -78.149 -39.026 -40.786 1.00 40.36 275 LEU A N 1
ATOM 4670 C CA . LEU B 1 277 ? -78.016 -37.684 -41.354 1.00 38.51 275 LEU A CA 1
ATOM 4671 C C . LEU B 1 277 ? -77.100 -36.860 -40.459 1.00 36.07 275 LEU A C 1
ATOM 4672 O O . LEU B 1 277 ? -77.509 -36.402 -39.394 1.00 34.88 275 LEU A O 1
ATOM 4677 N N . TRP B 1 278 ? -75.854 -36.666 -40.902 1.00 32.74 276 TRP A N 1
ATOM 4678 C CA . TRP B 1 278 ? -74.800 -35.993 -40.145 1.00 30.47 276 TRP A CA 1
ATOM 4679 C C . TRP B 1 278 ? -74.862 -34.480 -40.299 1.00 33.56 276 TRP A C 1
ATOM 4680 O O . TRP B 1 278 ? -74.611 -33.741 -39.335 1.00 33.05 276 TRP A O 1
ATOM 4691 N N . GLY B 1 279 ? -75.181 -34.037 -41.506 1.00 29.87 277 GLY A N 1
ATOM 4692 C CA . GLY B 1 279 ? -75.262 -32.635 -41.838 1.00 30.73 277 GLY A CA 1
ATOM 4693 C C . GLY B 1 279 ? -75.682 -32.463 -43.277 1.00 32.38 277 GLY A C 1
ATOM 4694 O O . GLY B 1 279 ? -76.043 -33.412 -43.929 1.00 31.37 277 GLY A O 1
ATOM 4695 N N . ILE B 1 280 ? -75.646 -31.239 -43.769 1.00 29.20 278 ILE A N 1
ATOM 4696 C CA . ILE B 1 280 ? -76.008 -30.970 -45.146 1.00 30.69 278 ILE A CA 1
ATOM 4697 C C . ILE B 1 280 ? -75.042 -29.986 -45.759 1.00 30.21 278 ILE A C 1
ATOM 4698 O O . ILE B 1 280 ? -74.323 -29.322 -45.061 1.00 30.94 278 ILE A O 1
ATOM 4703 N N . VAL B 1 281 ? -75.024 -29.905 -47.077 1.00 27.25 279 VAL A N 1
ATOM 4704 C CA . VAL B 1 281 ? -74.208 -28.918 -47.741 1.00 31.26 279 VAL A CA 1
ATOM 4705 C C . VAL B 1 281 ? -75.293 -27.938 -48.145 1.00 31.94 279 VAL A C 1
ATOM 4706 O O . VAL B 1 281 ? -76.209 -28.293 -48.849 1.00 32.99 279 VAL A O 1
ATOM 4710 N N . ALA B 1 282 ? -75.192 -26.706 -47.682 1.00 32.26 280 ALA A N 1
ATOM 4711 C CA . ALA B 1 282 ? -76.209 -25.693 -47.947 1.00 31.28 280 ALA A CA 1
ATOM 4712 C C . ALA B 1 282 ? -75.621 -24.632 -48.864 1.00 28.77 280 ALA A C 1
ATOM 4713 O O . ALA B 1 282 ? -74.533 -24.114 -48.599 1.00 31.76 280 ALA A O 1
ATOM 4715 N N . CYS B 1 283 ? -76.341 -24.304 -49.933 1.00 32.30 281 CYS A N 1
ATOM 4716 C CA . CYS B 1 283 ? -75.861 -23.404 -50.974 1.00 29.68 281 CYS A CA 1
ATOM 4717 C C . CYS B 1 283 ? -76.896 -22.326 -51.227 1.00 28.00 281 CYS A C 1
ATOM 4718 O O . CYS B 1 283 ? -78.097 -22.610 -51.326 1.00 29.16 281 CYS A O 1
ATOM 4721 N N . HIS B 1 284 ? -76.406 -21.101 -51.351 1.00 28.49 282 HIS A N 1
ATOM 4722 C CA . HIS B 1 284 ? -77.210 -19.908 -51.554 1.00 31.07 282 HIS A CA 1
ATOM 4723 C C . HIS B 1 284 ? -76.708 -19.150 -52.773 1.00 32.77 282 HIS A C 1
ATOM 4724 O O . HIS B 1 284 ? -75.493 -19.022 -52.978 1.00 29.30 282 HIS A O 1
ATOM 4731 N N . HIS B 1 285 ? -77.650 -18.601 -53.544 1.00 28.00 283 HIS A N 1
ATOM 4732 C CA . HIS B 1 285 ? -77.336 -17.676 -54.618 1.00 31.37 283 HIS A CA 1
ATOM 4733 C C . HIS B 1 285 ? -78.240 -16.455 -54.518 1.00 30.10 283 HIS A C 1
ATOM 4734 O O . HIS B 1 285 ? -79.420 -16.578 -54.179 1.00 31.08 283 HIS A O 1
ATOM 4741 N N . THR B 1 286 ? -77.685 -15.282 -54.839 1.00 29.92 284 THR A N 1
ATOM 4742 C CA . THR B 1 286 ? -78.433 -14.026 -54.810 1.00 36.89 284 THR A CA 1
ATOM 4743 C C . THR B 1 286 ? -79.228 -13.753 -56.084 1.00 38.05 284 THR A C 1
ATOM 4744 O O . THR B 1 286 ? -79.998 -12.788 -56.116 1.00 41.44 284 THR A O 1
ATOM 4748 N N . LYS B 1 287 ? -79.074 -14.569 -57.120 1.00 35.16 285 LYS A N 1
ATOM 4749 C CA . LYS B 1 287 ? -79.915 -14.512 -58.300 1.00 35.00 285 LYS A CA 1
ATOM 4750 C C . LYS B 1 287 ? -80.527 -15.887 -58.535 1.00 33.90 285 LYS A C 1
ATOM 4751 O O . LYS B 1 287 ? -79.972 -16.890 -58.079 1.00 34.05 285 LYS A O 1
ATOM 4757 N N . PRO B 1 288 ? -81.681 -15.965 -59.200 1.00 32.47 286 PRO A N 1
ATOM 4758 C CA . PRO B 1 288 ? -82.207 -17.271 -59.622 1.00 36.95 286 PRO A CA 1
ATOM 4759 C C . PRO B 1 288 ? -81.145 -18.089 -60.346 1.00 34.92 286 PRO A C 1
ATOM 4760 O O . PRO B 1 288 ? -80.317 -17.551 -61.080 1.00 32.01 286 PRO A O 1
ATOM 4764 N N . ARG B 1 289 ? -81.134 -19.399 -60.105 1.00 33.39 287 ARG A N 1
ATOM 4765 C CA . ARG B 1 289 ? -80.052 -20.214 -60.658 1.00 37.28 287 ARG A CA 1
ATOM 4766 C C . ARG B 1 289 ? -80.519 -21.654 -60.814 1.00 34.40 287 ARG A C 1
ATOM 4767 O O . ARG B 1 289 ? -80.742 -22.356 -59.827 1.00 40.01 287 ARG A O 1
ATOM 4775 N N . ALA B 1 290 ? -80.651 -22.091 -62.059 1.00 46.43 288 ALA A N 1
ATOM 4776 C CA . ALA B 1 290 ? -80.994 -23.473 -62.357 1.00 45.24 288 ALA A CA 1
ATOM 4777 C C . ALA B 1 290 ? -79.742 -24.345 -62.373 1.00 39.68 288 ALA A C 1
ATOM 4778 O O . ALA B 1 290 ? -78.671 -23.920 -62.813 1.00 42.86 288 ALA A O 1
ATOM 4780 N N . ILE B 1 291 ? -79.880 -25.564 -61.870 1.00 40.78 289 ILE A N 1
ATOM 4781 C CA . ILE B 1 291 ? -78.860 -26.594 -61.999 1.00 43.33 289 ILE A CA 1
ATOM 4782 C C . ILE B 1 291 ? -79.503 -27.775 -62.709 1.00 40.30 289 ILE A C 1
ATOM 4783 O O . ILE B 1 291 ? -80.572 -28.239 -62.296 1.00 39.56 289 ILE A O 1
ATOM 4788 N N . GLY B 1 292 ? -78.864 -28.247 -63.781 1.00 39.27 290 GLY A N 1
ATOM 4789 C CA . GLY B 1 292 ? -79.399 -29.362 -64.534 1.00 34.79 290 GLY A CA 1
ATOM 4790 C C . GLY B 1 292 ? -79.124 -30.702 -63.874 1.00 38.15 290 GLY A C 1
ATOM 4791 O O . GLY B 1 292 ? -78.259 -30.824 -63.004 1.00 39.94 290 GLY A O 1
ATOM 4792 N N . ARG B 1 293 ? -79.866 -31.715 -64.335 1.00 32.83 291 ARG A N 1
ATOM 4793 C CA A ARG B 1 293 ? -79.808 -33.037 -63.717 0.46 38.75 291 ARG A CA 1
ATOM 4794 C CA B ARG B 1 293 ? -79.806 -33.034 -63.710 0.54 38.93 291 ARG A CA 1
ATOM 4795 C C . ARG B 1 293 ? -78.383 -33.574 -63.655 1.00 38.35 291 ARG A C 1
ATOM 4796 O O . ARG B 1 293 ? -77.972 -34.154 -62.645 1.00 38.77 291 ARG A O 1
ATOM 4811 N N . ARG B 1 294 ? -77.614 -33.397 -64.725 1.00 39.63 292 ARG A N 1
ATOM 4812 C CA . ARG B 1 294 ? -76.269 -33.965 -64.743 1.00 40.40 292 ARG A CA 1
ATOM 4813 C C . ARG B 1 294 ? -75.382 -33.302 -63.705 1.00 36.20 292 ARG A C 1
ATOM 4814 O O . ARG B 1 294 ? -74.667 -33.984 -62.957 1.00 41.99 292 ARG A O 1
ATOM 4822 N N . ILE B 1 295 ? -75.423 -31.973 -63.634 1.00 36.39 293 ILE A N 1
ATOM 4823 C CA . ILE B 1 295 ? -74.650 -31.277 -62.610 1.00 38.73 293 ILE A CA 1
ATOM 4824 C C . ILE B 1 295 ? -75.191 -31.571 -61.207 1.00 34.96 293 ILE A C 1
ATOM 4825 O O . ILE B 1 295 ? -74.414 -31.677 -60.252 1.00 37.56 293 ILE A O 1
ATOM 4830 N N . ARG B 1 296 ? -76.508 -31.754 -61.053 1.00 34.47 294 ARG A N 1
ATOM 4831 C CA . ARG B 1 296 ? -77.035 -32.152 -59.746 1.00 38.58 294 ARG A CA 1
ATOM 4832 C C . ARG B 1 296 ? -76.471 -33.500 -59.320 1.00 37.00 294 ARG A C 1
ATOM 4833 O O . ARG B 1 296 ? -76.109 -33.700 -58.151 1.00 37.87 294 ARG A O 1
ATOM 4841 N N . ARG B 1 297 ? -76.369 -34.430 -60.268 1.00 36.58 295 ARG A N 1
ATOM 4842 C CA . ARG B 1 297 ? -75.838 -35.753 -59.974 1.00 40.48 295 ARG A CA 1
ATOM 4843 C C . ARG B 1 297 ? -74.357 -35.671 -59.611 1.00 37.23 295 ARG A C 1
ATOM 4844 O O . ARG B 1 297 ? -73.905 -36.322 -58.658 1.00 38.66 295 ARG A O 1
ATOM 4852 N N . LEU B 1 298 ? -73.596 -34.853 -60.341 1.00 31.98 296 LEU A N 1
ATOM 4853 C CA . LEU B 1 298 ? -72.185 -34.664 -60.012 1.00 35.20 296 LEU A CA 1
ATOM 4854 C C . LEU B 1 298 ? -72.012 -34.069 -58.616 1.00 35.20 296 LEU A C 1
ATOM 4855 O O . LEU B 1 298 ? -71.118 -34.476 -57.868 1.00 31.56 296 LEU A O 1
ATOM 4860 N N . LEU B 1 299 ? -72.854 -33.099 -58.250 1.00 34.62 297 LEU A N 1
ATOM 4861 C CA . LEU B 1 299 ? -72.799 -32.539 -56.902 1.00 33.88 297 LEU A CA 1
ATOM 4862 C C . LEU B 1 299 ? -73.049 -33.609 -55.854 1.00 31.97 297 LEU A C 1
ATOM 4863 O O . LEU B 1 299 ? -72.313 -33.712 -54.862 1.00 30.44 297 LEU A O 1
ATOM 4868 N N . VAL B 1 300 ? -74.097 -34.414 -56.050 1.00 34.08 298 VAL A N 1
ATOM 4869 C CA . VAL B 1 300 ? -74.423 -35.410 -55.032 1.00 36.98 298 VAL A CA 1
ATOM 4870 C C . VAL B 1 300 ? -73.305 -36.443 -54.917 1.00 35.31 298 VAL A C 1
ATOM 4871 O O . VAL B 1 300 ? -72.959 -36.883 -53.816 1.00 34.07 298 VAL A O 1
ATOM 4875 N N . ARG B 1 301 ? -72.703 -36.829 -56.043 1.00 39.07 299 ARG A N 1
ATOM 4876 C CA . ARG B 1 301 ? -71.635 -37.823 -55.975 1.00 40.17 299 ARG A CA 1
ATOM 4877 C C . ARG B 1 301 ? -70.379 -37.242 -55.327 1.00 36.26 299 ARG A C 1
ATOM 4878 O O . ARG B 1 301 ? -69.685 -37.934 -54.570 1.00 39.87 299 ARG A O 1
ATOM 4886 N N . THR B 1 302 ? -70.074 -35.973 -55.601 1.00 32.41 300 THR A N 1
ATOM 4887 C CA . THR B 1 302 ? -68.946 -35.327 -54.941 1.00 31.87 300 THR A CA 1
ATOM 4888 C C . THR B 1 302 ? -69.155 -35.289 -53.427 1.00 35.80 300 THR A C 1
ATOM 4889 O O . THR B 1 302 ? -68.231 -35.580 -52.655 1.00 33.54 300 THR A O 1
ATOM 4893 N N . VAL B 1 303 ? -70.377 -34.973 -52.986 1.00 32.80 301 VAL A N 1
ATOM 4894 C CA . VAL B 1 303 ? -70.657 -34.946 -51.551 1.00 33.69 301 VAL A CA 1
ATOM 4895 C C . VAL B 1 303 ? -70.519 -36.340 -50.949 1.00 36.66 301 VAL A C 1
ATOM 4896 O O . VAL B 1 303 ? -69.959 -36.504 -49.859 1.00 36.15 301 VAL A O 1
ATOM 4900 N N . GLU B 1 304 ? -71.030 -37.362 -51.640 1.00 35.04 302 GLU A N 1
ATOM 4901 C CA . GLU B 1 304 ? -70.939 -38.717 -51.108 1.00 37.66 302 GLU A CA 1
ATOM 4902 C C . GLU B 1 304 ? -69.495 -39.160 -50.967 1.00 33.75 302 GLU A C 1
ATOM 4903 O O . GLU B 1 304 ? -69.131 -39.786 -49.971 1.00 37.96 302 GLU A O 1
ATOM 4909 N N . PHE B 1 305 ? -68.658 -38.858 -51.957 1.00 35.54 303 PHE A N 1
ATOM 4910 C CA . PHE B 1 305 ? -67.254 -39.235 -51.828 1.00 39.79 303 PHE A CA 1
ATOM 4911 C C . PHE B 1 305 ? -66.573 -38.459 -50.708 1.00 36.76 303 PHE A C 1
ATOM 4912 O O . PHE B 1 305 ? -65.756 -39.016 -49.967 1.00 38.49 303 PHE A O 1
ATOM 4920 N N . ALA B 1 306 ? -66.891 -37.170 -50.574 1.00 35.97 304 ALA A N 1
ATOM 4921 C CA . ALA B 1 306 ? -66.335 -36.398 -49.471 1.00 36.26 304 ALA A CA 1
ATOM 4922 C C . ALA B 1 306 ? -66.727 -36.992 -48.119 1.00 38.78 304 ALA A C 1
ATOM 4923 O O . ALA B 1 306 ? -65.922 -36.989 -47.183 1.00 37.36 304 ALA A O 1
ATOM 4925 N N . ALA B 1 307 ? -67.940 -37.535 -48.008 1.00 37.35 305 ALA A N 1
ATOM 4926 C CA . ALA B 1 307 ? -68.371 -38.137 -46.751 1.00 36.65 305 ALA A CA 1
ATOM 4927 C C . ALA B 1 307 ? -67.546 -39.372 -46.400 1.00 39.09 305 ALA A C 1
ATOM 4928 O O . ALA B 1 307 ? -67.140 -39.541 -45.236 1.00 42.84 305 ALA A O 1
ATOM 4930 N N . GLU B 1 308 ? -67.295 -40.253 -47.386 1.00 39.86 306 GLU A N 1
ATOM 4931 C CA . GLU B 1 308 ? -66.464 -41.434 -47.140 1.00 44.02 306 GLU A CA 1
ATOM 4932 C C . GLU B 1 308 ? -65.113 -41.041 -46.558 1.00 40.86 306 GLU A C 1
ATOM 4933 O O . GLU B 1 308 ? -64.677 -41.575 -45.527 1.00 45.87 306 GLU A O 1
ATOM 4939 N N . ARG B 1 309 ? -64.445 -40.093 -47.217 1.00 39.19 307 ARG A N 1
ATOM 4940 C CA . ARG B 1 309 ? -63.150 -39.612 -46.751 1.00 40.88 307 ARG A CA 1
ATOM 4941 C C . ARG B 1 309 ? -63.236 -39.054 -45.337 1.00 43.54 307 ARG A C 1
ATOM 4942 O O . ARG B 1 309 ? -62.298 -39.202 -44.549 1.00 44.12 307 ARG A O 1
ATOM 4950 N N . LEU B 1 310 ? -64.348 -38.399 -45.002 1.00 43.74 308 LEU A N 1
ATOM 4951 C CA . LEU B 1 310 ? -64.479 -37.777 -43.688 1.00 45.43 308 LEU A CA 1
ATOM 4952 C C . LEU B 1 310 ? -64.510 -38.829 -42.592 1.00 48.04 308 LEU A C 1
ATOM 4953 O O . LEU B 1 310 ? -63.776 -38.731 -41.592 1.00 52.05 308 LEU A O 1
ATOM 4958 N N . TRP B 1 311 ? -65.333 -39.867 -42.777 1.00 45.08 309 TRP A N 1
ATOM 4959 C CA . TRP B 1 311 ? -65.357 -40.926 -41.772 1.00 43.21 309 TRP A CA 1
ATOM 4960 C C . TRP B 1 311 ? -64.036 -41.683 -41.721 1.00 50.47 309 TRP A C 1
ATOM 4961 O O . TRP B 1 311 ? -63.674 -42.214 -40.663 1.00 52.37 309 TRP A O 1
ATOM 4972 N N . LEU B 1 312 ? -63.299 -41.742 -42.837 1.00 50.38 310 LEU A N 1
ATOM 4973 C CA . LEU B 1 312 ? -61.990 -42.392 -42.790 1.00 50.59 310 LEU A CA 1
ATOM 4974 C C . LEU B 1 312 ? -60.964 -41.543 -42.040 1.00 51.02 310 LEU A C 1
ATOM 4975 O O . LEU B 1 312 ? -60.099 -42.083 -41.344 1.00 57.72 310 LEU A O 1
ATOM 4980 N N . ILE B 1 313 ? -61.036 -40.217 -42.172 1.00 54.08 311 ILE A N 1
ATOM 4981 C CA . ILE B 1 313 ? -60.090 -39.354 -41.465 1.00 52.33 311 ILE A CA 1
ATOM 4982 C C . ILE B 1 313 ? -60.332 -39.413 -39.966 1.00 60.09 311 ILE A C 1
ATOM 4983 O O . ILE B 1 313 ? -59.384 -39.509 -39.177 1.00 66.09 311 ILE A O 1
ATOM 4988 N N . HIS B 1 314 ? -61.597 -39.327 -39.549 1.00 67.78 312 HIS A N 1
ATOM 4989 C CA . HIS B 1 314 ? -61.940 -39.343 -38.120 1.00 70.02 312 HIS A CA 1
ATOM 4990 C C . HIS B 1 314 ? -61.276 -40.517 -37.382 1.00 75.31 312 HIS A C 1
ATOM 4991 O O . HIS B 1 314 ? -60.348 -40.302 -36.596 1.00 78.80 312 HIS A O 1
#

InterPro domains:
  IPR000160 GGDEF domain [PF00990] (526-679)
  IPR000160 GGDEF domain [PS50887] (556-683)
  IPR000160 GGDEF domain [SM00267] (515-683)
  IPR000160 GGDEF domain [TIGR00254] (522-681)
  IPR000160 GGDEF domain [cd01949] (528-681)
  IPR001294 Phytochrome [PR01033] (159-178)
  IPR001294 Phytochrome [PR01033] (246-267)
  IPR001294 Phytochrome [PR01033] (344-364)
  IPR001294 Phytochrome [PR01033] (466-484)
  IPR003018 GAF domain [PF01590] (147-304)
  IPR003018 GAF domain [SM00065] (144-318)
  IPR013515 Phytochrome, central region [PF00360] (324-502)
  IPR013654 PAS fold-2 [PF08446] (17-118)
  IPR016132 Phytochrome chromophore attachment domain [PS50046] (144-306)
  IPR029016 GAF-like domain superfamily [G3DSA:3.30.450.40] (17-479)
  IPR029787 Nucleotide cyclase [SSF55073] (531-681)
  IPR035965 PAS domain superfamily [SSF55785] (16-119)
  IPR043128 Reverse transcriptase/Diguanylate cyclase domain [G3DSA:3.30.70.270] (512-682)
  IPR043150 Phytochrome, PHY domain superfamily [G3DSA:3.30.450.270] (318-497)
  IPR050469 Diguanylate cyclase Dgc-like, bacteria [PTHR45138] (294-682)